Protein AF-0000000077100448 (afdb_homodimer)

pLDDT: mean 96.44, std 3.19, range [81.06, 98.94]

Structure (mmCIF, N/CA/C/O backbone):
data_AF-0000000077100448-model_v1
#
loop_
_entity.id
_entity.type
_entity.pdbx_description
1 polymer 'Tagatose-6-phosphate kinase'
#
loop_
_atom_site.group_PDB
_atom_site.id
_atom_site.type_symbol
_atom_site.label_atom_id
_atom_site.label_alt_id
_atom_site.label_comp_id
_atom_site.label_asym_id
_atom_site.label_entity_id
_atom_site.label_seq_id
_atom_site.pdbx_PDB_ins_code
_atom_site.Cartn_x
_atom_site.Cartn_y
_atom_site.Cartn_z
_atom_site.occupancy
_atom_site.B_iso_or_equiv
_atom_site.auth_seq_id
_atom_site.auth_comp_id
_atom_site.auth_asym_id
_atom_site.auth_atom_id
_atom_site.pdbx_PDB_model_num
ATOM 1 N N . MET A 1 1 ? -4.375 33.625 -1.857 1 96.25 1 MET A N 1
ATOM 2 C CA . MET A 1 1 ? -4.109 32.219 -2.113 1 96.25 1 MET A CA 1
ATOM 3 C C . MET A 1 1 ? -3.383 31.578 -0.936 1 96.25 1 MET A C 1
ATOM 5 O O . MET A 1 1 ? -2.561 32.219 -0.283 1 96.25 1 MET A O 1
ATOM 9 N N . ILE A 1 2 ? -3.742 30.359 -0.562 1 98.81 2 ILE A N 1
ATOM 10 C CA . ILE A 1 2 ? -3.064 29.594 0.48 1 98.81 2 ILE A CA 1
ATOM 11 C C . ILE A 1 2 ? -2.146 28.562 -0.157 1 98.81 2 ILE A C 1
ATOM 13 O O . ILE A 1 2 ? -2.576 27.781 -1.017 1 98.81 2 ILE A O 1
ATOM 17 N N . LEU A 1 3 ? -0.893 28.625 0.196 1 98.94 3 LEU A N 1
ATOM 18 C CA . LEU A 1 3 ? 0.073 27.625 -0.219 1 98.94 3 LEU A CA 1
ATOM 19 C C . LEU A 1 3 ? 0.241 26.547 0.86 1 98.94 3 LEU A C 1
ATOM 21 O O . LEU A 1 3 ? 0.568 26.875 2.006 1 98.94 3 LEU A O 1
ATOM 25 N N . THR A 1 4 ? -0.073 25.328 0.541 1 98.94 4 THR A N 1
ATOM 26 C CA . THR A 1 4 ? 0.126 24.219 1.48 1 98.94 4 THR A CA 1
ATOM 27 C C . THR A 1 4 ? 1.32 23.375 1.069 1 98.94 4 THR A C 1
ATOM 29 O O . THR A 1 4 ? 1.434 22.969 -0.091 1 98.94 4 THR A O 1
ATOM 32 N N . VAL A 1 5 ? 2.207 23.141 1.998 1 98.94 5 VAL A N 1
ATOM 33 C CA . VAL A 1 5 ? 3.432 22.406 1.706 1 98.94 5 VAL A CA 1
ATOM 34 C C . VAL A 1 5 ? 3.4 21.047 2.404 1 98.94 5 VAL A C 1
ATOM 36 O O . VAL A 1 5 ? 3.209 20.969 3.619 1 98.94 5 VAL A O 1
ATOM 39 N N . THR A 1 6 ? 3.545 20.031 1.684 1 98.56 6 THR A N 1
ATOM 40 C CA . THR A 1 6 ? 3.729 18.656 2.145 1 98.56 6 THR A CA 1
ATOM 41 C C . THR A 1 6 ? 5 18.047 1.557 1 98.56 6 THR A C 1
ATOM 43 O O . THR A 1 6 ? 4.996 17.562 0.423 1 98.56 6 THR A O 1
ATOM 46 N N . LEU A 1 7 ? 6.016 17.906 2.355 1 98.56 7 LEU A N 1
ATOM 47 C CA . LEU A 1 7 ? 7.281 17.438 1.809 1 98.56 7 LEU A CA 1
ATOM 48 C C . LEU A 1 7 ? 7.281 15.914 1.674 1 98.56 7 LEU A C 1
ATOM 50 O O . LEU A 1 7 ? 8.031 15.352 0.87 1 98.56 7 LEU A O 1
ATOM 54 N N . ASN A 1 8 ? 6.465 15.258 2.453 1 98 8 ASN A N 1
ATOM 55 C CA . ASN A 1 8 ? 6.414 13.797 2.455 1 98 8 ASN A CA 1
ATOM 56 C C . ASN A 1 8 ? 5.039 13.281 2.037 1 98 8 ASN A C 1
ATOM 58 O O . ASN A 1 8 ? 4.355 12.617 2.818 1 98 8 ASN A O 1
ATOM 62 N N . VAL A 1 9 ? 4.672 13.5 0.772 1 97.94 9 VAL A N 1
ATOM 63 C CA . VAL A 1 9 ? 3.361 13.102 0.262 1 97.94 9 VAL A CA 1
ATOM 64 C C . VAL A 1 9 ? 3.256 11.586 0.224 1 97.94 9 VAL A C 1
ATOM 66 O O . VAL A 1 9 ? 4.273 10.883 0.221 1 97.94 9 VAL A O 1
ATOM 69 N N . SER A 1 10 ? 2.062 11.086 0.254 1 98.06 10 SER A N 1
ATOM 70 C CA . SER A 1 10 ? 1.836 9.648 0.268 1 98.06 10 SER A CA 1
ATOM 71 C C . SER A 1 10 ? 0.577 9.273 -0.51 1 9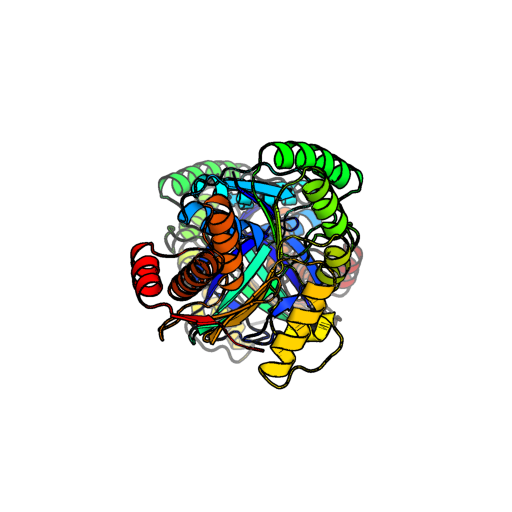8.06 10 SER A C 1
ATOM 73 O O . SER A 1 10 ? -0.308 10.117 -0.703 1 98.06 10 SER A O 1
ATOM 75 N N . VAL A 1 11 ? 0.539 8.094 -1.036 1 98.31 11 VAL A N 1
ATOM 76 C CA . VAL A 1 11 ? -0.742 7.457 -1.331 1 98.31 11 VAL A CA 1
ATOM 77 C C . VAL A 1 11 ? -1.302 6.812 -0.066 1 98.31 11 VAL A C 1
ATOM 79 O O . VAL A 1 11 ? -0.772 5.805 0.412 1 98.31 11 VAL A O 1
ATOM 82 N N . ASP A 1 12 ? -2.334 7.41 0.437 1 96.94 12 ASP A N 1
ATOM 83 C CA . ASP A 1 12 ? -2.98 6.836 1.612 1 96.94 12 ASP A CA 1
ATOM 84 C C . ASP A 1 12 ? -3.982 5.758 1.214 1 96.94 12 ASP A C 1
ATOM 86 O O . ASP A 1 12 ? -4.902 6.012 0.433 1 96.94 12 ASP A O 1
ATOM 90 N N . LYS A 1 13 ? -3.789 4.621 1.775 1 96.81 13 LYS A N 1
ATOM 91 C CA . LYS A 1 13 ? -4.703 3.51 1.517 1 96.81 13 LYS A CA 1
ATOM 92 C C . LYS A 1 13 ? -5.5 3.15 2.768 1 96.81 13 LYS A C 1
ATOM 94 O O . LYS A 1 13 ? -4.926 2.758 3.785 1 96.81 13 LYS A O 1
ATOM 99 N N . ALA A 1 14 ? -6.789 3.295 2.658 1 94.81 14 ALA A N 1
ATOM 100 C CA . ALA A 1 14 ? -7.691 2.895 3.738 1 94.81 14 ALA A CA 1
ATOM 101 C C . ALA A 1 14 ? -8.289 1.519 3.469 1 94.81 14 ALA A C 1
ATOM 103 O O . ALA A 1 14 ? -9.016 1.334 2.49 1 94.81 14 ALA A O 1
ATOM 104 N N . TYR A 1 15 ? -8 0.561 4.34 1 96.12 15 TYR A N 1
ATOM 105 C CA . TYR A 1 15 ? -8.516 -0.8 4.227 1 96.12 15 TYR A CA 1
ATOM 106 C C . TYR A 1 15 ? -9.617 -1.056 5.25 1 96.12 15 TYR A C 1
ATOM 108 O O . TYR A 1 15 ? -9.492 -0.662 6.41 1 96.12 15 TYR A O 1
ATOM 116 N N . LYS A 1 16 ? -10.664 -1.61 4.816 1 95.31 16 LYS A N 1
ATOM 117 C CA . LYS A 1 16 ? -11.648 -2.191 5.727 1 95.31 16 LYS A CA 1
ATOM 118 C C . LYS A 1 16 ? -11.57 -3.717 5.719 1 95.31 16 LYS A C 1
ATOM 120 O O . LYS A 1 16 ? -11.57 -4.336 4.652 1 95.31 16 LYS A O 1
ATOM 125 N N . ILE A 1 17 ? -11.516 -4.301 6.898 1 96.31 17 ILE A N 1
ATOM 126 C CA . ILE A 1 17 ? -11.508 -5.758 6.992 1 96.31 17 ILE A CA 1
ATOM 127 C C . ILE A 1 17 ? -12.625 -6.223 7.918 1 96.31 17 ILE A C 1
ATOM 129 O O . ILE A 1 17 ? -13.102 -5.457 8.758 1 96.31 17 ILE A O 1
ATOM 133 N N . LYS A 1 18 ? -13.266 -7.434 7.809 1 92.38 18 LYS A N 1
ATOM 134 C CA . LYS A 1 18 ? -14.359 -7.961 8.617 1 92.38 18 LYS A CA 1
ATOM 135 C C . LYS A 1 18 ? -13.875 -8.336 10.016 1 92.38 18 LYS A C 1
ATOM 137 O O . LYS A 1 18 ? -14.578 -8.117 11.008 1 92.38 18 LYS A O 1
ATOM 142 N N . GLY A 1 19 ? -12.75 -8.711 10.258 1 92.19 19 GLY A N 1
ATOM 143 C CA . GLY A 1 19 ? -12.195 -9.164 11.523 1 92.19 19 GLY A CA 1
ATOM 144 C C . GLY A 1 19 ? -11.125 -8.234 12.078 1 92.19 19 GLY A C 1
ATOM 145 O O . GLY A 1 19 ? -11.141 -7.039 11.797 1 92.19 19 GLY A O 1
ATOM 146 N N . ALA A 1 20 ? -10.461 -8.773 13.078 1 93.88 20 ALA A N 1
ATOM 147 C CA . ALA A 1 20 ? -9.414 -7.996 13.727 1 93.88 20 ALA A CA 1
ATOM 148 C C . ALA A 1 20 ? -8.07 -8.195 13.031 1 93.88 20 ALA A C 1
ATOM 150 O O . ALA A 1 20 ? -7.895 -9.148 12.266 1 93.88 20 ALA A O 1
ATOM 151 N N . VAL A 1 21 ? -7.301 -7.207 13.219 1 94.88 21 VAL A N 1
ATOM 152 C CA . VAL A 1 21 ? -5.914 -7.418 12.812 1 94.88 21 VAL A CA 1
ATOM 153 C C . VAL A 1 21 ? -5.277 -8.492 13.695 1 94.88 21 VAL A C 1
ATOM 155 O O . VAL A 1 21 ? -5.199 -8.328 14.922 1 94.88 21 VAL A O 1
ATOM 158 N N . CYS A 1 22 ? -4.934 -9.594 13.109 1 94.81 22 CYS A N 1
ATOM 159 C CA . CYS A 1 22 ? -4.336 -10.703 13.844 1 94.81 22 CYS A CA 1
ATOM 160 C C . CYS A 1 22 ? -2.932 -11 13.328 1 94.81 22 CYS A C 1
ATOM 162 O O . CYS A 1 22 ? -2.766 -11.5 12.211 1 94.81 22 CYS A O 1
ATOM 164 N N . PRO A 1 23 ? -1.951 -10.695 14.195 1 93.81 23 PRO A N 1
ATOM 165 C CA . PRO A 1 23 ? -0.581 -10.969 13.75 1 93.81 23 PRO A CA 1
ATOM 166 C C . PRO A 1 23 ? -0.387 -12.406 13.273 1 93.81 23 PRO A C 1
ATOM 168 O O . PRO A 1 23 ? -0.937 -13.336 13.867 1 93.81 23 PRO A O 1
ATOM 171 N N . GLY A 1 24 ? 0.325 -12.609 12.188 1 91.69 24 GLY A N 1
ATOM 172 C CA . GLY A 1 24 ? 0.682 -13.93 11.695 1 91.69 24 GLY A CA 1
ATOM 173 C C . GLY A 1 24 ? -0.355 -14.523 10.766 1 91.69 24 GLY A C 1
ATOM 174 O O . GLY A 1 24 ? -0.264 -15.695 10.391 1 91.69 24 GLY A O 1
ATOM 175 N N . THR A 1 25 ? -1.306 -13.711 10.414 1 93.31 25 THR A N 1
ATOM 176 C CA . THR A 1 25 ? -2.371 -14.234 9.57 1 93.31 25 THR A CA 1
ATOM 177 C C . THR A 1 25 ? -2.445 -13.477 8.25 1 93.31 25 THR A C 1
ATOM 179 O O . THR A 1 25 ? -1.743 -12.484 8.055 1 93.31 25 THR A O 1
ATOM 182 N N . VAL A 1 26 ? -3.229 -14.023 7.328 1 92.56 26 VAL A N 1
ATOM 183 C CA . VAL A 1 26 ? -3.561 -13.375 6.066 1 92.56 26 VAL A CA 1
ATOM 184 C C . VAL A 1 26 ? -4.996 -12.852 6.113 1 92.56 26 VAL A C 1
ATOM 186 O O . VAL A 1 26 ? -5.926 -13.609 6.406 1 92.56 26 VAL A O 1
ATOM 189 N N . SER A 1 27 ? -5.117 -11.562 5.863 1 95.25 27 SER A N 1
ATOM 190 C CA . SER A 1 27 ? -6.445 -10.953 5.836 1 95.25 27 SER A CA 1
ATOM 191 C C . SER A 1 27 ? -6.785 -10.422 4.445 1 95.25 27 SER A C 1
ATOM 193 O O . SER A 1 27 ? -5.949 -9.797 3.795 1 95.25 27 SER A O 1
ATOM 195 N N . ARG A 1 28 ? -7.949 -10.75 4.043 1 95.44 28 ARG A N 1
ATOM 196 C CA . ARG A 1 28 ? -8.453 -10.156 2.812 1 95.44 28 ARG A CA 1
ATOM 197 C C . ARG A 1 28 ? -9.109 -8.805 3.09 1 95.44 28 ARG A C 1
ATOM 199 O O . ARG A 1 28 ? -9.883 -8.672 4.043 1 95.44 28 ARG A O 1
ATOM 206 N N . VAL A 1 29 ? -8.758 -7.844 2.287 1 97.12 29 VAL A N 1
ATOM 207 C CA . VAL A 1 29 ? -9.328 -6.504 2.393 1 97.12 29 VAL A CA 1
ATOM 208 C C . VAL A 1 29 ? -10.695 -6.461 1.709 1 97.12 29 VAL A C 1
ATOM 210 O O . VAL A 1 29 ? -10.82 -6.836 0.541 1 97.12 29 VAL A O 1
ATOM 213 N N . ASP A 1 30 ? -11.672 -6.051 2.418 1 95.62 30 ASP A N 1
ATOM 214 C CA . ASP A 1 30 ? -13.031 -5.984 1.883 1 95.62 30 ASP A CA 1
ATOM 215 C C . ASP A 1 30 ? -13.219 -4.754 1.002 1 95.62 30 ASP A C 1
ATOM 217 O O . ASP A 1 30 ? -13.828 -4.832 -0.067 1 95.62 30 ASP A O 1
ATOM 221 N N . GLU A 1 31 ? -12.734 -3.658 1.547 1 94.31 31 GLU A N 1
ATOM 222 C CA . GLU A 1 31 ? -12.805 -2.385 0.835 1 94.31 31 GLU A CA 1
ATOM 223 C C . GLU A 1 31 ? -11.484 -1.632 0.911 1 94.31 31 GLU A C 1
ATOM 225 O O . GLU A 1 31 ? -10.82 -1.628 1.951 1 94.31 31 GLU A O 1
ATOM 230 N N . CYS A 1 32 ? -11.133 -1.032 -0.216 1 95.12 32 CYS A N 1
ATOM 231 C CA . CYS A 1 32 ? -9.93 -0.215 -0.294 1 95.12 32 CYS A CA 1
ATOM 232 C C . CYS A 1 32 ? -10.234 1.146 -0.906 1 95.12 32 CYS A C 1
ATOM 234 O O . CYS A 1 32 ? -10.852 1.231 -1.967 1 95.12 32 CYS A O 1
ATOM 236 N N . ARG A 1 33 ? -9.797 2.182 -0.218 1 93.94 33 ARG A N 1
ATOM 237 C CA . ARG A 1 33 ? -9.922 3.539 -0.739 1 93.94 33 ARG A CA 1
ATOM 238 C C . ARG A 1 33 ? -8.57 4.246 -0.758 1 93.94 33 ARG A C 1
ATOM 240 O O . ARG A 1 33 ? -7.922 4.379 0.279 1 93.94 33 ARG A O 1
ATOM 247 N N . ASN A 1 34 ? -8.18 4.68 -1.944 1 96.44 34 ASN A N 1
ATOM 248 C CA . ASN A 1 34 ? -6.938 5.434 -2.102 1 96.44 34 ASN A CA 1
ATOM 249 C C . ASN A 1 34 ? -7.195 6.938 -2.145 1 96.44 34 ASN A C 1
ATOM 251 O O . ASN A 1 34 ? -8.148 7.387 -2.785 1 96.44 34 ASN A O 1
ATOM 255 N N . THR A 1 35 ? -6.395 7.695 -1.436 1 96.31 35 THR A N 1
ATOM 256 C CA . THR A 1 35 ? -6.477 9.148 -1.444 1 96.31 35 THR A CA 1
ATOM 257 C C . THR A 1 35 ? -5.082 9.773 -1.494 1 96.31 35 THR A C 1
ATOM 259 O O . THR A 1 35 ? -4.102 9.141 -1.097 1 96.31 35 THR A O 1
ATOM 262 N N . ALA A 1 36 ? -5.047 10.953 -2.197 1 97.69 36 ALA A N 1
ATOM 263 C CA . ALA A 1 36 ? -3.822 11.742 -2.053 1 97.69 36 ALA A CA 1
ATOM 264 C C . ALA A 1 36 ? -3.611 12.172 -0.604 1 97.69 36 ALA A C 1
ATOM 266 O O . ALA A 1 36 ? -4.402 12.945 -0.059 1 97.69 36 ALA A O 1
ATOM 267 N N . GLY A 1 37 ? -2.477 11.648 -0.056 1 96.56 37 GLY A N 1
ATOM 268 C CA . GLY A 1 37 ? -2.314 11.82 1.379 1 96.56 37 GLY A CA 1
ATOM 269 C C . GLY A 1 37 ? -1.099 12.648 1.748 1 96.56 37 GLY A C 1
ATOM 270 O O . GLY A 1 37 ? -0.316 13.031 0.877 1 96.56 37 GLY A O 1
ATOM 271 N N . GLY A 1 38 ? -0.973 12.781 3.092 1 96.38 38 GLY A N 1
ATOM 272 C CA . GLY A 1 38 ? -0.078 13.734 3.725 1 96.38 38 GLY A CA 1
ATOM 273 C C . GLY A 1 38 ? -0.809 14.859 4.434 1 96.38 38 GLY A C 1
ATOM 274 O O . GLY A 1 38 ? -1.801 15.383 3.922 1 96.38 38 GLY A O 1
ATOM 275 N N . LYS A 1 39 ? -0.23 15.18 5.535 1 97.31 39 LYS A N 1
ATOM 276 C CA . LYS A 1 39 ? -0.923 16.156 6.371 1 97.31 39 LYS A CA 1
ATOM 277 C C . LYS A 1 39 ? -1.225 17.422 5.586 1 97.31 39 LYS A C 1
ATOM 279 O O . LYS A 1 39 ? -2.328 17.969 5.676 1 97.31 39 LYS A O 1
ATOM 284 N N . GLY A 1 40 ? -0.325 17.875 4.832 1 98.44 40 GLY A N 1
ATOM 285 C CA . GLY A 1 40 ? -0.512 19.109 4.09 1 98.44 40 GLY A CA 1
ATOM 286 C C . GLY A 1 40 ? -1.58 19.016 3.018 1 98.44 40 GLY A C 1
ATOM 287 O O . GLY A 1 40 ? -2.189 20.016 2.645 1 98.44 40 GLY A O 1
ATOM 288 N N . LEU A 1 41 ? -1.74 17.906 2.473 1 98.44 41 LEU A N 1
ATOM 289 C CA . LEU A 1 41 ? -2.785 17.734 1.469 1 98.44 41 LEU A CA 1
ATOM 290 C C . LEU A 1 41 ? -4.164 17.672 2.121 1 98.44 41 LEU A C 1
ATOM 292 O O . LEU A 1 41 ? -5.148 18.125 1.532 1 98.44 41 LEU A O 1
ATOM 296 N N . ASN A 1 42 ? -4.219 17.094 3.32 1 97.75 42 ASN A N 1
ATOM 297 C CA . ASN A 1 42 ? -5.449 17.234 4.094 1 97.75 42 ASN A CA 1
ATOM 298 C C . ASN A 1 42 ? -5.781 18.688 4.363 1 97.75 42 ASN A C 1
ATOM 300 O O . ASN A 1 42 ? -6.938 19.109 4.234 1 97.75 42 ASN A O 1
ATOM 304 N N . VAL A 1 43 ? -4.754 19.438 4.715 1 98.69 43 VAL A N 1
ATOM 305 C CA . VAL A 1 43 ? -4.91 20.875 4.957 1 98.69 43 VAL A CA 1
ATOM 306 C C . VAL A 1 43 ? -5.422 21.562 3.693 1 98.69 43 VAL A C 1
ATOM 308 O O . VAL A 1 43 ? -6.316 22.406 3.758 1 98.69 43 VAL A O 1
ATOM 311 N N . ALA A 1 44 ? -4.867 21.203 2.568 1 98.75 44 ALA A N 1
ATOM 312 C CA . ALA A 1 44 ? -5.258 21.797 1.292 1 98.75 44 ALA A CA 1
ATOM 313 C C . ALA A 1 44 ? -6.738 21.562 1.013 1 98.75 44 ALA A C 1
ATOM 315 O O . ALA A 1 44 ? -7.461 22.5 0.648 1 98.75 44 ALA A O 1
ATOM 316 N N . ARG A 1 45 ? -7.184 20.391 1.214 1 98.06 45 ARG A N 1
ATOM 317 C CA . ARG A 1 45 ? -8.586 20.062 0.968 1 98.06 45 ARG A CA 1
ATOM 318 C C . ARG A 1 45 ? -9.5 20.859 1.884 1 98.06 45 ARG A C 1
ATOM 320 O O . ARG A 1 45 ? -10.539 21.359 1.446 1 98.06 45 ARG A O 1
ATOM 327 N N . ILE A 1 46 ? -9.125 20.969 3.129 1 98.5 46 ILE A N 1
ATOM 328 C CA . ILE A 1 46 ? -9.93 21.703 4.102 1 98.5 46 ILE A CA 1
ATOM 329 C C . ILE A 1 46 ? -9.969 23.188 3.725 1 98.5 46 ILE A C 1
ATOM 331 O O . ILE A 1 46 ? -11.039 23.797 3.725 1 98.5 46 ILE A O 1
ATOM 335 N N . ALA A 1 47 ? -8.805 23.766 3.42 1 98.62 47 ALA A N 1
ATOM 336 C CA . ALA A 1 47 ? -8.758 25.172 3.031 1 98.62 47 ALA A CA 1
ATOM 337 C C . ALA A 1 47 ? -9.617 25.438 1.803 1 98.62 47 ALA A C 1
ATOM 339 O O . ALA A 1 47 ? -10.305 26.453 1.727 1 98.62 47 ALA A O 1
ATOM 340 N N . ASP A 1 48 ? -9.555 24.5 0.882 1 98.38 48 ASP A N 1
ATOM 341 C CA . ASP A 1 48 ? -10.398 24.594 -0.308 1 98.38 48 ASP A CA 1
ATOM 342 C C . ASP A 1 48 ? -11.875 24.562 0.061 1 98.38 48 ASP A C 1
ATOM 344 O O . ASP A 1 48 ? -12.664 25.375 -0.428 1 98.38 48 ASP A O 1
ATOM 348 N N . LEU A 1 49 ? -12.289 23.672 0.911 1 97.25 49 LEU A N 1
ATOM 349 C CA . LEU A 1 49 ? -13.664 23.547 1.368 1 97.25 49 LEU A CA 1
ATOM 350 C C . LEU A 1 49 ? -14.117 24.812 2.104 1 97.25 49 LEU A C 1
ATOM 352 O O . LEU A 1 49 ? -15.305 25.141 2.09 1 97.25 49 LEU A O 1
ATOM 356 N N . CYS A 1 50 ? -13.164 25.438 2.672 1 98.06 50 CYS A N 1
ATOM 357 C CA . CYS A 1 50 ? -13.445 26.672 3.402 1 98.06 50 CYS A CA 1
ATOM 358 C C . CYS A 1 50 ? -13.578 27.859 2.449 1 98.06 50 CYS A C 1
ATOM 360 O O . CYS A 1 50 ? -13.773 28.984 2.885 1 98.06 50 CYS A O 1
ATOM 362 N N . GLY A 1 51 ? -13.367 27.641 1.179 1 97.25 51 GLY A N 1
ATOM 363 C CA . GLY A 1 51 ? -13.688 28.641 0.173 1 97.25 51 GLY A CA 1
ATOM 364 C C . GLY A 1 51 ? -12.469 29.406 -0.32 1 97.25 51 GLY A C 1
ATOM 365 O O . GLY A 1 51 ? -12.602 30.438 -0.975 1 97.25 51 GLY A O 1
ATOM 366 N N . GLU A 1 52 ? -11.289 28.922 -0.052 1 98.06 52 GLU A N 1
ATOM 367 C CA . GLU A 1 52 ? -10.086 29.656 -0.435 1 98.06 52 GLU A CA 1
ATOM 368 C C . GLU A 1 52 ? -9.445 29.031 -1.678 1 98.06 52 GLU A C 1
ATOM 370 O O . GLU A 1 52 ? -9.625 27.844 -1.955 1 98.06 52 GLU A O 1
ATOM 375 N N . ASP A 1 53 ? -8.742 29.875 -2.408 1 98.12 53 ASP A N 1
ATOM 376 C CA . ASP A 1 53 ? -7.855 29.359 -3.451 1 98.12 53 ASP A CA 1
ATOM 377 C C . ASP A 1 53 ? -6.617 28.703 -2.848 1 98.12 53 ASP A C 1
ATOM 379 O O . ASP A 1 53 ? -5.953 29.297 -1.992 1 98.12 53 ASP A O 1
ATOM 383 N N . VAL A 1 54 ? -6.375 27.484 -3.279 1 98.62 54 VAL A N 1
ATOM 384 C CA . VAL A 1 54 ? -5.309 26.734 -2.637 1 98.62 54 VAL A CA 1
ATOM 385 C C . VAL A 1 54 ? -4.363 26.172 -3.697 1 98.62 54 VAL A C 1
ATOM 387 O O . VAL A 1 54 ? -4.801 25.766 -4.777 1 98.62 54 VAL A O 1
ATOM 390 N N . LEU A 1 55 ? -3.113 26.203 -3.414 1 98.81 55 LEU A N 1
ATOM 391 C CA . LEU A 1 55 ? -2.078 25.531 -4.188 1 98.81 55 LEU A CA 1
ATOM 392 C C . LEU A 1 55 ? -1.266 24.594 -3.301 1 98.81 55 LEU A C 1
ATOM 394 O O . LEU A 1 55 ? -0.698 25.016 -2.293 1 98.81 55 LEU A O 1
ATOM 398 N N . ALA A 1 56 ? -1.28 23.297 -3.672 1 98.81 56 ALA A N 1
ATOM 399 C CA . ALA A 1 56 ? -0.5 22.312 -2.934 1 98.81 56 ALA A CA 1
ATOM 400 C C . ALA A 1 56 ? 0.892 22.141 -3.537 1 98.81 56 ALA A C 1
ATOM 402 O O . ALA A 1 56 ? 1.039 22.062 -4.758 1 98.81 56 ALA A O 1
ATOM 403 N N . ALA A 1 57 ? 1.892 22.172 -2.691 1 98.81 57 ALA A N 1
ATOM 404 C CA . ALA A 1 57 ? 3.273 22.016 -3.137 1 98.81 57 ALA A CA 1
ATOM 405 C C . ALA A 1 57 ? 4.02 21 -2.271 1 98.81 57 ALA A C 1
ATOM 407 O O . ALA A 1 57 ? 3.568 20.672 -1.172 1 98.81 57 ALA A O 1
ATOM 408 N N . GLY A 1 58 ? 5.133 20.531 -2.723 1 98.62 58 GLY A N 1
ATOM 409 C CA . GLY A 1 58 ? 5.965 19.531 -2.082 1 98.62 58 GLY A CA 1
ATOM 410 C C . GLY A 1 58 ? 6.723 18.656 -3.072 1 98.62 58 GLY A C 1
ATOM 411 O O . GLY A 1 58 ? 7.07 19.109 -4.164 1 98.62 58 GLY A O 1
ATOM 412 N N . PHE A 1 59 ? 7.113 17.453 -2.609 1 98.75 59 PHE A N 1
ATOM 413 C CA . PHE A 1 59 ? 7.797 16.5 -3.469 1 98.75 59 PHE A CA 1
ATOM 414 C C . PHE A 1 59 ? 6.84 15.391 -3.916 1 98.75 59 PHE A C 1
ATOM 416 O O . PHE A 1 59 ? 6.008 14.93 -3.135 1 98.75 59 PHE A O 1
ATOM 423 N N . ALA A 1 60 ? 6.914 15.008 -5.129 1 98.38 60 ALA A N 1
ATOM 424 C CA . ALA A 1 60 ? 6.238 13.82 -5.648 1 98.38 60 ALA A CA 1
ATOM 425 C C . ALA A 1 60 ? 7.129 13.07 -6.641 1 98.38 60 ALA A C 1
ATOM 427 O O . ALA A 1 60 ? 7.766 13.688 -7.496 1 98.38 60 ALA A O 1
ATOM 428 N N . GLY A 1 61 ? 7.242 11.773 -6.523 1 98.31 61 GLY A N 1
ATOM 429 C CA . GLY A 1 61 ? 8.102 11.008 -7.414 1 98.31 61 GLY A CA 1
ATOM 430 C C . GLY A 1 61 ? 7.52 9.656 -7.785 1 98.31 61 GLY A C 1
ATOM 431 O O . GLY A 1 61 ? 6.742 9.078 -7.023 1 98.31 61 GLY A O 1
ATOM 432 N N . GLY A 1 62 ? 7.914 9.227 -9.008 1 98.06 62 GLY A N 1
ATOM 433 C CA . GLY A 1 62 ? 7.57 7.891 -9.461 1 98.06 62 GLY A CA 1
ATOM 434 C C . GLY A 1 62 ? 6.102 7.738 -9.812 1 98.06 62 GLY A C 1
ATOM 435 O O . GLY A 1 62 ? 5.434 8.719 -10.148 1 98.06 62 GLY A O 1
ATOM 436 N N . PHE A 1 63 ? 5.656 6.535 -9.82 1 98.56 63 PHE A N 1
ATOM 437 C CA . PHE A 1 63 ? 4.289 6.191 -10.188 1 98.56 63 PHE A CA 1
ATOM 438 C C . PHE A 1 63 ? 3.311 6.641 -9.109 1 98.56 63 PHE A C 1
ATOM 440 O O . PHE A 1 63 ? 2.246 7.184 -9.414 1 98.56 63 PHE A O 1
ATOM 447 N N . ASN A 1 64 ? 3.699 6.48 -7.906 1 98.31 64 ASN A N 1
ATOM 448 C CA . ASN A 1 64 ? 2.867 6.949 -6.801 1 98.31 64 ASN A CA 1
ATOM 449 C C . ASN A 1 64 ? 2.719 8.469 -6.816 1 98.31 64 ASN A C 1
ATOM 451 O O . ASN A 1 64 ? 1.646 8.992 -6.52 1 98.31 64 ASN A O 1
ATOM 455 N N . GLY A 1 65 ? 3.867 9.109 -7.086 1 98.56 65 GLY A N 1
ATOM 456 C CA . GLY A 1 65 ? 3.783 10.555 -7.195 1 98.56 65 GLY A CA 1
ATOM 457 C C . GLY A 1 65 ? 2.789 11.023 -8.242 1 98.56 65 GLY A C 1
ATOM 458 O O . GLY A 1 65 ? 2.004 11.945 -7.992 1 98.56 65 GLY A O 1
ATOM 459 N N . ASP A 1 66 ? 2.803 10.398 -9.367 1 98.56 66 ASP A N 1
ATOM 460 C CA . ASP A 1 66 ? 1.864 10.727 -10.438 1 98.56 66 ASP A CA 1
ATOM 461 C C . ASP A 1 66 ? 0.43 10.398 -10.031 1 98.56 66 ASP A C 1
ATOM 463 O O . ASP A 1 66 ? -0.502 11.125 -10.383 1 98.56 66 ASP A O 1
ATOM 467 N N . TYR A 1 67 ? 0.316 9.32 -9.312 1 98.56 67 TYR A N 1
ATOM 468 C CA . TYR A 1 67 ? -1 8.922 -8.82 1 98.56 67 TYR A CA 1
ATOM 469 C C . TYR A 1 67 ? -1.562 9.969 -7.863 1 98.56 67 TYR A C 1
ATOM 471 O O . TYR A 1 67 ? -2.738 10.328 -7.945 1 98.56 67 TYR A O 1
ATOM 479 N N . VAL A 1 68 ? -0.759 10.492 -6.984 1 98.56 68 VAL A N 1
ATOM 480 C CA . VAL A 1 68 ? -1.15 11.531 -6.039 1 98.56 68 VAL A CA 1
ATOM 481 C C . VAL A 1 68 ? -1.633 12.766 -6.793 1 98.56 68 VAL A C 1
ATOM 483 O O . VAL A 1 68 ? -2.691 13.32 -6.484 1 98.56 68 VAL A O 1
ATOM 486 N N . LYS A 1 69 ? -0.871 13.195 -7.758 1 98.56 69 LYS A N 1
ATOM 487 C CA . LYS A 1 69 ? -1.236 14.375 -8.539 1 98.56 69 LYS A CA 1
ATOM 488 C C . LYS A 1 69 ? -2.582 14.172 -9.234 1 98.56 69 LYS A C 1
ATOM 490 O O . LYS A 1 69 ? -3.408 15.086 -9.266 1 98.56 69 LYS A O 1
ATOM 495 N N . ALA A 1 70 ? -2.732 12.945 -9.734 1 98.31 70 ALA A N 1
ATOM 496 C CA . ALA A 1 70 ? -3.984 12.648 -10.422 1 98.31 70 ALA A CA 1
ATOM 497 C C . ALA A 1 70 ? -5.168 12.703 -9.469 1 98.31 70 ALA A C 1
ATOM 499 O O . ALA A 1 70 ? -6.227 13.242 -9.805 1 98.31 70 ALA A O 1
ATOM 500 N N . MET A 1 71 ? -4.996 12.172 -8.32 1 97.81 71 MET A N 1
ATOM 501 C CA . MET A 1 71 ? -6.07 12.18 -7.328 1 97.81 71 MET A CA 1
ATOM 502 C C . MET A 1 71 ? -6.375 13.602 -6.867 1 97.81 71 MET A C 1
ATOM 504 O O . MET A 1 71 ? -7.539 13.945 -6.652 1 97.81 71 MET A O 1
ATOM 508 N N . LEU A 1 72 ? -5.375 14.422 -6.711 1 97.94 72 LEU A N 1
ATOM 509 C CA . LEU A 1 72 ? -5.594 15.82 -6.34 1 97.94 72 LEU A CA 1
ATOM 510 C C . LEU A 1 72 ? -6.379 16.547 -7.422 1 97.94 72 LEU A C 1
ATOM 512 O O . LEU A 1 72 ? -7.262 17.359 -7.117 1 97.94 72 LEU A O 1
ATOM 516 N N . CYS A 1 73 ? -5.977 16.25 -8.641 1 97.75 73 CYS A N 1
ATOM 517 C CA . CYS A 1 73 ? -6.695 16.844 -9.758 1 97.75 73 CYS A CA 1
ATOM 518 C C . CYS A 1 73 ? -8.172 16.469 -9.719 1 97.75 73 CYS A C 1
ATOM 520 O O . CYS A 1 73 ? -9.039 17.328 -9.938 1 97.75 73 CYS A O 1
ATOM 522 N N . GLU A 1 74 ? -8.453 15.25 -9.398 1 96.62 74 GLU A N 1
ATOM 523 C CA . GLU A 1 74 ? -9.828 14.781 -9.281 1 96.62 74 GLU A CA 1
ATOM 524 C C . GLU A 1 74 ? -10.562 15.5 -8.148 1 96.62 74 GLU A C 1
ATOM 526 O O . GLU A 1 74 ? -11.766 15.742 -8.242 1 96.62 74 GLU A O 1
ATOM 531 N N . ASP A 1 75 ? -9.805 15.859 -7.121 1 95.56 75 ASP A N 1
ATOM 532 C CA . ASP A 1 75 ? -10.367 16.562 -5.98 1 95.56 75 ASP A CA 1
ATOM 533 C C . ASP A 1 75 ? -10.547 18.047 -6.293 1 95.56 75 ASP A C 1
ATOM 535 O O . ASP A 1 75 ? -11.125 18.797 -5.496 1 95.56 75 ASP A O 1
ATOM 539 N N . GLY A 1 76 ? -10.016 18.547 -7.383 1 96.81 76 GLY A N 1
ATOM 540 C CA . GLY A 1 76 ? -10.102 19.953 -7.766 1 96.81 76 GLY A CA 1
ATOM 541 C C . GLY A 1 76 ? -9.062 20.812 -7.082 1 96.81 76 GLY A C 1
ATOM 542 O O . GLY A 1 76 ? -9.242 22.031 -6.957 1 96.81 76 GLY A O 1
ATOM 543 N N . ILE A 1 77 ? -8.016 20.219 -6.574 1 98 77 ILE A N 1
ATOM 544 C CA . ILE A 1 77 ? -6.965 20.953 -5.879 1 98 77 ILE A CA 1
ATOM 545 C C . ILE A 1 77 ? -5.777 21.172 -6.816 1 98 77 ILE A C 1
ATOM 547 O O . ILE A 1 77 ? -5.195 20.203 -7.32 1 98 77 ILE A O 1
ATOM 551 N N . GLN A 1 78 ? -5.414 22.391 -7.066 1 98 78 GLN A N 1
ATOM 552 C CA . GLN A 1 78 ? -4.242 22.719 -7.875 1 98 78 GLN A CA 1
ATOM 553 C C . GLN A 1 78 ? -2.953 22.359 -7.145 1 98 78 GLN A C 1
ATOM 555 O O . GLN A 1 78 ? -2.865 22.5 -5.922 1 98 78 GLN A O 1
ATOM 560 N N . SER A 1 79 ? -1.999 21.828 -7.953 1 98.56 79 SER A N 1
ATOM 561 C CA . SER A 1 79 ? -0.747 21.438 -7.312 1 98.56 79 SER A CA 1
ATOM 562 C C . SER A 1 79 ? 0.451 21.766 -8.195 1 98.56 79 SER A C 1
ATOM 564 O O . SER A 1 79 ? 0.315 21.891 -9.414 1 98.56 79 SER A O 1
ATOM 566 N N . ARG A 1 80 ? 1.501 22 -7.578 1 98.12 80 ARG A N 1
ATOM 567 C CA . ARG A 1 80 ? 2.814 22.172 -8.195 1 98.12 80 ARG A CA 1
ATOM 568 C C . ARG A 1 80 ? 3.889 21.453 -7.387 1 98.12 80 ARG A C 1
ATOM 570 O O . ARG A 1 80 ? 4.543 22.047 -6.531 1 98.12 80 ARG A O 1
ATOM 577 N N . PHE A 1 81 ? 4.16 20.219 -7.785 1 98.69 81 PHE A N 1
ATOM 578 C CA . PHE A 1 81 ? 5.133 19.406 -7.062 1 98.69 81 PHE A CA 1
ATOM 579 C C . PHE A 1 81 ? 6.488 19.438 -7.754 1 98.69 81 PHE A C 1
ATOM 581 O O . PHE A 1 81 ? 6.562 19.516 -8.984 1 98.69 81 PHE A O 1
ATOM 588 N N . THR A 1 82 ? 7.496 19.484 -6.969 1 98.62 82 THR A N 1
ATOM 589 C CA . THR A 1 82 ? 8.836 19.203 -7.48 1 98.62 82 THR A CA 1
ATOM 590 C C . THR A 1 82 ? 9.031 17.703 -7.699 1 98.62 82 THR A C 1
ATOM 592 O O . THR A 1 82 ? 8.859 16.906 -6.777 1 98.62 82 THR A O 1
ATOM 595 N N . LYS A 1 83 ? 9.367 17.375 -8.898 1 98 83 LYS A N 1
ATOM 596 C CA . LYS A 1 83 ? 9.578 15.969 -9.227 1 98 83 LYS A CA 1
ATOM 597 C C . LYS A 1 83 ? 10.859 15.438 -8.586 1 98 83 LYS A C 1
ATOM 599 O O . LYS A 1 83 ? 11.898 16.094 -8.633 1 98 83 LYS A O 1
ATOM 604 N N . VAL A 1 84 ? 10.75 14.336 -7.977 1 98.31 84 VAL A N 1
ATOM 605 C CA . VAL A 1 84 ? 11.914 13.672 -7.398 1 98.31 84 VAL A CA 1
ATOM 606 C C . VAL A 1 84 ? 12.055 12.273 -7.988 1 98.31 84 VAL A C 1
ATOM 608 O O . VAL A 1 84 ? 11.094 11.703 -8.5 1 98.31 84 VAL A O 1
ATOM 611 N N . LYS A 1 85 ? 13.25 11.68 -7.871 1 96.5 85 LYS A N 1
ATOM 612 C CA . LYS A 1 85 ? 13.555 10.375 -8.453 1 96.5 85 LYS A CA 1
ATOM 613 C C . LYS A 1 85 ? 12.891 9.25 -7.66 1 96.5 85 LYS A C 1
ATOM 615 O O . LYS A 1 85 ? 12.422 8.266 -8.242 1 96.5 85 LYS A O 1
ATOM 620 N N . GLY A 1 86 ? 12.852 9.391 -6.398 1 96.38 86 GLY A N 1
ATOM 621 C CA . GLY A 1 86 ? 12.328 8.352 -5.531 1 96.38 86 GLY A CA 1
ATOM 622 C C . GLY A 1 86 ? 10.82 8.195 -5.629 1 96.38 86 GLY A C 1
ATOM 623 O O . GLY A 1 86 ? 10.102 9.18 -5.809 1 96.38 86 GLY A O 1
ATOM 624 N N . GLU A 1 87 ? 10.297 6.93 -5.461 1 97.44 87 GLU A N 1
ATOM 625 C CA . GLU A 1 87 ? 8.867 6.645 -5.441 1 97.44 87 GLU A CA 1
ATOM 626 C C . GLU A 1 87 ? 8.203 7.223 -4.191 1 97.44 87 GLU A C 1
ATOM 628 O O . GLU A 1 87 ? 8.656 6.973 -3.072 1 97.44 87 GLU A O 1
ATOM 633 N N . SER A 1 88 ? 7.137 8.055 -4.359 1 98.19 88 SER A N 1
ATOM 634 C CA . SER A 1 88 ? 6.414 8.547 -3.191 1 98.19 88 SER A CA 1
ATOM 635 C C . SER A 1 88 ? 5.879 7.391 -2.35 1 98.19 88 SER A C 1
ATOM 637 O O . SER A 1 88 ? 5.453 6.367 -2.889 1 98.19 88 SER A O 1
ATOM 639 N N . ARG A 1 89 ? 5.816 7.578 -1.125 1 98.06 89 ARG A N 1
ATOM 640 C CA . ARG A 1 89 ? 5.492 6.523 -0.169 1 98.06 89 ARG A CA 1
ATOM 641 C C . ARG A 1 89 ? 3.998 6.223 -0.17 1 98.06 89 ARG A C 1
ATOM 643 O O . ARG A 1 89 ? 3.213 6.953 -0.778 1 98.06 89 ARG A O 1
ATOM 650 N N . SER A 1 90 ? 3.652 5.133 0.483 1 98.06 90 SER A N 1
ATOM 651 C CA . SER A 1 90 ? 2.281 4.812 0.868 1 98.06 90 SER A CA 1
ATOM 652 C C . SER A 1 90 ? 2.133 4.754 2.385 1 98.06 90 SER A C 1
ATOM 654 O O . SER A 1 90 ? 3.09 4.438 3.096 1 98.06 90 SER A O 1
ATOM 656 N N . CYS A 1 91 ? 1.011 5.09 2.811 1 97.31 91 CYS A N 1
ATOM 657 C CA . CYS A 1 91 ? 0.604 4.887 4.199 1 97.31 91 CYS A CA 1
ATOM 658 C C . CYS A 1 91 ? -0.676 4.062 4.277 1 97.31 91 CYS A C 1
ATOM 660 O O . CYS A 1 91 ? -1.657 4.367 3.594 1 97.31 91 CYS A O 1
ATOM 662 N N . ILE A 1 92 ? -0.629 3.035 5.082 1 97.5 92 ILE A N 1
ATOM 663 C CA . ILE A 1 92 ? -1.726 2.074 5.145 1 97.5 92 ILE A CA 1
ATOM 664 C C . ILE A 1 92 ? -2.496 2.252 6.449 1 97.5 92 ILE A C 1
ATOM 666 O O . ILE A 1 92 ? -1.898 2.287 7.531 1 97.5 92 ILE A O 1
ATOM 670 N N . ASN A 1 93 ? -3.732 2.416 6.352 1 94.94 93 ASN A N 1
ATOM 671 C CA . ASN A 1 93 ? -4.633 2.4 7.496 1 94.94 93 ASN A CA 1
ATOM 672 C C . ASN A 1 93 ? -5.609 1.229 7.43 1 94.94 93 ASN A C 1
ATOM 674 O O . ASN A 1 93 ? -6.395 1.123 6.484 1 94.94 93 ASN A O 1
ATOM 678 N N . ILE A 1 94 ? -5.566 0.344 8.391 1 96 94 ILE A N 1
ATOM 679 C CA . ILE A 1 94 ? -6.453 -0.814 8.453 1 96 94 ILE A CA 1
ATOM 680 C C . ILE A 1 94 ? -7.555 -0.565 9.477 1 96 94 ILE A C 1
ATOM 682 O O . ILE A 1 94 ? -7.285 -0.508 10.68 1 96 94 ILE A O 1
ATOM 686 N N . LEU A 1 95 ? -8.719 -0.463 9.008 1 93.06 95 LEU A N 1
ATOM 687 C CA . LEU A 1 95 ? -9.891 -0.363 9.867 1 93.06 95 LEU A CA 1
ATOM 688 C C . LEU A 1 95 ? -10.516 -1.735 10.102 1 93.06 95 LEU A C 1
ATOM 690 O O . LEU A 1 95 ? -11.047 -2.342 9.172 1 93.06 95 LEU A O 1
ATOM 694 N N . ALA A 1 96 ? -10.508 -2.195 11.328 1 94.12 96 ALA A N 1
ATOM 695 C CA . ALA A 1 96 ? -11.062 -3.494 11.703 1 94.12 96 ALA A CA 1
ATOM 696 C C . ALA A 1 96 ? -12.578 -3.41 11.891 1 94.12 96 ALA A C 1
ATOM 698 O O . ALA A 1 96 ? -13.148 -2.316 11.883 1 94.12 96 ALA A O 1
ATOM 699 N N . GLY A 1 97 ? -13.195 -4.586 12.031 1 90.31 97 GLY A N 1
ATOM 700 C CA . GLY A 1 97 ? -14.641 -4.656 12.188 1 90.31 97 GLY A CA 1
ATOM 701 C C . GLY A 1 97 ? -15.148 -3.955 13.43 1 90.31 97 GLY A C 1
ATOM 702 O O . GLY A 1 97 ? -16.266 -3.436 13.453 1 90.31 97 GLY A O 1
ATOM 703 N N . ASP A 1 98 ? -14.328 -3.824 14.43 1 88.75 98 ASP A N 1
ATOM 704 C CA . ASP A 1 98 ? -14.75 -3.219 15.688 1 88.75 98 ASP A CA 1
ATOM 705 C C . ASP A 1 98 ? -14.438 -1.724 15.711 1 88.75 98 ASP A C 1
ATOM 707 O O . ASP A 1 98 ? -14.609 -1.063 16.734 1 88.75 98 ASP A O 1
ATOM 711 N N . GLY A 1 99 ? -13.883 -1.25 14.625 1 86.44 99 GLY A N 1
ATOM 712 C CA . GLY A 1 99 ? -13.609 0.174 14.523 1 86.44 99 GLY A CA 1
ATOM 713 C C . GLY A 1 99 ? -12.18 0.533 14.883 1 86.44 99 GLY A C 1
ATOM 714 O O . GLY A 1 99 ? -11.766 1.686 14.734 1 86.44 99 GLY A O 1
ATOM 715 N N . THR A 1 100 ? -11.398 -0.438 15.289 1 90.88 100 THR A N 1
ATOM 716 C CA . THR A 1 100 ? -10.008 -0.196 15.633 1 90.88 100 THR A CA 1
ATOM 717 C C . THR A 1 100 ? -9.188 0.131 14.391 1 90.88 100 THR A C 1
ATOM 719 O O . THR A 1 100 ? -9.281 -0.56 13.375 1 90.88 100 THR A O 1
ATOM 722 N N . SER A 1 101 ? -8.406 1.205 14.523 1 91.19 101 SER A N 1
ATOM 723 C CA . SER A 1 101 ? -7.562 1.635 13.414 1 91.19 101 SER A CA 1
ATOM 724 C C . SER A 1 101 ? -6.098 1.298 13.672 1 91.19 101 SER A C 1
ATOM 726 O O . SER A 1 101 ? -5.543 1.66 14.711 1 91.19 101 SER A O 1
ATOM 728 N N . THR A 1 102 ? -5.461 0.561 12.734 1 94.69 102 THR A N 1
ATOM 729 C CA . THR A 1 102 ? -4.043 0.22 12.773 1 94.69 102 THR A CA 1
ATOM 730 C C . THR A 1 102 ? -3.312 0.807 11.57 1 94.69 102 THR A C 1
ATOM 732 O O . THR A 1 102 ? -3.752 0.639 10.43 1 94.69 102 THR A O 1
ATOM 735 N N . GLU A 1 103 ? -2.148 1.481 11.828 1 95.25 103 GLU A N 1
ATOM 736 C CA . GLU A 1 103 ? -1.516 2.197 10.727 1 95.25 103 GLU A CA 1
ATOM 737 C C . GLU A 1 103 ? -0.075 1.738 10.523 1 95.25 103 GLU A C 1
ATOM 739 O O . GLU A 1 103 ? 0.622 1.42 11.492 1 95.25 103 GLU A O 1
ATOM 744 N N . PHE A 1 104 ? 0.291 1.692 9.289 1 97.25 104 PHE A N 1
ATOM 745 C CA . PHE A 1 104 ? 1.674 1.478 8.875 1 97.25 104 PHE A CA 1
ATOM 746 C C . PHE A 1 104 ? 2.15 2.604 7.969 1 97.25 104 PHE A C 1
ATOM 748 O O . PHE A 1 104 ? 1.614 2.797 6.875 1 97.25 104 PHE A O 1
ATOM 755 N N . LEU A 1 105 ? 3.176 3.328 8.391 1 97.06 105 LEU A N 1
ATOM 756 C CA . LEU A 1 105 ? 3.619 4.539 7.711 1 97.06 105 LEU A CA 1
ATOM 757 C C . LEU A 1 105 ? 4.996 4.336 7.09 1 97.06 105 LEU A C 1
ATOM 759 O O . LEU A 1 105 ? 5.988 4.188 7.805 1 97.06 105 LEU A O 1
ATOM 763 N N . GLU A 1 106 ? 5.062 4.387 5.789 1 97.38 106 GLU A N 1
ATOM 764 C CA . GLU A 1 106 ? 6.344 4.328 5.098 1 97.38 106 GLU A CA 1
ATOM 765 C C . GLU A 1 106 ? 7.145 5.609 5.309 1 97.38 106 GLU A C 1
ATOM 767 O O . GLU A 1 106 ? 6.57 6.695 5.422 1 97.38 106 GLU A O 1
ATOM 772 N N . PRO A 1 107 ? 8.438 5.637 5.422 1 93.62 107 PRO A N 1
ATOM 773 C CA . PRO A 1 107 ? 9.258 6.824 5.676 1 93.62 107 PRO A CA 1
ATOM 774 C C . PRO A 1 107 ? 9.336 7.754 4.465 1 93.62 107 PRO A C 1
ATOM 776 O O . PRO A 1 107 ? 9.539 8.961 4.621 1 93.62 107 PRO A O 1
ATOM 779 N N . GLY A 1 108 ? 9.172 7.473 3.344 1 94.44 108 GLY A N 1
ATOM 780 C CA . GLY A 1 108 ? 9.43 8.211 2.117 1 94.44 108 GLY A CA 1
ATOM 781 C C . GLY A 1 108 ? 10.828 7.98 1.568 1 94.44 108 GLY A C 1
ATOM 782 O O . GLY A 1 108 ? 11.773 7.762 2.33 1 94.44 108 GLY A O 1
ATOM 783 N N . ALA A 1 109 ? 11.016 8.086 0.302 1 95.81 109 ALA A N 1
ATOM 784 C CA . ALA A 1 109 ? 12.312 7.93 -0.35 1 95.81 109 ALA A CA 1
ATOM 785 C C . ALA A 1 109 ? 13.195 9.148 -0.122 1 95.81 109 ALA A C 1
ATOM 787 O O . ALA A 1 109 ? 12.695 10.266 0.051 1 95.81 109 ALA A O 1
ATOM 788 N N . PRO A 1 110 ? 14.516 8.945 -0.141 1 96.69 110 PRO A N 1
ATOM 789 C CA . PRO A 1 110 ? 15.422 10.078 0.067 1 96.69 110 PRO A CA 1
ATOM 790 C C . PRO A 1 110 ? 15.328 11.117 -1.051 1 96.69 110 PRO A C 1
ATOM 792 O O . PRO A 1 110 ? 15.172 10.758 -2.221 1 96.69 110 PRO A O 1
ATOM 795 N N . VAL A 1 111 ? 15.406 12.328 -0.656 1 97.88 111 VAL A N 1
ATOM 796 C CA . VAL A 1 111 ? 15.469 13.453 -1.586 1 97.88 111 VAL A CA 1
ATOM 797 C C . VAL A 1 111 ? 16.906 13.93 -1.73 1 97.88 111 VAL A C 1
ATOM 799 O O . VAL A 1 111 ? 17.609 14.102 -0.734 1 97.88 111 VAL A O 1
ATOM 802 N N . GLU A 1 112 ? 17.359 14.164 -2.959 1 97.62 112 GLU A N 1
ATOM 803 C CA . GLU A 1 112 ? 18.719 14.617 -3.221 1 97.62 112 GLU A CA 1
ATOM 804 C C . GLU A 1 112 ? 18.844 16.125 -3.037 1 97.62 112 GLU A C 1
ATOM 806 O O . GLU A 1 112 ? 17.859 16.859 -3.129 1 97.62 112 GLU A O 1
ATOM 811 N N . GLU A 1 113 ? 20.062 16.547 -2.869 1 97.5 113 GLU A N 1
ATOM 812 C CA . GLU A 1 113 ? 20.344 17.953 -2.631 1 97.5 113 GLU A CA 1
ATOM 813 C C . GLU A 1 113 ? 19.875 18.812 -3.799 1 97.5 113 GLU A C 1
ATOM 815 O O . GLU A 1 113 ? 19.328 19.906 -3.596 1 97.5 113 GLU A O 1
ATOM 820 N N . GLU A 1 114 ? 20.125 18.281 -4.949 1 98.06 114 GLU A N 1
ATOM 821 C CA . GLU A 1 114 ? 19.719 19.047 -6.133 1 98.06 114 GLU A CA 1
ATOM 822 C C . GLU A 1 114 ? 18.203 19.188 -6.207 1 98.06 114 GLU A C 1
ATOM 824 O O . GLU A 1 114 ? 17.703 20.234 -6.641 1 98.06 114 GLU A O 1
ATOM 829 N N . GLU A 1 115 ? 17.484 18.203 -5.844 1 98.5 115 GLU A N 1
ATOM 830 C CA . GLU A 1 115 ? 16.016 18.234 -5.809 1 98.5 115 GLU A CA 1
ATOM 831 C C . GLU A 1 115 ? 15.516 19.219 -4.758 1 98.5 115 GLU A C 1
ATOM 833 O O . GLU A 1 115 ? 14.555 19.953 -5 1 98.5 115 GLU A O 1
ATOM 838 N N . TRP A 1 116 ? 16.203 19.266 -3.615 1 98.5 116 TRP A N 1
ATOM 839 C CA . TRP A 1 116 ? 15.867 20.219 -2.559 1 98.5 116 TRP A CA 1
ATOM 840 C C . TRP A 1 116 ? 16.078 21.641 -3.035 1 98.5 116 TRP A C 1
ATOM 842 O O . TRP A 1 116 ? 15.203 22.5 -2.842 1 98.5 116 TRP A O 1
ATOM 852 N N . HIS A 1 117 ? 17.141 21.906 -3.727 1 98.25 117 HIS A N 1
ATOM 853 C CA . HIS A 1 117 ? 17.438 23.25 -4.219 1 98.25 117 HIS A CA 1
ATOM 854 C C . HIS A 1 117 ? 16.406 23.688 -5.266 1 98.25 117 HIS A C 1
ATOM 856 O O . HIS A 1 117 ? 16.016 24.859 -5.309 1 98.25 117 HIS A O 1
ATOM 862 N N . ARG A 1 118 ? 16.031 22.75 -6.102 1 98.5 118 ARG A N 1
ATOM 863 C CA . ARG A 1 118 ? 15 23.062 -7.086 1 98.5 118 ARG A CA 1
ATOM 864 C C . ARG A 1 118 ? 13.68 23.422 -6.402 1 98.5 118 ARG A C 1
ATOM 866 O O . ARG A 1 118 ? 12.992 24.359 -6.816 1 98.5 118 ARG A O 1
ATOM 873 N N . PHE A 1 119 ? 13.391 22.703 -5.426 1 98.75 119 PHE A N 1
ATOM 874 C CA . PHE A 1 119 ? 12.18 22.984 -4.672 1 98.75 119 PHE A CA 1
ATOM 875 C C . PHE A 1 119 ? 12.234 24.375 -4.043 1 98.75 119 PHE A C 1
ATOM 877 O O . PHE A 1 119 ? 11.266 25.141 -4.109 1 98.75 119 PHE A O 1
ATOM 884 N N . LEU A 1 120 ? 13.352 24.656 -3.396 1 98.62 120 LEU A N 1
ATOM 885 C CA . LEU A 1 120 ? 13.492 25.938 -2.715 1 98.62 120 LEU A CA 1
ATOM 886 C C . LEU A 1 120 ? 13.297 27.094 -3.688 1 98.62 120 LEU A C 1
ATOM 888 O O . LEU A 1 120 ? 12.672 28.109 -3.344 1 98.62 120 LEU A O 1
ATOM 892 N N . LYS A 1 121 ? 13.789 26.922 -4.844 1 98.06 121 LYS A N 1
ATOM 893 C CA . LYS A 1 121 ? 13.641 27.969 -5.848 1 98.06 121 LYS A CA 1
ATOM 894 C C . LYS A 1 121 ? 12.172 28.172 -6.219 1 98.06 121 LYS A C 1
ATOM 896 O O . LYS A 1 121 ? 11.68 29.297 -6.23 1 98.06 121 LYS A O 1
ATOM 901 N N . ASP A 1 122 ? 11.508 27.141 -6.504 1 98 122 ASP A N 1
ATOM 902 C CA . ASP A 1 122 ? 10.086 27.203 -6.828 1 98 122 ASP A CA 1
ATOM 903 C C . ASP A 1 122 ? 9.281 27.75 -5.648 1 98 122 ASP A C 1
ATOM 905 O O . ASP A 1 122 ? 8.352 28.531 -5.832 1 98 122 ASP A O 1
ATOM 909 N N . PHE A 1 123 ? 9.695 27.297 -4.523 1 98.69 123 PHE A N 1
ATOM 910 C CA . PHE A 1 123 ? 8.992 27.656 -3.299 1 98.69 123 PHE A CA 1
ATOM 911 C C . PHE A 1 123 ? 9.039 29.172 -3.084 1 98.69 123 PHE A C 1
ATOM 913 O O . PHE A 1 123 ? 8.031 29.781 -2.746 1 98.69 123 PHE A O 1
ATOM 920 N N . GLU A 1 124 ? 10.117 29.719 -3.252 1 98.38 124 GLU A N 1
ATOM 921 C CA . GLU A 1 124 ? 10.266 31.156 -3.096 1 98.38 124 GLU A CA 1
ATOM 922 C C . GLU A 1 124 ? 9.312 31.906 -4.012 1 98.38 124 GLU A C 1
ATOM 924 O O . GLU A 1 124 ? 8.711 32.906 -3.604 1 98.38 124 GLU A O 1
ATOM 929 N N . GLU A 1 125 ? 9.195 31.438 -5.184 1 98.19 125 GLU A N 1
ATOM 930 C CA . GLU A 1 125 ? 8.281 32.062 -6.141 1 98.19 125 GLU A CA 1
ATOM 931 C C . GLU A 1 125 ? 6.828 31.891 -5.711 1 98.19 125 GLU A C 1
ATOM 933 O O . GLU A 1 125 ? 6.023 32.812 -5.82 1 98.19 125 GLU A O 1
ATOM 938 N N . LEU A 1 126 ? 6.523 30.75 -5.238 1 98.5 126 LEU A N 1
ATOM 939 C CA . LEU A 1 126 ? 5.16 30.438 -4.824 1 98.5 126 LEU A CA 1
ATOM 940 C C . LEU A 1 126 ? 4.75 31.266 -3.617 1 98.5 126 LEU A C 1
ATOM 942 O O . LEU A 1 126 ? 3.602 31.703 -3.518 1 98.5 126 LEU A O 1
ATOM 946 N N . VAL A 1 127 ? 5.688 31.438 -2.748 1 98.69 127 VAL A N 1
ATOM 947 C CA . VAL A 1 127 ? 5.414 32.219 -1.553 1 98.69 127 VAL A CA 1
ATOM 948 C C . VAL A 1 127 ? 5.047 33.656 -1.95 1 98.69 127 VAL A C 1
ATOM 950 O O . VAL A 1 127 ? 4.133 34.25 -1.376 1 98.69 127 VAL A O 1
ATOM 953 N N . ARG A 1 128 ? 5.684 34.188 -2.926 1 97.62 128 ARG A N 1
ATOM 954 C CA . ARG A 1 128 ? 5.438 35.562 -3.379 1 97.62 128 ARG A CA 1
ATOM 955 C C . ARG A 1 128 ? 3.979 35.75 -3.781 1 97.62 128 ARG A C 1
ATOM 957 O O . ARG A 1 128 ? 3.4 36.812 -3.57 1 97.62 128 ARG A O 1
ATOM 964 N N . GLU A 1 129 ? 3.402 34.688 -4.266 1 96.62 129 GLU A N 1
ATOM 965 C CA . GLU A 1 129 ? 2.047 34.781 -4.805 1 96.62 129 GLU A CA 1
ATOM 966 C C . GLU A 1 129 ? 1.016 34.344 -3.76 1 96.62 129 GLU A C 1
ATOM 968 O O . GLU A 1 129 ? -0.183 34.312 -4.043 1 96.62 129 GLU A O 1
ATOM 973 N N . SER A 1 130 ? 1.441 34.031 -2.543 1 97.88 130 SER A N 1
ATOM 974 C CA . SER A 1 130 ? 0.543 33.5 -1.522 1 97.88 130 SER A CA 1
ATOM 975 C C . SER A 1 130 ? 0.34 34.531 -0.391 1 97.88 130 SER A C 1
ATOM 977 O O . SER A 1 130 ? 1.116 35.469 -0.246 1 97.88 130 SER A O 1
ATOM 979 N N . HIS A 1 131 ? -0.762 34.344 0.305 1 97.19 131 HIS A N 1
ATOM 980 C CA . HIS A 1 131 ? -1.032 35.156 1.492 1 97.19 131 HIS A CA 1
ATOM 981 C C . HIS A 1 131 ? -0.636 34.406 2.764 1 97.19 131 HIS A C 1
ATOM 983 O O . HIS A 1 131 ? -0.07 35 3.684 1 97.19 131 HIS A O 1
ATOM 989 N N . VAL A 1 132 ? -0.965 33.188 2.789 1 98.69 132 VAL A N 1
ATOM 990 C CA . VAL A 1 132 ? -0.676 32.312 3.922 1 98.69 132 VAL A CA 1
ATOM 991 C C . VAL A 1 132 ? -0.026 31.016 3.424 1 98.69 132 VAL A C 1
ATOM 993 O O . VAL A 1 132 ? -0.408 30.484 2.379 1 98.69 132 VAL A O 1
ATOM 996 N N . VAL A 1 133 ? 1.027 30.547 4.148 1 98.94 133 VAL A N 1
ATOM 997 C CA . VAL A 1 133 ? 1.697 29.297 3.85 1 98.94 133 VAL A CA 1
ATOM 998 C C . VAL A 1 133 ? 1.533 28.328 5.023 1 98.94 133 VAL A C 1
ATOM 1000 O O . VAL A 1 133 ? 1.697 28.719 6.18 1 98.94 133 VAL A O 1
ATOM 1003 N N . THR A 1 134 ? 1.107 27.125 4.711 1 98.94 134 THR A N 1
ATOM 1004 C CA . THR A 1 134 ? 1.116 26.078 5.734 1 98.94 134 THR A CA 1
ATOM 1005 C C . THR A 1 134 ? 2.184 25.031 5.434 1 98.94 134 THR A C 1
ATOM 1007 O O . THR A 1 134 ? 2.406 24.688 4.27 1 98.94 134 THR A O 1
ATOM 1010 N N . ILE A 1 135 ? 2.871 24.641 6.43 1 98.94 135 ILE A N 1
ATOM 1011 C CA . ILE A 1 135 ? 3.865 23.562 6.375 1 98.94 135 ILE A CA 1
ATOM 1012 C C . ILE A 1 135 ? 3.48 22.453 7.348 1 98.94 135 ILE A C 1
ATOM 1014 O O . ILE A 1 135 ? 3.449 22.672 8.562 1 98.94 135 ILE A O 1
ATOM 1018 N N . SER A 1 136 ? 3.148 21.328 6.789 1 98.56 136 SER A N 1
ATOM 1019 C CA . SER A 1 136 ? 2.555 20.297 7.637 1 98.56 136 SER A CA 1
ATOM 1020 C C . SER A 1 136 ? 3.186 18.938 7.371 1 98.56 136 SER A C 1
ATOM 1022 O O . SER A 1 136 ? 3.49 18.594 6.227 1 98.56 136 SER A O 1
ATOM 1024 N N . GLY A 1 137 ? 3.34 18.156 8.469 1 97.44 137 GLY A N 1
ATOM 1025 C CA . GLY A 1 137 ? 3.686 16.75 8.328 1 97.44 137 GLY A CA 1
ATOM 1026 C C . GLY A 1 137 ? 5.172 16.484 8.469 1 97.44 137 GLY A C 1
ATOM 1027 O O . GLY A 1 137 ? 5.918 17.344 8.953 1 97.44 137 GLY A O 1
ATOM 1028 N N . SER A 1 138 ? 5.594 15.273 8.078 1 96.69 138 SER A N 1
ATOM 1029 C CA . SER A 1 138 ? 6.984 14.836 8.172 1 96.69 138 SER A CA 1
ATOM 1030 C C . SER A 1 138 ? 7.766 15.234 6.922 1 96.69 138 SER A C 1
ATOM 1032 O O . SER A 1 138 ? 7.203 15.812 5.984 1 96.69 138 SER A O 1
ATOM 1034 N N . ALA A 1 139 ? 9.016 15.039 7.012 1 97.06 139 ALA A N 1
ATOM 1035 C CA . ALA A 1 139 ? 9.906 15.273 5.883 1 97.06 139 ALA A CA 1
ATOM 1036 C C . ALA A 1 139 ? 10.57 13.977 5.43 1 97.06 139 ALA A C 1
ATOM 1038 O O . ALA A 1 139 ? 10.75 13.055 6.223 1 97.06 139 ALA A O 1
ATOM 1039 N N . PRO A 1 140 ? 10.844 13.875 4.105 1 95.94 140 PRO A N 1
ATOM 1040 C CA . PRO A 1 140 ? 11.508 12.656 3.629 1 95.94 140 PRO A CA 1
ATOM 1041 C C . PRO A 1 140 ? 12.961 12.555 4.098 1 95.94 140 PRO A C 1
ATOM 1043 O O . PRO A 1 140 ? 13.531 13.539 4.57 1 95.94 140 PRO A O 1
ATOM 1046 N N . ARG A 1 141 ? 13.547 11.336 3.912 1 93.31 141 ARG A N 1
ATOM 1047 C CA . ARG A 1 141 ? 14.969 11.109 4.172 1 93.31 141 ARG A CA 1
ATOM 1048 C C . ARG A 1 141 ? 15.836 11.953 3.24 1 93.31 141 ARG A C 1
ATOM 1050 O O . ARG A 1 141 ? 15.398 12.32 2.146 1 93.31 141 ARG A O 1
ATOM 1057 N N . GLY A 1 142 ? 16.891 12.32 3.736 1 96.12 142 GLY A N 1
ATOM 1058 C CA . GLY A 1 142 ? 17.797 13.102 2.92 1 96.12 142 GLY A CA 1
ATOM 1059 C C . GLY A 1 142 ? 17.812 14.578 3.287 1 96.12 142 GLY A C 1
ATOM 1060 O O . GLY A 1 142 ? 18.781 15.281 2.99 1 96.12 142 GLY A O 1
ATOM 1061 N N . LEU A 1 143 ? 16.766 15.031 3.867 1 97.25 143 LEU A N 1
ATOM 1062 C CA . LEU A 1 143 ? 16.688 16.422 4.289 1 97.25 143 LEU A CA 1
ATOM 1063 C C . LEU A 1 143 ? 17.141 16.578 5.738 1 97.25 143 LEU A C 1
ATOM 1065 O O . LEU A 1 143 ? 17 15.656 6.539 1 97.25 143 LEU A O 1
ATOM 1069 N N . GLY A 1 144 ? 17.703 17.703 6.008 1 96.88 144 GLY A N 1
ATOM 1070 C CA . GLY A 1 144 ? 18.062 18.016 7.379 1 96.88 144 GLY A CA 1
ATOM 1071 C C . GLY A 1 144 ? 16.875 18.297 8.266 1 96.88 144 GLY A C 1
ATOM 1072 O O . GLY A 1 144 ? 15.789 18.641 7.773 1 96.88 144 GLY A O 1
ATOM 1073 N N . THR A 1 145 ? 17.047 18.156 9.555 1 97.19 145 THR A N 1
ATOM 1074 C CA . THR A 1 145 ? 15.977 18.422 10.508 1 97.19 145 THR A CA 1
ATOM 1075 C C . THR A 1 145 ? 15.602 19.891 10.508 1 97.19 145 THR A C 1
ATOM 1077 O O . THR A 1 145 ? 14.57 20.281 11.062 1 97.19 145 THR A O 1
ATOM 1080 N N . ASP A 1 146 ? 16.391 20.703 9.875 1 98.19 146 ASP A N 1
ATOM 1081 C CA . ASP A 1 146 ? 16.141 22.141 9.828 1 98.19 146 ASP A CA 1
ATOM 1082 C C . ASP A 1 146 ? 15.453 22.531 8.523 1 98.19 146 ASP A C 1
ATOM 1084 O O . ASP A 1 146 ? 15.336 23.719 8.211 1 98.19 146 ASP A O 1
ATOM 1088 N N . CYS A 1 147 ? 14.977 21.594 7.773 1 98.56 147 CYS A N 1
ATOM 1089 C CA . CYS A 1 147 ? 14.375 21.891 6.477 1 98.56 147 CYS A CA 1
ATOM 1090 C C . CYS A 1 147 ? 13.172 22.812 6.633 1 98.56 147 CYS A C 1
ATOM 1092 O O . CYS A 1 147 ? 13 23.75 5.844 1 98.56 147 CYS A O 1
ATOM 1094 N N . TYR A 1 148 ? 12.383 22.656 7.629 1 98.81 148 TYR A N 1
ATOM 1095 C CA . TYR A 1 148 ? 11.227 23.516 7.82 1 98.81 148 TYR A CA 1
ATOM 1096 C C . TYR A 1 148 ? 11.641 24.891 8.328 1 98.81 148 TYR A C 1
ATOM 1098 O O . TYR A 1 148 ? 11.008 25.891 8.008 1 98.81 148 TYR A O 1
ATOM 1106 N N . GLN A 1 149 ? 12.719 24.922 9.117 1 98.81 149 GLN A N 1
ATOM 1107 C CA . GLN A 1 149 ? 13.273 26.219 9.492 1 98.81 149 GLN A CA 1
ATOM 1108 C C . GLN A 1 149 ? 13.609 27.047 8.258 1 98.81 149 GLN A C 1
ATOM 1110 O O . GLN A 1 149 ? 13.266 28.234 8.195 1 98.81 149 GLN A O 1
ATOM 1115 N N . GLU A 1 150 ? 14.234 26.422 7.316 1 98.75 150 GLU A N 1
ATOM 1116 C CA . GLU A 1 150 ? 14.617 27.094 6.082 1 98.75 150 GLU A CA 1
ATOM 1117 C C . GLU A 1 150 ? 13.391 27.609 5.332 1 98.75 150 GLU A C 1
ATOM 1119 O O . GLU A 1 150 ? 13.398 28.734 4.82 1 98.75 150 GLU A O 1
ATOM 1124 N N . LEU A 1 151 ? 12.367 26.844 5.25 1 98.94 151 LEU A N 1
ATOM 1125 C CA . LEU A 1 151 ? 11.148 27.25 4.555 1 98.94 151 LEU A CA 1
ATOM 1126 C C . LEU A 1 151 ? 10.484 28.422 5.254 1 98.94 151 LEU A C 1
ATOM 1128 O O . LEU A 1 151 ? 10.062 29.375 4.598 1 98.94 151 LEU A O 1
ATOM 1132 N N . ILE A 1 152 ? 10.406 28.344 6.566 1 98.88 152 ILE A N 1
ATOM 1133 C CA . ILE A 1 152 ? 9.758 29.406 7.34 1 98.88 152 ILE A CA 1
ATOM 1134 C C . ILE A 1 152 ? 10.516 30.719 7.152 1 98.88 152 ILE A C 1
ATOM 1136 O O . ILE A 1 152 ? 9.898 31.781 7 1 98.88 152 ILE A O 1
ATOM 1140 N N . GLU A 1 153 ? 11.797 30.641 7.109 1 98.81 153 GLU A N 1
ATOM 1141 C CA . GLU A 1 153 ? 12.609 31.844 6.918 1 98.81 153 GLU A CA 1
ATOM 1142 C C . GLU A 1 153 ? 12.312 32.5 5.57 1 98.81 153 GLU A C 1
ATOM 1144 O O . GLU A 1 153 ? 12.242 33.719 5.473 1 98.81 153 GLU A O 1
ATOM 1149 N N . ILE A 1 154 ? 12.164 31.719 4.555 1 98.81 154 ILE A N 1
ATOM 1150 C CA . ILE A 1 154 ? 11.828 32.219 3.23 1 98.81 154 ILE A CA 1
ATOM 1151 C C . ILE A 1 154 ? 10.484 32.938 3.273 1 98.81 154 ILE A C 1
ATOM 1153 O O . ILE A 1 154 ? 10.328 34.031 2.725 1 98.81 154 ILE A O 1
ATOM 1157 N N . VAL A 1 155 ? 9.5 32.344 3.922 1 98.88 155 VAL A N 1
ATOM 1158 C CA . VAL A 1 155 ? 8.156 32.906 4.016 1 98.88 155 VAL A CA 1
ATOM 1159 C C . VAL A 1 155 ? 8.203 34.219 4.773 1 98.88 155 VAL A C 1
ATOM 1161 O O . VAL A 1 155 ? 7.645 35.25 4.316 1 98.88 155 VAL A O 1
ATOM 1164 N N . LYS A 1 156 ? 8.906 34.25 5.898 1 98.38 156 LYS A N 1
ATOM 1165 C CA . LYS A 1 156 ? 8.977 35.406 6.77 1 98.38 156 LYS A CA 1
ATOM 1166 C C . LYS A 1 156 ? 9.719 36.562 6.094 1 98.38 156 LYS A C 1
ATOM 1168 O O . LYS A 1 156 ? 9.352 37.719 6.254 1 98.38 156 LYS A O 1
ATOM 1173 N N . ARG A 1 157 ? 10.719 36.219 5.363 1 97.94 157 ARG A N 1
ATOM 1174 C CA . ARG A 1 157 ? 11.477 37.219 4.645 1 97.94 157 ARG A CA 1
ATOM 1175 C C . ARG A 1 157 ? 10.586 37.969 3.65 1 97.94 157 ARG A C 1
ATOM 1177 O O . ARG A 1 157 ? 10.828 39.156 3.348 1 97.94 157 ARG A O 1
ATOM 1184 N N . GLN A 1 158 ? 9.609 37.344 3.223 1 98.25 158 GLN A N 1
ATOM 1185 C CA . GLN A 1 158 ? 8.711 37.969 2.24 1 98.25 158 GLN A CA 1
ATOM 1186 C C . GLN A 1 158 ? 7.492 38.562 2.914 1 98.25 158 GLN A C 1
ATOM 1188 O O . GLN A 1 158 ? 6.547 39 2.24 1 98.25 158 GLN A O 1
ATOM 1193 N N . GLY A 1 159 ? 7.453 38.531 4.203 1 97.69 159 GLY A N 1
ATOM 1194 C CA . GLY A 1 159 ? 6.422 39.219 4.98 1 97.69 159 GLY A CA 1
ATOM 1195 C C . GLY A 1 159 ? 5.102 38.469 4.984 1 97.69 159 GLY A C 1
ATOM 1196 O O . GLY A 1 159 ? 4.039 39.062 5.141 1 97.69 159 GLY A O 1
ATOM 1197 N N . LYS A 1 160 ? 5.145 37.125 4.719 1 98.19 160 LYS A N 1
ATOM 1198 C CA . LYS A 1 160 ? 3.922 36.344 4.652 1 98.19 160 LYS A CA 1
ATOM 1199 C C . LYS A 1 160 ? 3.688 35.594 5.957 1 98.19 160 LYS A C 1
ATOM 1201 O O . LYS A 1 160 ? 4.602 35.438 6.77 1 98.19 160 LYS A O 1
ATOM 1206 N N . GLN A 1 161 ? 2.473 35.156 6.191 1 98.5 161 GLN A N 1
ATOM 1207 C CA . GLN A 1 161 ? 2.121 34.375 7.352 1 98.5 161 GLN A CA 1
ATOM 1208 C C . GLN A 1 161 ? 2.402 32.875 7.098 1 98.5 161 GLN A C 1
ATOM 1210 O O . GLN A 1 161 ? 2.207 32.406 5.984 1 98.5 161 GLN A O 1
ATOM 1215 N N . VAL A 1 162 ? 2.912 32.188 8.156 1 98.88 162 VAL A N 1
ATOM 1216 C CA . VAL A 1 162 ? 3.242 30.781 7.988 1 98.88 162 VAL A CA 1
ATOM 1217 C C . VAL A 1 162 ? 2.777 30 9.219 1 98.88 162 VAL A C 1
ATOM 1219 O O . VAL A 1 162 ? 3.051 30.391 10.352 1 98.88 162 VAL A O 1
ATOM 1222 N N . ILE A 1 163 ? 2.016 28.922 8.977 1 98.94 163 ILE A N 1
ATOM 1223 C CA . ILE A 1 163 ? 1.574 27.984 10.008 1 98.94 163 ILE A CA 1
ATOM 1224 C C . ILE A 1 163 ? 2.402 26.703 9.922 1 98.94 163 ILE A C 1
ATOM 1226 O O . ILE A 1 163 ? 2.488 26.078 8.867 1 98.94 163 ILE A O 1
ATOM 1230 N N . LEU A 1 164 ? 3.049 26.328 11.016 1 98.94 164 LEU A N 1
ATOM 1231 C CA . LEU A 1 164 ? 3.814 25.094 11.094 1 98.94 164 LEU A CA 1
ATOM 1232 C C . LEU A 1 164 ? 3.084 24.047 11.938 1 98.94 164 LEU A C 1
ATOM 1234 O O . LEU A 1 164 ? 2.754 24.312 13.102 1 98.94 164 LEU A O 1
ATOM 1238 N N . ASP A 1 165 ? 2.762 22.938 11.359 1 98.75 165 ASP A N 1
ATOM 1239 C CA . ASP A 1 165 ? 2.184 21.797 12.062 1 98.75 165 ASP A CA 1
ATOM 1240 C C . ASP A 1 165 ? 2.984 20.531 11.797 1 98.75 165 ASP A C 1
ATOM 1242 O O . ASP A 1 165 ? 2.703 19.797 10.844 1 98.75 165 ASP A O 1
ATOM 1246 N N . THR A 1 166 ? 3.939 20.25 12.594 1 98.12 166 THR A N 1
ATOM 1247 C CA . THR A 1 166 ? 4.832 19.094 12.555 1 98.12 166 THR A CA 1
ATOM 1248 C C . THR A 1 166 ? 5.191 18.656 13.969 1 98.12 166 THR A C 1
ATOM 1250 O O . THR A 1 166 ? 4.516 19.016 14.93 1 98.12 166 THR A O 1
ATOM 1253 N N . SER A 1 167 ? 6.113 17.719 14.125 1 95.94 167 SER A N 1
ATOM 1254 C CA . SER A 1 167 ? 6.445 17.188 15.445 1 95.94 167 SER A CA 1
ATOM 1255 C C . SER A 1 167 ? 7.941 16.922 15.578 1 95.94 167 SER A C 1
ATOM 1257 O O . SER A 1 167 ? 8.688 17.078 14.609 1 95.94 167 SER A O 1
ATOM 1259 N N . GLY A 1 168 ? 8.328 16.703 16.797 1 95.88 168 GLY A N 1
ATOM 1260 C CA . GLY A 1 168 ? 9.688 16.266 17.078 1 95.88 168 GLY A CA 1
ATOM 1261 C C . GLY A 1 168 ? 10.734 17.297 16.719 1 95.88 168 GLY A C 1
ATOM 1262 O O . GLY A 1 168 ? 10.555 18.484 16.984 1 95.88 168 GLY A O 1
ATOM 1263 N N . GLU A 1 169 ? 11.812 16.781 16.125 1 97.06 169 GLU 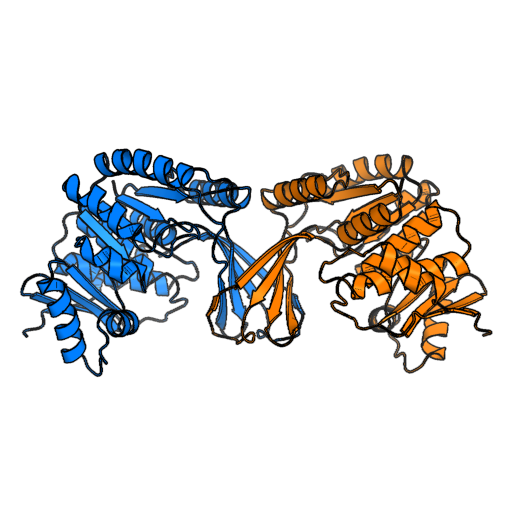A N 1
ATOM 1264 C CA . GLU A 1 169 ? 12.961 17.641 15.836 1 97.06 169 GLU A CA 1
ATOM 1265 C C . GLU A 1 169 ? 12.609 18.688 14.789 1 97.06 169 GLU A C 1
ATOM 1267 O O . GLU A 1 169 ? 13.133 19.797 14.82 1 97.06 169 GLU A O 1
ATOM 1272 N N . TYR A 1 170 ? 11.695 18.328 13.93 1 97.94 170 TYR A N 1
ATOM 1273 C CA . TYR A 1 170 ? 11.273 19.281 12.906 1 97.94 170 TYR A CA 1
ATOM 1274 C C . TYR A 1 170 ? 10.57 20.484 13.539 1 97.94 170 TYR A C 1
ATOM 1276 O O . TYR A 1 170 ? 10.734 21.609 13.086 1 97.94 170 TYR A O 1
ATOM 1284 N N . LEU A 1 171 ? 9.781 20.172 14.547 1 98.31 171 LEU A N 1
ATOM 1285 C CA . LEU A 1 171 ? 9.109 21.25 15.266 1 98.31 171 LEU A CA 1
ATOM 1286 C C . LEU A 1 171 ? 10.117 22.094 16.031 1 98.31 171 LEU A C 1
ATOM 1288 O O . LEU A 1 171 ? 10.078 23.328 15.969 1 98.31 171 LEU A O 1
ATOM 1292 N N . ARG A 1 172 ? 11.008 21.422 16.688 1 97.88 172 ARG A N 1
ATOM 1293 C CA . ARG A 1 172 ? 12.023 22.109 17.5 1 97.88 172 ARG A CA 1
ATOM 1294 C C . ARG A 1 172 ? 12.852 23.062 16.625 1 97.88 172 ARG A C 1
ATOM 1296 O O . ARG A 1 172 ? 13.023 24.234 16.984 1 97.88 172 ARG A O 1
ATOM 1303 N N . GLU A 1 173 ? 13.336 22.594 15.555 1 98.44 173 GLU A N 1
ATOM 1304 C CA . GLU A 1 173 ? 14.148 23.406 14.664 1 98.44 173 GLU A CA 1
ATOM 1305 C C . GLU A 1 173 ? 13.312 24.484 13.984 1 98.44 173 GLU A C 1
ATOM 1307 O O . GLU A 1 173 ? 13.766 25.609 13.797 1 98.44 173 GLU A O 1
ATOM 1312 N N . GLY A 1 174 ? 12.109 24.141 13.578 1 98.62 174 GLY A N 1
ATOM 1313 C CA . GLY A 1 174 ? 11.227 25.078 12.914 1 98.62 174 GLY A CA 1
ATOM 1314 C C . GLY A 1 174 ? 10.891 26.297 13.766 1 98.62 174 GLY A C 1
ATOM 1315 O O . GLY A 1 174 ? 10.703 27.391 13.25 1 98.62 174 GLY A O 1
ATOM 1316 N N . LEU A 1 175 ? 10.852 26.094 15.07 1 98.38 175 LEU A N 1
ATOM 1317 C CA . LEU A 1 175 ? 10.484 27.156 16 1 98.38 175 LEU A CA 1
ATOM 1318 C C . LEU A 1 175 ? 11.531 28.266 16 1 98.38 175 LEU A C 1
ATOM 1320 O O . LEU A 1 175 ? 11.219 29.422 16.281 1 98.38 175 LEU A O 1
ATOM 1324 N N . LYS A 1 176 ? 12.719 27.891 15.672 1 98.31 176 LYS A N 1
ATOM 1325 C CA . LYS A 1 176 ? 13.797 28.859 15.656 1 98.31 176 LYS A CA 1
ATOM 1326 C C . LYS A 1 176 ? 13.531 29.969 14.641 1 98.31 176 LYS A C 1
ATOM 1328 O O . LYS A 1 176 ? 14.039 31.078 14.781 1 98.31 176 LYS A O 1
ATOM 1333 N N . ALA A 1 177 ? 12.703 29.656 13.656 1 98.75 177 ALA A N 1
ATOM 1334 C CA . ALA A 1 177 ? 12.398 30.625 12.609 1 98.75 177 ALA A CA 1
ATOM 1335 C C . ALA A 1 177 ? 11.133 31.406 12.938 1 98.75 177 ALA A C 1
ATOM 1337 O O . ALA A 1 177 ? 10.672 32.219 12.141 1 98.75 177 ALA A O 1
ATOM 1338 N N . LYS A 1 178 ? 10.547 31.141 14.07 1 98.38 178 LYS A N 1
ATOM 1339 C CA . LYS A 1 178 ? 9.438 31.875 14.656 1 98.38 178 LYS A CA 1
ATOM 1340 C C . LYS A 1 178 ? 8.242 31.922 13.711 1 98.38 178 LYS A C 1
ATOM 1342 O O . LYS A 1 178 ? 7.797 33 13.312 1 98.38 178 LYS A O 1
ATOM 1347 N N . PRO A 1 179 ? 7.668 30.766 13.359 1 98.88 179 PRO A N 1
ATOM 1348 C CA . PRO A 1 179 ? 6.465 30.766 12.523 1 98.88 179 PRO A CA 1
ATOM 1349 C C . PRO A 1 179 ? 5.324 31.578 13.125 1 98.88 179 PRO A C 1
ATOM 1351 O O . PRO A 1 179 ? 5.324 31.859 14.328 1 98.88 179 PRO A O 1
ATOM 1354 N N . THR A 1 180 ? 4.395 32 12.258 1 98.69 180 THR A N 1
ATOM 1355 C CA . THR A 1 180 ? 3.248 32.781 12.688 1 98.69 180 THR A CA 1
ATOM 1356 C C . THR A 1 180 ? 2.393 32 13.68 1 98.69 180 THR A C 1
ATOM 1358 O O . THR A 1 180 ? 1.87 32.562 14.641 1 98.69 180 THR A O 1
ATOM 1361 N N . MET A 1 181 ? 2.281 30.734 13.438 1 98.81 181 MET A N 1
ATOM 1362 C CA . MET A 1 181 ? 1.426 29.891 14.266 1 98.81 181 MET A CA 1
ATOM 1363 C C . MET A 1 181 ? 1.948 28.453 14.305 1 98.81 181 MET A C 1
ATOM 1365 O O . MET A 1 181 ? 2.465 27.953 13.305 1 98.81 181 MET A O 1
ATOM 1369 N N . ILE A 1 182 ? 1.845 27.812 15.453 1 98.81 182 ILE A N 1
ATOM 1370 C CA . ILE A 1 182 ? 2.041 26.375 15.578 1 98.81 182 ILE A CA 1
ATOM 1371 C C . ILE A 1 182 ? 0.814 25.75 16.234 1 98.81 182 ILE A C 1
ATOM 1373 O O . ILE A 1 182 ? 0.031 26.438 16.891 1 98.81 182 ILE A O 1
ATOM 1377 N N . LYS A 1 183 ? 0.675 24.453 15.945 1 98.62 183 LYS A N 1
ATOM 1378 C CA . LYS A 1 183 ? -0.493 23.766 16.469 1 98.62 183 LYS A CA 1
ATOM 1379 C C . LYS A 1 183 ? -0.091 22.453 17.156 1 98.62 183 LYS A C 1
ATOM 1381 O O . LYS A 1 183 ? -0.525 21.375 16.734 1 98.62 183 LYS A O 1
ATOM 1386 N N . PRO A 1 184 ? 0.545 22.469 18.297 1 98.19 184 PRO A N 1
ATOM 1387 C CA . PRO A 1 184 ? 0.92 21.25 19 1 98.19 184 PRO A CA 1
ATOM 1388 C C . PRO A 1 184 ? -0.237 20.641 19.797 1 98.19 184 PRO A C 1
ATOM 1390 O O . PRO A 1 184 ? -1.269 21.297 19.984 1 98.19 184 PRO A O 1
ATOM 1393 N N . ASN A 1 185 ? -0.103 19.422 20.109 1 96.62 185 ASN A N 1
ATOM 1394 C CA . ASN A 1 185 ? -0.911 18.812 21.156 1 96.62 185 ASN A CA 1
ATOM 1395 C C . ASN A 1 185 ? -0.133 18.703 22.469 1 96.62 185 ASN A C 1
ATOM 1397 O O . ASN A 1 185 ? 1 19.172 22.562 1 96.62 185 ASN A O 1
ATOM 1401 N N . GLN A 1 186 ? -0.763 18.188 23.469 1 96.62 186 GLN A N 1
ATOM 1402 C CA . GLN A 1 186 ? -0.138 18.125 24.781 1 96.62 186 GLN A CA 1
ATOM 1403 C C . GLN A 1 186 ? 1.161 17.328 24.734 1 96.62 186 GLN A C 1
ATOM 1405 O O . GLN A 1 186 ? 2.182 17.766 25.281 1 96.62 186 GLN A O 1
ATOM 1410 N N . GLU A 1 187 ? 1.163 16.203 24.109 1 95.62 187 GLU A N 1
ATOM 1411 C CA . GLU A 1 187 ? 2.342 15.344 24.031 1 95.62 187 GLU A CA 1
ATOM 1412 C C . GLU A 1 187 ? 3.492 16.047 23.312 1 95.62 187 GLU A C 1
ATOM 1414 O O . GLU A 1 187 ? 4.645 15.953 23.734 1 95.62 187 GLU A O 1
ATOM 1419 N N . GLU A 1 188 ? 3.164 16.688 22.281 1 96.31 188 GLU A N 1
ATOM 1420 C CA . GLU A 1 188 ? 4.164 17.422 21.516 1 96.31 188 GLU A CA 1
ATOM 1421 C C . GLU A 1 188 ? 4.773 18.562 22.328 1 96.31 188 GLU A C 1
ATOM 1423 O O . GLU A 1 188 ? 5.973 18.828 22.234 1 96.31 188 GLU A O 1
ATOM 1428 N N . LEU A 1 189 ? 3.992 19.203 23.125 1 96.94 189 LEU A N 1
ATOM 1429 C CA . LEU A 1 189 ? 4.492 20.281 23.984 1 96.94 189 LEU A CA 1
ATOM 1430 C C . LEU A 1 189 ? 5.422 19.734 25.062 1 96.94 189 LEU A C 1
ATOM 1432 O O . LEU A 1 189 ? 6.461 20.328 25.344 1 96.94 189 LEU A O 1
ATOM 1436 N N . GLU A 1 190 ? 4.945 18.594 25.609 1 97.81 190 GLU A N 1
ATOM 1437 C CA . GLU A 1 190 ? 5.781 17.953 26.625 1 97.81 190 GLU A CA 1
ATOM 1438 C C . GLU A 1 190 ? 7.137 17.562 26.047 1 97.81 190 GLU A C 1
ATOM 1440 O O . GLU A 1 190 ? 8.18 17.797 26.672 1 97.81 190 GLU A O 1
ATOM 1445 N N . ASP A 1 191 ? 7.098 17.062 24.922 1 96.56 191 ASP A N 1
ATOM 1446 C CA . ASP A 1 191 ? 8.328 16.656 24.234 1 96.56 191 ASP A CA 1
ATOM 1447 C C . ASP A 1 191 ? 9.18 17.875 23.891 1 96.56 191 ASP A C 1
ATOM 1449 O O . ASP A 1 191 ? 10.398 17.875 24.094 1 96.56 191 ASP A O 1
ATOM 1453 N N . LEU A 1 192 ? 8.578 18.859 23.406 1 96.25 192 LEU A N 1
ATOM 1454 C CA . LEU A 1 192 ? 9.242 20.062 22.922 1 96.25 192 LEU A CA 1
ATOM 1455 C C . LEU A 1 192 ? 9.914 20.812 24.078 1 96.25 192 LEU A C 1
ATOM 1457 O O . LEU A 1 192 ? 11.039 21.297 23.922 1 96.25 192 LEU A O 1
ATOM 1461 N N . LEU A 1 193 ? 9.266 20.844 25.219 1 96.25 193 LEU A N 1
ATOM 1462 C CA . LEU A 1 193 ? 9.727 21.703 26.312 1 96.25 193 LEU A CA 1
ATOM 1463 C C . LEU A 1 193 ? 10.383 20.875 27.406 1 96.25 193 LEU A C 1
ATOM 1465 O O . LEU A 1 193 ? 11.016 21.422 28.312 1 96.25 193 LEU A O 1
ATOM 1469 N N . GLY A 1 194 ? 10.273 19.578 27.281 1 95.88 194 GLY A N 1
ATOM 1470 C CA . GLY A 1 194 ? 10.859 18.703 28.297 1 95.88 194 GLY A CA 1
ATOM 1471 C C . GLY A 1 194 ? 10.195 18.844 29.641 1 95.88 194 GLY A C 1
ATOM 1472 O O . GLY A 1 194 ? 10.875 18.875 30.672 1 95.88 194 GLY A O 1
ATOM 1473 N N . VAL A 1 195 ? 8.883 19.016 29.641 1 95.31 195 VAL A N 1
ATOM 1474 C CA . VAL A 1 195 ? 8.148 19.188 30.875 1 95.31 195 VAL A CA 1
ATOM 1475 C C . VAL A 1 195 ? 6.938 18.266 30.906 1 95.31 195 VAL A C 1
ATOM 1477 O O . VAL A 1 195 ? 6.527 17.734 29.875 1 95.31 195 VAL A O 1
ATOM 1480 N N . GLU A 1 196 ? 6.398 18.062 32.062 1 96.38 196 GLU A N 1
ATOM 1481 C CA . GLU A 1 196 ? 5.145 17.328 32.219 1 96.38 196 GLU A CA 1
ATOM 1482 C C . GLU A 1 196 ? 3.965 18.281 32.375 1 96.38 196 GLU A C 1
ATOM 1484 O O . GLU A 1 196 ? 4.035 19.266 33.125 1 96.38 196 GLU A O 1
ATOM 1489 N N . ILE A 1 197 ? 3.031 18.062 31.625 1 96.56 197 ILE A N 1
ATOM 1490 C CA . ILE A 1 197 ? 1.812 18.859 31.703 1 96.56 197 ILE A CA 1
ATOM 1491 C C . ILE A 1 197 ? 0.719 18.078 32.406 1 96.56 197 ILE A C 1
ATOM 1493 O O . ILE A 1 197 ? 0.317 17 31.953 1 96.56 197 ILE A O 1
ATOM 1497 N N . LYS A 1 198 ? 0.292 18.547 33.562 1 94.06 198 LYS A N 1
ATOM 1498 C CA . LYS A 1 198 ? -0.621 17.781 34.406 1 94.06 198 LYS A CA 1
ATOM 1499 C C . LYS A 1 198 ? -2.014 18.406 34.438 1 94.06 198 LYS A C 1
ATOM 1501 O O . LYS A 1 198 ? -2.992 17.75 34.781 1 94.06 198 LYS A O 1
ATOM 1506 N N . ASN A 1 199 ? -2.057 19.703 34.062 1 93.88 199 ASN A N 1
ATOM 1507 C CA . ASN A 1 199 ? -3.324 20.422 34.125 1 93.88 199 ASN A CA 1
ATOM 1508 C C . ASN A 1 199 ? -3.354 21.578 33.125 1 93.88 199 ASN A C 1
ATOM 1510 O O . ASN A 1 199 ? -2.389 21.797 32.406 1 93.88 199 ASN A O 1
ATOM 1514 N N . ARG A 1 200 ? -4.492 22.312 33.156 1 93.81 200 ARG A N 1
ATOM 1515 C CA . ARG A 1 200 ? -4.715 23.391 32.219 1 93.81 200 ARG A CA 1
ATOM 1516 C C . ARG A 1 200 ? -3.727 24.531 32.438 1 93.81 200 ARG A C 1
ATOM 1518 O O . ARG A 1 200 ? -3.285 25.172 31.484 1 93.81 200 ARG A O 1
ATOM 1525 N N . GLU A 1 201 ? -3.434 24.812 33.656 1 94.75 201 GLU A N 1
ATOM 1526 C CA . GLU A 1 201 ? -2.488 25.891 33.969 1 94.75 201 GLU A CA 1
ATOM 1527 C C . GLU A 1 201 ? -1.115 25.594 33.344 1 94.75 201 GLU A C 1
ATOM 1529 O O . GLU A 1 201 ? -0.48 26.5 32.812 1 94.75 201 GLU A O 1
ATOM 1534 N N . ASP A 1 202 ? -0.672 24.344 33.531 1 96.5 202 ASP A N 1
ATOM 1535 C CA . ASP A 1 202 ? 0.597 23.938 32.938 1 96.5 202 ASP A CA 1
ATOM 1536 C C . ASP A 1 202 ? 0.575 24.125 31.438 1 96.5 202 ASP A C 1
ATOM 1538 O O . ASP A 1 202 ? 1.573 24.531 30.844 1 96.5 202 ASP A O 1
ATOM 1542 N N . LEU A 1 203 ? -0.54 23.812 30.891 1 96.5 203 LEU A N 1
ATOM 1543 C CA . LEU A 1 203 ? -0.714 23.922 29.453 1 96.5 203 LEU A CA 1
ATOM 1544 C C . LEU A 1 203 ? -0.606 25.375 29 1 96.5 203 LEU A C 1
ATOM 1546 O O . LEU A 1 203 ? 0.052 25.672 28 1 96.5 203 LEU A O 1
ATOM 1550 N N . ILE A 1 204 ? -1.252 26.25 29.703 1 96.44 204 ILE A N 1
ATOM 1551 C CA . ILE A 1 204 ? -1.246 27.672 29.406 1 96.44 204 ILE A CA 1
ATOM 1552 C C . ILE A 1 204 ? 0.172 28.219 29.547 1 96.44 204 ILE A C 1
ATOM 1554 O O . ILE A 1 204 ? 0.638 28.984 28.688 1 96.44 204 ILE A O 1
ATOM 1558 N N . LEU A 1 205 ? 0.854 27.828 30.562 1 95.88 205 LEU A N 1
ATOM 1559 C CA . LEU A 1 205 ? 2.219 28.281 30.797 1 95.88 205 LEU A CA 1
ATOM 1560 C C . LEU A 1 205 ? 3.143 27.828 29.672 1 95.88 205 LEU A C 1
ATOM 1562 O O . LEU A 1 205 ? 4.02 28.578 29.25 1 95.88 205 LEU A O 1
ATOM 1566 N N . ALA A 1 206 ? 2.949 26.609 29.312 1 96.69 206 ALA A N 1
ATOM 1567 C CA . ALA A 1 206 ? 3.738 26.078 28.188 1 96.69 206 ALA A CA 1
ATOM 1568 C C . ALA A 1 206 ? 3.508 26.906 26.922 1 96.69 206 ALA A C 1
ATOM 1570 O O . ALA A 1 206 ? 4.461 27.266 26.234 1 96.69 206 ALA A O 1
ATOM 1571 N N . GLY A 1 207 ? 2.275 27.219 26.625 1 97 207 GLY A N 1
ATOM 1572 C CA . GLY A 1 207 ? 1.944 28.031 25.469 1 97 207 GLY A CA 1
ATOM 1573 C C . GLY A 1 207 ? 2.508 29.438 25.547 1 97 207 GLY A C 1
ATOM 1574 O O . GLY A 1 207 ? 3.043 29.953 24.562 1 97 207 GLY A O 1
ATOM 1575 N N . LYS A 1 208 ? 2.385 30.031 26.719 1 96.56 208 LYS A N 1
ATOM 1576 C CA . LYS A 1 208 ? 2.889 31.391 26.938 1 96.56 208 LYS A CA 1
ATOM 1577 C C . LYS A 1 208 ? 4.402 31.453 26.734 1 96.56 208 LYS A C 1
ATOM 1579 O O . LYS A 1 208 ? 4.926 32.438 26.234 1 96.56 208 LYS A O 1
ATOM 1584 N N . LYS A 1 209 ? 5.039 30.438 27.219 1 96.5 209 LYS A N 1
ATOM 1585 C CA . LYS A 1 209 ? 6.488 30.375 27.031 1 96.5 209 LYS A CA 1
ATOM 1586 C C . LYS A 1 209 ? 6.855 30.453 25.562 1 96.5 209 LYS A C 1
ATOM 1588 O O . LYS A 1 209 ? 7.777 31.188 25.172 1 96.5 209 LYS A O 1
ATOM 1593 N N . LEU A 1 210 ? 6.16 29.75 24.75 1 97.62 210 LEU A N 1
ATOM 1594 C CA . LEU A 1 210 ? 6.434 29.734 23.312 1 97.62 210 LEU A CA 1
ATOM 1595 C C . LEU A 1 210 ? 6.082 31.078 22.672 1 97.62 210 LEU A C 1
ATOM 1597 O O . LEU A 1 210 ? 6.797 31.562 21.797 1 97.62 210 LEU A O 1
ATOM 1601 N N . VAL A 1 211 ? 5.004 31.672 23.141 1 97.69 211 VAL A N 1
ATOM 1602 C CA . VAL A 1 211 ? 4.625 33 22.656 1 97.69 211 VAL A CA 1
ATOM 1603 C C . VAL A 1 211 ? 5.711 34 23.016 1 97.69 211 VAL A C 1
ATOM 1605 O O . VAL A 1 211 ? 6.07 34.844 22.203 1 97.69 211 VAL A O 1
ATOM 1608 N N . SER A 1 212 ? 6.219 33.875 24.203 1 96.12 212 SER A N 1
ATOM 1609 C CA . SER A 1 212 ? 7.254 34.781 24.656 1 96.12 212 SER A CA 1
ATOM 1610 C C . SER A 1 212 ? 8.531 34.625 23.844 1 96.12 212 SER A C 1
ATOM 1612 O O . SER A 1 212 ? 9.367 35.531 23.812 1 96.12 212 SER A O 1
ATOM 1614 N N . GLN A 1 213 ? 8.641 33.531 23.219 1 95.88 213 GLN A N 1
ATOM 1615 C CA . GLN A 1 213 ? 9.82 33.25 22.391 1 95.88 213 GLN A CA 1
ATOM 1616 C C . GLN A 1 213 ? 9.625 33.812 20.984 1 95.88 213 GLN A C 1
ATOM 1618 O O . GLN A 1 213 ? 10.516 33.688 20.141 1 95.88 213 GLN A O 1
ATOM 1623 N N . GLY A 1 214 ? 8.484 34.344 20.703 1 96.62 214 GLY A N 1
ATOM 1624 C CA . GLY A 1 214 ? 8.32 35.062 19.453 1 96.62 214 GLY A CA 1
ATOM 1625 C C . GLY A 1 214 ? 7.309 34.406 18.516 1 96.62 214 GLY A C 1
ATOM 1626 O O . GLY A 1 214 ? 7.176 34.812 17.359 1 96.62 214 GLY A O 1
ATOM 1627 N N . ILE A 1 215 ? 6.578 33.438 18.969 1 97.94 215 ILE A N 1
ATOM 1628 C CA . ILE A 1 215 ? 5.531 32.812 18.156 1 97.94 215 ILE A CA 1
ATOM 1629 C C . ILE A 1 215 ? 4.195 33.5 18.438 1 97.94 215 ILE A C 1
ATOM 1631 O O . ILE A 1 215 ? 3.621 33.344 19.516 1 97.94 215 ILE A O 1
ATOM 1635 N N . PRO A 1 216 ? 3.668 34.188 17.469 1 98.12 216 PRO A N 1
ATOM 1636 C CA . PRO A 1 216 ? 2.479 35.031 17.719 1 98.12 216 PRO A CA 1
ATOM 1637 C C . PRO A 1 216 ? 1.276 34.188 18.172 1 98.12 216 PRO A C 1
ATOM 1639 O O . PRO A 1 216 ? 0.517 34.625 19.047 1 98.12 216 PRO A O 1
ATOM 1642 N N . TYR A 1 217 ? 1.062 33 17.562 1 98.62 217 TYR A N 1
ATOM 1643 C CA . TYR A 1 217 ? -0.099 32.188 17.875 1 98.62 217 TYR A CA 1
ATOM 1644 C C . TYR A 1 217 ? 0.321 30.75 18.219 1 98.62 217 TYR A C 1
ATOM 1646 O O . TYR A 1 217 ? 0.913 30.047 17.391 1 98.62 217 TYR A O 1
ATOM 1654 N N . VAL A 1 218 ? 0.021 30.297 19.406 1 98.69 218 VAL A N 1
ATOM 1655 C CA . VAL A 1 218 ? 0.173 28.906 19.812 1 98.69 218 VAL A CA 1
ATOM 1656 C C . VAL A 1 218 ? -1.2 28.297 20.078 1 98.69 218 VAL A C 1
ATOM 1658 O O . VAL A 1 218 ? -1.891 28.672 21.031 1 98.69 218 VAL A O 1
ATOM 1661 N N . VAL A 1 219 ? -1.592 27.406 19.203 1 98.75 219 VAL A N 1
ATOM 1662 C CA . VAL A 1 219 ? -2.881 26.734 19.328 1 98.75 219 VAL A CA 1
ATOM 1663 C C . VAL A 1 219 ? -2.668 25.297 19.766 1 98.75 219 VAL A C 1
ATOM 1665 O O . VAL A 1 219 ? -2.088 24.484 19.031 1 98.75 219 VAL A O 1
ATOM 1668 N N . ILE A 1 220 ? -3.158 24.938 20.922 1 98.5 220 ILE A N 1
ATOM 1669 C CA . ILE A 1 220 ? -2.992 23.594 21.5 1 98.5 220 ILE A CA 1
ATOM 1670 C C . ILE A 1 220 ? -4.273 22.797 21.297 1 98.5 220 ILE A C 1
ATOM 1672 O O . ILE A 1 220 ? -5.312 23.109 21.875 1 98.5 220 ILE A O 1
ATOM 1676 N N . SER A 1 221 ? -4.195 21.797 20.438 1 97.81 221 SER A N 1
ATOM 1677 C CA . SER A 1 221 ? -5.363 20.953 20.203 1 97.81 221 SER A CA 1
ATOM 1678 C C . SER A 1 221 ? -5.637 20.047 21.391 1 97.81 221 SER A C 1
ATOM 1680 O O . SER A 1 221 ? -4.711 19.5 21.984 1 97.81 221 SER A O 1
ATOM 1682 N N . LEU A 1 222 ? -6.902 19.875 21.781 1 96.06 222 LEU A N 1
ATOM 1683 C CA . LEU A 1 222 ? -7.297 19.109 22.969 1 96.06 222 LEU A CA 1
ATOM 1684 C C . LEU A 1 222 ? -8.312 18.031 22.594 1 96.06 222 LEU A C 1
ATOM 1686 O O . LEU A 1 222 ? -9.195 17.719 23.406 1 96.06 222 LEU A O 1
ATOM 1690 N N . GLY A 1 223 ? -8.328 17.578 21.375 1 92.75 223 GLY A N 1
ATOM 1691 C CA . GLY A 1 223 ? -9.281 16.578 20.953 1 92.75 223 GLY A CA 1
ATOM 1692 C C . GLY A 1 223 ? -10.727 17.031 21.078 1 92.75 223 GLY A C 1
ATOM 1693 O O . GLY A 1 223 ? -11.094 18.094 20.594 1 92.75 223 GLY A O 1
ATOM 1694 N N . ALA A 1 224 ? -11.484 16.203 21.781 1 91.75 224 ALA A N 1
ATOM 1695 C CA . ALA A 1 224 ? -12.906 16.469 21.938 1 91.75 224 ALA A CA 1
ATOM 1696 C C . ALA A 1 224 ? -13.156 17.734 22.766 1 91.75 224 ALA A C 1
ATOM 1698 O O . ALA A 1 224 ? -14.25 18.297 22.734 1 91.75 224 ALA A O 1
ATOM 1699 N N . LYS A 1 225 ? -12.117 18.156 23.422 1 94.25 225 LYS A N 1
ATOM 1700 C CA . LYS A 1 225 ? -12.266 19.344 24.281 1 94.25 225 LYS A CA 1
ATOM 1701 C C . LYS A 1 225 ? -11.953 20.625 23.516 1 94.25 225 LYS A C 1
ATOM 1703 O O . LYS A 1 225 ? -11.914 21.703 24.109 1 94.25 225 LYS A O 1
ATOM 1708 N N . GLY A 1 226 ? -11.633 20.469 22.281 1 96.62 226 GLY A N 1
ATOM 1709 C CA . GLY A 1 226 ? -11.414 21.641 21.438 1 96.62 226 GLY A CA 1
ATOM 1710 C C . GLY A 1 226 ? -9.953 22.031 21.344 1 96.62 226 GLY A C 1
ATOM 1711 O O . GLY A 1 226 ? -9.102 21.219 21 1 96.62 226 GLY A O 1
ATOM 1712 N N . ALA A 1 227 ? -9.727 23.375 21.578 1 98.25 227 ALA A N 1
ATOM 1713 C CA . ALA A 1 227 ? -8.367 23.891 21.453 1 98.25 227 ALA A CA 1
ATOM 1714 C C . ALA A 1 227 ? -8.18 25.141 22.297 1 98.25 227 ALA A C 1
ATOM 1716 O O . ALA A 1 227 ? -9.125 25.906 22.5 1 98.25 227 ALA A O 1
ATOM 1717 N N . LEU A 1 228 ? -6.988 25.297 22.812 1 98.12 228 LEU A N 1
ATOM 1718 C CA . LEU A 1 228 ? -6.543 26.5 23.5 1 98.12 228 LEU A CA 1
ATOM 1719 C C . LEU A 1 228 ? -5.664 27.344 22.578 1 98.12 228 LEU A C 1
ATOM 1721 O O . LEU A 1 228 ? -4.711 26.844 21.984 1 98.12 228 LEU A O 1
ATOM 1725 N N . MET A 1 229 ? -6.051 28.594 22.422 1 98.5 229 MET A N 1
ATOM 1726 C CA . MET A 1 229 ? -5.262 29.531 21.641 1 98.5 229 MET A CA 1
ATOM 1727 C C . MET A 1 229 ? -4.613 30.594 22.516 1 98.5 229 MET A C 1
ATOM 1729 O O . MET A 1 229 ? -5.305 31.297 23.25 1 98.5 229 MET A O 1
ATOM 1733 N N . ILE A 1 230 ? -3.338 30.625 22.531 1 98.06 230 ILE A N 1
ATOM 1734 C CA . ILE A 1 230 ? -2.582 31.641 23.266 1 98.06 230 ILE A CA 1
ATOM 1735 C C . ILE A 1 230 ? -1.942 32.625 22.281 1 98.06 230 ILE A C 1
ATOM 1737 O O . ILE A 1 230 ? -1.192 32.219 21.391 1 98.06 230 ILE A O 1
ATOM 1741 N N . CYS A 1 231 ? -2.307 33.875 22.297 1 95 231 CYS A N 1
ATOM 1742 C CA . CYS A 1 231 ? -1.768 34.938 21.422 1 95 231 CYS A CA 1
ATOM 1743 C C . CYS A 1 231 ? -1.595 36.25 22.188 1 95 231 CYS A C 1
ATOM 1745 O O . CYS A 1 231 ? -2.527 36.719 22.828 1 95 231 CYS A O 1
ATOM 1747 N N . GLU A 1 232 ? -0.37 36.781 22.016 1 85.94 232 GLU A N 1
ATOM 1748 C CA . GLU A 1 232 ? -0.083 38.031 22.719 1 85.94 232 GLU A CA 1
ATOM 1749 C C . GLU A 1 232 ? -0.461 37.906 24.203 1 85.94 232 GLU A C 1
ATOM 1751 O O . GLU A 1 232 ? 0.011 37.031 24.891 1 85.94 232 GLU A O 1
ATOM 1756 N N . ASP A 1 233 ? -1.404 38.688 24.656 1 83.69 233 ASP A N 1
ATOM 1757 C CA . ASP A 1 233 ? -1.758 38.719 26.078 1 83.69 233 ASP A CA 1
ATOM 1758 C C . ASP A 1 233 ? -3.135 38.094 26.312 1 83.69 233 ASP A C 1
ATOM 1760 O O . ASP A 1 233 ? -3.748 38.312 27.359 1 83.69 233 ASP A O 1
ATOM 1764 N N . ARG A 1 234 ? -3.559 37.312 25.344 1 95.69 234 ARG A N 1
ATOM 1765 C CA . ARG A 1 234 ? -4.887 36.719 25.484 1 95.69 234 ARG A CA 1
ATOM 1766 C C . ARG A 1 234 ? -4.836 35.188 25.375 1 95.69 234 ARG A C 1
ATOM 1768 O O . ARG A 1 234 ? -3.943 34.656 24.719 1 95.69 234 ARG A O 1
ATOM 1775 N N . ILE A 1 235 ? -5.754 34.562 26.062 1 97.62 235 ILE A N 1
ATOM 1776 C CA . ILE A 1 235 ? -5.949 33.125 26.031 1 97.62 235 ILE A CA 1
ATOM 1777 C C . ILE A 1 235 ? -7.414 32.812 25.75 1 97.62 235 ILE A C 1
ATOM 1779 O O . ILE A 1 235 ? -8.312 33.312 26.438 1 97.62 235 ILE A O 1
ATOM 1783 N N . TYR A 1 236 ? -7.637 32.062 24.703 1 97.94 236 TYR A N 1
ATOM 1784 C CA . TYR A 1 236 ? -8.992 31.641 24.375 1 97.94 236 TYR A CA 1
ATOM 1785 C C . TYR A 1 236 ? -9.117 30.125 24.406 1 97.94 236 TYR A C 1
ATOM 1787 O O . TYR A 1 236 ? -8.188 29.406 24 1 97.94 236 TYR A O 1
ATOM 1795 N N . HIS A 1 237 ? -10.188 29.625 24.891 1 98.06 237 HIS A N 1
ATOM 1796 C CA . HIS A 1 237 ? -10.562 28.219 24.781 1 98.06 237 HIS A CA 1
ATOM 1797 C C . HIS A 1 237 ? -11.797 28.047 23.906 1 98.06 237 HIS A C 1
ATOM 1799 O O . HIS A 1 237 ? -12.859 28.594 24.188 1 98.06 237 HIS A O 1
ATOM 1805 N N . GLY A 1 238 ? -11.609 27.406 22.781 1 98 238 GLY A N 1
ATOM 1806 C CA . GLY A 1 238 ? -12.719 27.047 21.906 1 98 238 GLY A CA 1
ATOM 1807 C C . GLY A 1 238 ? -13.18 25.609 22.078 1 98 238 GLY A C 1
ATOM 1808 O O . GLY A 1 238 ? -12.359 24.688 22.078 1 98 238 GLY A O 1
ATOM 1809 N N . LYS A 1 239 ? -14.508 25.375 22.188 1 97 239 LYS A N 1
ATOM 1810 C CA . LYS A 1 239 ? -15.07 24.047 22.406 1 97 239 LYS A CA 1
ATOM 1811 C C . LYS A 1 239 ? -1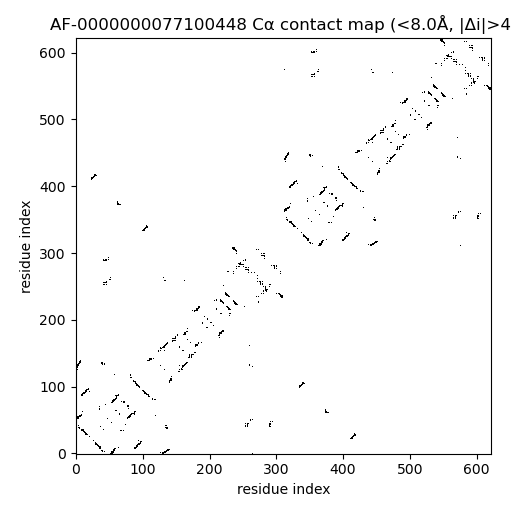6.234 23.781 21.469 1 97 239 LYS A C 1
ATOM 1813 O O . LYS A 1 239 ? -17.125 24.609 21.312 1 97 239 LYS A O 1
ATOM 1818 N N . PRO A 1 240 ? -16.125 22.625 20.797 1 95.31 240 PRO A N 1
ATOM 1819 C CA . PRO A 1 240 ? -17.297 22.219 20.016 1 95.31 240 PRO A CA 1
ATOM 1820 C C . PRO A 1 240 ? -18.391 21.594 20.891 1 95.31 240 PRO A C 1
ATOM 1822 O O . PRO A 1 240 ? -18.125 21.219 22.047 1 95.31 240 PRO A O 1
ATOM 1825 N N . PRO A 1 241 ? -19.609 21.531 20.328 1 94.56 241 PRO A N 1
ATOM 1826 C CA . PRO A 1 241 ? -20.641 20.766 21.047 1 94.56 241 PRO A CA 1
ATOM 1827 C C . PRO A 1 241 ? -20.328 19.266 21.078 1 94.56 241 PRO A C 1
ATOM 1829 O O . PRO A 1 241 ? -19.438 18.797 20.375 1 94.56 241 PRO A O 1
ATOM 1832 N N . GLU A 1 242 ? -20.969 18.578 21.953 1 92.38 242 GLU A N 1
ATOM 1833 C CA . GLU A 1 242 ? -20.828 17.125 21.984 1 92.38 242 GLU A CA 1
ATOM 1834 C C . GLU A 1 242 ? -21.297 16.516 20.672 1 92.38 242 GLU A C 1
ATOM 1836 O O . GLU A 1 242 ? -22.328 16.906 20.125 1 92.38 242 GLU A O 1
ATOM 1841 N N . LEU A 1 243 ? -20.438 15.688 20.094 1 91.19 243 LEU A N 1
ATOM 1842 C CA . LEU A 1 243 ? -20.781 15.078 18.828 1 91.19 243 LEU A CA 1
ATOM 1843 C C . LEU A 1 243 ? -20.406 13.602 18.797 1 91.19 243 LEU A C 1
ATOM 1845 O O . LEU A 1 243 ? -19.594 13.148 19.609 1 91.19 243 LEU A O 1
ATOM 1849 N N . ASP A 1 244 ? -21.062 12.836 17.906 1 88.25 244 ASP A N 1
ATOM 1850 C CA . ASP A 1 244 ? -20.703 11.445 17.656 1 88.25 244 ASP A CA 1
ATOM 1851 C C . ASP A 1 244 ? -19.594 11.336 16.609 1 88.25 244 ASP A C 1
ATOM 1853 O O . ASP A 1 244 ? -19.875 11.227 15.414 1 88.25 244 ASP A O 1
ATOM 1857 N N . ALA A 1 245 ? -18.422 11.305 17.094 1 86.38 245 ALA A N 1
ATOM 1858 C CA . ALA A 1 245 ? -17.266 11.266 16.203 1 86.38 245 ALA A CA 1
ATOM 1859 C C . ALA A 1 245 ? -17.172 9.914 15.492 1 86.38 245 ALA A C 1
ATOM 1861 O O . ALA A 1 245 ? -17.391 8.867 16.109 1 86.38 245 ALA A O 1
ATOM 1862 N N . VAL A 1 246 ? -16.875 9.984 14.227 1 81.06 246 VAL A N 1
ATOM 1863 C CA . VAL A 1 246 ? -16.734 8.789 13.391 1 81.06 246 VAL A CA 1
ATOM 1864 C C . VAL A 1 246 ? -15.25 8.492 13.164 1 81.06 246 VAL A C 1
ATOM 1866 O O . VAL A 1 246 ? -14.828 7.332 13.219 1 81.06 246 VAL A O 1
ATOM 1869 N N . ASN A 1 247 ? -14.484 9.516 12.938 1 81.75 247 ASN A N 1
ATOM 1870 C CA . ASN A 1 247 ? -13.07 9.398 12.586 1 81.75 247 ASN A CA 1
ATOM 1871 C C . ASN A 1 247 ? -12.273 10.617 13.055 1 81.75 247 ASN A C 1
ATOM 1873 O O . ASN A 1 247 ? -12.43 11.711 12.508 1 81.75 247 ASN A O 1
ATOM 1877 N N . PRO A 1 248 ? -11.438 10.398 13.969 1 84.06 248 PRO A N 1
ATOM 1878 C CA . PRO A 1 248 ? -10.672 11.555 14.438 1 84.06 248 PRO A CA 1
ATOM 1879 C C . PRO A 1 248 ? -9.477 11.883 13.539 1 84.06 248 PRO A C 1
ATOM 1881 O O . PRO A 1 248 ? -8.82 12.906 13.727 1 84.06 248 PRO A O 1
ATOM 1884 N N . VAL A 1 249 ? -9.188 11.016 12.57 1 84.88 249 VAL A N 1
ATOM 1885 C CA . VAL A 1 249 ? -8.031 11.219 11.695 1 84.88 249 VAL A CA 1
ATOM 1886 C C . VAL A 1 249 ? -8.242 12.469 10.852 1 84.88 249 VAL A C 1
ATOM 1888 O O . VAL A 1 249 ? -9.336 12.688 10.305 1 84.88 249 VAL A O 1
ATOM 1891 N N . GLY A 1 250 ? -7.227 13.367 10.852 1 91.5 250 GLY A N 1
ATOM 1892 C CA . GLY A 1 250 ? -7.273 14.562 10.023 1 91.5 250 GLY A CA 1
ATOM 1893 C C . GLY A 1 250 ? -7.84 15.766 10.742 1 91.5 250 GLY A C 1
ATOM 1894 O O . GLY A 1 250 ? -7.84 16.875 10.203 1 91.5 250 GLY A O 1
ATOM 1895 N N . CYS A 1 251 ? -8.328 15.555 11.992 1 94.69 251 CYS A N 1
ATOM 1896 C CA . CYS A 1 251 ? -8.914 16.656 12.742 1 94.69 251 CYS A CA 1
ATOM 1897 C C . CYS A 1 251 ? -7.887 17.766 12.977 1 94.69 251 CYS A C 1
ATOM 1899 O O . CYS A 1 251 ? -8.195 18.953 12.852 1 94.69 251 CYS A O 1
ATOM 1901 N N . GLY A 1 252 ? -6.707 17.328 13.344 1 96.62 252 GLY A N 1
ATOM 1902 C CA . GLY A 1 252 ? -5.641 18.297 13.508 1 96.62 252 GLY A CA 1
ATOM 1903 C C . GLY A 1 252 ? -5.324 19.047 12.227 1 96.62 252 GLY A C 1
ATOM 1904 O O . GLY A 1 252 ? -5.168 20.281 12.242 1 96.62 252 GLY A O 1
ATOM 1905 N N . ASP A 1 253 ? -5.25 18.359 11.133 1 98 253 ASP A N 1
ATOM 1906 C CA . ASP A 1 253 ? -5.012 18.969 9.836 1 98 253 ASP A CA 1
ATOM 1907 C C . ASP A 1 253 ? -6.145 19.922 9.461 1 98 253 ASP A C 1
ATOM 1909 O O . ASP A 1 253 ? -5.902 20.969 8.852 1 98 253 ASP A O 1
ATOM 1913 N N . SER A 1 254 ? -7.324 19.5 9.812 1 98.31 254 SER A N 1
ATOM 1914 C CA . SER A 1 254 ? -8.492 20.328 9.516 1 98.31 254 SER A CA 1
ATOM 1915 C C . SER A 1 254 ? -8.438 21.656 10.273 1 98.31 254 SER A C 1
ATOM 1917 O O . SER A 1 254 ? -8.82 22.688 9.734 1 98.31 254 SER A O 1
ATOM 1919 N N . MET A 1 255 ? -7.996 21.578 11.492 1 98.56 255 MET A N 1
ATOM 1920 C CA . MET A 1 255 ? -7.832 22.797 12.273 1 98.56 255 MET A CA 1
ATOM 1921 C C . MET A 1 255 ? -6.828 23.734 11.609 1 98.56 255 MET A C 1
ATOM 1923 O O . MET A 1 255 ? -7.062 24.938 11.523 1 98.56 255 MET A O 1
ATOM 1927 N N . VAL A 1 256 ? -5.742 23.188 11.117 1 98.81 256 VAL A N 1
ATOM 1928 C CA . VAL A 1 256 ? -4.715 23.969 10.438 1 98.81 256 VAL A CA 1
ATOM 1929 C C . VAL A 1 256 ? -5.297 24.609 9.18 1 98.81 256 VAL A C 1
ATOM 1931 O O . VAL A 1 256 ? -5.102 25.812 8.938 1 98.81 256 VAL A O 1
ATOM 1934 N N . GLY A 1 257 ? -6.016 23.844 8.398 1 98.88 257 GLY A N 1
ATOM 1935 C CA . GLY A 1 257 ? -6.648 24.375 7.203 1 98.88 257 GLY A CA 1
ATOM 1936 C C . GLY A 1 257 ? -7.629 25.5 7.492 1 98.88 257 GLY A C 1
ATOM 1937 O O . GLY A 1 257 ? -7.668 26.5 6.77 1 98.88 257 GLY A O 1
ATOM 1938 N N . ALA A 1 258 ? -8.383 25.328 8.531 1 98.81 258 ALA A N 1
ATOM 1939 C CA . ALA A 1 258 ? -9.375 26.328 8.914 1 98.81 258 ALA A CA 1
ATOM 1940 C C . ALA A 1 258 ? -8.711 27.625 9.367 1 98.81 258 ALA A C 1
ATOM 1942 O O . ALA A 1 258 ? -9.164 28.719 9.031 1 98.81 258 ALA A O 1
ATOM 1943 N N . PHE A 1 259 ? -7.676 27.531 10.148 1 98.88 259 PHE A N 1
ATOM 1944 C CA . PHE A 1 259 ? -6.949 28.719 10.57 1 98.88 259 PHE A CA 1
ATOM 1945 C C . PHE A 1 259 ? -6.34 29.438 9.367 1 98.88 259 PHE A C 1
ATOM 1947 O O . PHE A 1 259 ? -6.367 30.656 9.289 1 98.88 259 PHE A O 1
ATOM 1954 N N . ALA A 1 260 ? -5.742 28.641 8.438 1 98.88 260 ALA A N 1
ATOM 1955 C CA . ALA A 1 260 ? -5.195 29.25 7.227 1 98.88 260 ALA A CA 1
ATOM 1956 C C . ALA A 1 260 ? -6.266 30.047 6.484 1 98.88 260 ALA A C 1
ATOM 1958 O O . ALA A 1 260 ? -6.023 31.188 6.066 1 98.88 260 ALA A O 1
ATOM 1959 N N . ALA A 1 261 ? -7.402 29.469 6.355 1 98.75 261 ALA A N 1
ATOM 1960 C CA . ALA A 1 261 ? -8.516 30.156 5.699 1 98.75 261 ALA A CA 1
ATOM 1961 C C . ALA A 1 261 ? -8.938 31.391 6.48 1 98.75 261 ALA A C 1
ATOM 1963 O O . ALA A 1 261 ? -9.18 32.438 5.895 1 98.75 261 ALA A O 1
ATOM 1964 N N . ALA A 1 262 ? -9.062 31.25 7.773 1 98.62 262 ALA A N 1
ATOM 1965 C CA . ALA A 1 262 ? -9.469 32.375 8.625 1 98.62 262 ALA A CA 1
ATOM 1966 C C . ALA A 1 262 ? -8.5 33.531 8.508 1 98.62 262 ALA A C 1
ATOM 1968 O O . ALA A 1 262 ? -8.922 34.688 8.469 1 98.62 262 ALA A O 1
ATOM 1969 N N . PHE A 1 263 ? -7.184 33.188 8.461 1 98.12 263 PHE A N 1
ATOM 1970 C CA . PHE A 1 263 ? -6.172 34.219 8.281 1 98.12 263 PHE A CA 1
ATOM 1971 C C . PHE A 1 263 ? -6.371 34.938 6.957 1 98.12 263 PHE A C 1
ATOM 1973 O O . PHE A 1 263 ? -6.32 36.188 6.91 1 98.12 263 PHE A O 1
ATOM 1980 N N . CYS A 1 264 ? -6.656 34.219 5.922 1 97.38 264 CYS A N 1
ATOM 1981 C CA . CYS A 1 264 ? -6.879 34.781 4.602 1 97.38 264 CYS A CA 1
ATOM 1982 C C . CYS A 1 264 ? -8.125 35.688 4.598 1 97.38 264 CYS A C 1
ATOM 1984 O O . CYS A 1 264 ? -8.172 36.688 3.895 1 97.38 264 CYS A O 1
ATOM 1986 N N . GLN A 1 265 ? -9.078 35.312 5.395 1 97.31 265 GLN A N 1
ATOM 1987 C CA . GLN A 1 265 ? -10.359 36 5.418 1 97.31 265 GLN A CA 1
ATOM 1988 C C . GLN A 1 265 ? -10.352 37.156 6.402 1 97.31 265 GLN A C 1
ATOM 1990 O O . GLN A 1 265 ? -11.312 37.938 6.48 1 97.31 265 GLN A O 1
ATOM 1995 N N . GLY A 1 266 ? -9.359 37.25 7.164 1 97.12 266 GLY A N 1
ATOM 1996 C CA . GLY A 1 266 ? -9.219 38.344 8.102 1 97.12 266 GLY A CA 1
ATOM 1997 C C . GLY A 1 266 ? -10.109 38.219 9.32 1 97.12 266 GLY A C 1
ATOM 1998 O O . GLY A 1 266 ? -10.594 39.219 9.859 1 97.12 266 GLY A O 1
ATOM 1999 N N . LYS A 1 267 ? -10.359 37.062 9.742 1 97.12 267 LYS A N 1
ATOM 2000 C CA . LYS A 1 267 ? -11.164 36.844 10.945 1 97.12 267 LYS A CA 1
ATOM 2001 C C . LYS A 1 267 ? -10.414 37.281 12.203 1 97.12 267 LYS A C 1
ATOM 2003 O O . LYS A 1 267 ? -9.188 37.219 12.242 1 97.12 267 LYS A O 1
ATOM 2008 N N . SER A 1 268 ? -11.234 37.719 13.195 1 97.12 268 SER A N 1
ATOM 2009 C CA . SER A 1 268 ? -10.633 37.969 14.5 1 97.12 268 SER A CA 1
ATOM 2010 C C . SER A 1 268 ? -10.141 36.688 15.148 1 97.12 268 SER A C 1
ATOM 2012 O O . SER A 1 268 ? -10.5 35.594 14.711 1 97.12 268 SER A O 1
ATOM 2014 N N . ASP A 1 269 ? -9.32 36.781 16.172 1 97.25 269 ASP A N 1
ATOM 2015 C CA . ASP A 1 269 ? -8.766 35.625 16.859 1 97.25 269 ASP A CA 1
ATOM 2016 C C . ASP A 1 269 ? -9.875 34.719 17.375 1 97.25 269 ASP A C 1
ATOM 2018 O O . ASP A 1 269 ? -9.836 33.5 17.156 1 97.25 269 ASP A O 1
ATOM 2022 N N . LYS A 1 270 ? -10.867 35.312 17.953 1 96.75 270 LYS A N 1
ATOM 2023 C CA . LYS A 1 270 ? -11.977 34.531 18.5 1 96.75 270 LYS A CA 1
ATOM 2024 C C . LYS A 1 270 ? -12.766 33.844 17.406 1 96.75 270 LYS A C 1
ATOM 2026 O O . LYS A 1 270 ? -13.141 32.688 17.547 1 96.75 270 LYS A O 1
ATOM 2031 N N . GLU A 1 271 ? -13.023 34.594 16.375 1 97.44 271 GLU A N 1
ATOM 2032 C CA . GLU A 1 271 ? -13.766 34.031 15.25 1 97.44 271 GLU A CA 1
ATOM 2033 C C . GLU A 1 271 ? -12.977 32.906 14.578 1 97.44 271 GLU A C 1
ATOM 2035 O O . GLU A 1 271 ? -13.555 31.906 14.164 1 97.44 271 GLU A O 1
ATOM 2040 N N . ALA A 1 272 ? -11.664 33.125 14.438 1 98.25 272 ALA A N 1
ATOM 2041 C CA . ALA A 1 272 ? -10.805 32.125 13.828 1 98.25 272 ALA A CA 1
ATOM 2042 C C . ALA A 1 272 ? -10.812 30.844 14.641 1 98.25 272 ALA A C 1
ATOM 2044 O O . ALA A 1 272 ? -10.922 29.75 14.07 1 98.25 272 ALA A O 1
ATOM 2045 N N . LEU A 1 273 ? -10.75 30.969 15.938 1 98.62 273 LEU A N 1
ATOM 2046 C CA . LEU A 1 273 ? -10.75 29.797 16.812 1 98.62 273 LEU A CA 1
ATOM 2047 C C . LEU A 1 273 ? -12.094 29.078 16.75 1 98.62 273 LEU A C 1
ATOM 2049 O O . LEU A 1 273 ? -12.133 27.844 16.656 1 98.62 273 LEU A O 1
ATOM 2053 N N . ALA A 1 274 ? -13.164 29.828 16.797 1 98.31 274 ALA A N 1
ATOM 2054 C CA . ALA A 1 274 ? -14.492 29.234 16.688 1 98.31 274 ALA A CA 1
ATOM 2055 C C . ALA A 1 274 ? -14.648 28.469 15.383 1 98.31 274 ALA A C 1
ATOM 2057 O O . ALA A 1 274 ? -15.18 27.359 15.367 1 98.31 274 ALA A O 1
ATOM 2058 N N . TYR A 1 275 ? -14.203 29.109 14.367 1 98.25 275 TYR A N 1
ATOM 2059 C CA . TYR A 1 275 ? -14.273 28.516 13.039 1 98.25 275 TYR A CA 1
ATOM 2060 C C . TYR A 1 275 ? -13.453 27.234 12.961 1 98.25 275 TYR A C 1
ATOM 2062 O O . TYR A 1 275 ? -13.93 26.203 12.477 1 98.25 275 TYR A O 1
ATOM 2070 N N . ALA A 1 276 ? -12.219 27.25 13.445 1 98.62 276 ALA A N 1
ATOM 2071 C CA . ALA A 1 276 ? -11.297 26.125 13.383 1 98.62 276 ALA A CA 1
ATOM 2072 C C . ALA A 1 276 ? -11.828 24.938 14.195 1 98.62 276 ALA A C 1
ATOM 2074 O O . ALA A 1 276 ? -11.727 23.781 13.766 1 98.62 276 ALA A O 1
ATOM 2075 N N . VAL A 1 277 ? -12.383 25.234 15.312 1 98.19 277 VAL A N 1
ATOM 2076 C CA . VAL A 1 277 ? -12.945 24.188 16.172 1 98.19 277 VAL A CA 1
ATOM 2077 C C . VAL A 1 277 ? -14.133 23.531 15.469 1 98.19 277 VAL A C 1
ATOM 2079 O O . VAL A 1 277 ? -14.281 22.312 15.484 1 98.19 277 VAL A O 1
ATOM 2082 N N . ALA A 1 278 ? -14.922 24.328 14.836 1 98.06 278 ALA A N 1
ATOM 2083 C CA . ALA A 1 278 ? -16.094 23.828 14.141 1 98.06 278 ALA A CA 1
ATOM 2084 C C . ALA A 1 278 ? -15.695 22.953 12.953 1 98.06 278 ALA A C 1
ATOM 2086 O O . ALA A 1 278 ? -16.25 21.875 12.75 1 98.06 278 ALA A O 1
ATOM 2087 N N . VAL A 1 279 ? -14.75 23.422 12.172 1 98.19 279 VAL A N 1
ATOM 2088 C CA . VAL A 1 279 ? -14.273 22.688 11.008 1 98.19 279 VAL A CA 1
ATOM 2089 C C . VAL A 1 279 ? -13.664 21.359 11.445 1 98.19 279 VAL A C 1
ATOM 2091 O O . VAL A 1 279 ? -13.945 20.312 10.859 1 98.19 279 VAL A O 1
ATOM 2094 N N . SER A 1 280 ? -12.844 21.422 12.461 1 97.69 280 SER A N 1
ATOM 2095 C CA . SER A 1 280 ? -12.203 20.219 12.977 1 97.69 280 SER A CA 1
ATOM 2096 C C . SER A 1 280 ? -13.234 19.219 13.477 1 97.69 280 SER A C 1
ATOM 2098 O O . SER A 1 280 ? -13.141 18.016 13.188 1 97.69 280 SER A O 1
ATOM 2100 N N . ALA A 1 281 ? -14.227 19.688 14.156 1 96.75 281 ALA A N 1
ATOM 2101 C CA . ALA A 1 281 ? -15.297 18.828 14.672 1 96.75 281 ALA A CA 1
ATOM 2102 C C . ALA A 1 281 ? -16.094 18.219 13.523 1 96.75 281 ALA A C 1
ATOM 2104 O O . ALA A 1 281 ? -16.5 17.047 13.594 1 96.75 281 ALA A O 1
ATOM 2105 N N . ALA A 1 282 ? -16.375 19 12.555 1 96.88 282 ALA A N 1
ATOM 2106 C CA . ALA A 1 282 ? -17.109 18.5 11.398 1 96.88 282 ALA A CA 1
ATOM 2107 C C . ALA A 1 282 ? -16.344 17.391 10.688 1 96.88 282 ALA A C 1
ATOM 2109 O O . ALA A 1 282 ? -16.938 16.438 10.188 1 96.88 282 ALA A O 1
ATOM 2110 N N . ASN A 1 283 ? -15.039 17.547 10.562 1 96 283 ASN A N 1
ATOM 2111 C CA . ASN A 1 283 ? -14.203 16.484 10 1 96 283 ASN A CA 1
ATOM 2112 C C . ASN A 1 283 ? -14.367 15.18 10.773 1 96 283 ASN A C 1
ATOM 2114 O O . ASN A 1 283 ? -14.422 14.102 10.18 1 96 283 ASN A O 1
ATOM 2118 N N . ALA A 1 284 ? -14.461 15.25 12.086 1 93.12 284 ALA A N 1
ATOM 2119 C CA . ALA A 1 284 ? -14.57 14.078 12.945 1 93.12 284 ALA A CA 1
ATOM 2120 C C . ALA A 1 284 ? -15.852 13.305 12.664 1 93.12 284 ALA A C 1
ATOM 2122 O O . ALA A 1 284 ? -15.953 12.117 12.984 1 93.12 284 ALA A O 1
ATOM 2123 N N . MET A 1 285 ? -16.781 13.977 12.055 1 92.94 285 MET A N 1
ATOM 2124 C CA . MET A 1 285 ? -18.062 13.359 11.758 1 92.94 285 MET A CA 1
ATOM 2125 C C . MET A 1 285 ? -18.047 12.672 10.398 1 92.94 285 MET A C 1
ATOM 2127 O O . MET A 1 285 ? -18.984 11.961 10.039 1 92.94 285 MET A O 1
ATOM 2131 N N . ASN A 1 286 ? -16.984 12.84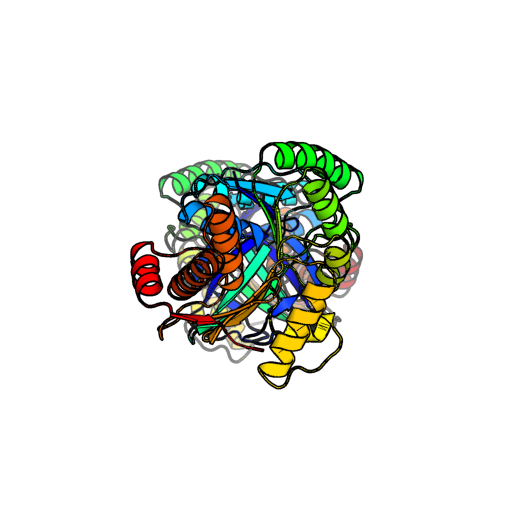4 9.711 1 89.19 286 ASN A N 1
ATOM 2132 C CA . ASN A 1 286 ? -16.844 12.297 8.367 1 89.19 286 ASN A CA 1
ATOM 2133 C C . ASN A 1 286 ? -15.938 11.07 8.352 1 89.19 286 ASN A C 1
ATOM 2135 O O . ASN A 1 286 ? -14.906 11.047 9.023 1 89.19 286 ASN A O 1
ATOM 2139 N N . PRO A 1 287 ? -16.281 10.062 7.543 1 82.44 287 PRO A N 1
ATOM 2140 C CA . PRO A 1 287 ? -15.391 8.898 7.445 1 82.44 287 PRO A CA 1
ATOM 2141 C C . PRO A 1 287 ? -14.086 9.211 6.715 1 82.44 287 PRO A C 1
ATOM 2143 O O . PRO A 1 287 ? -13.062 8.578 6.977 1 82.44 287 PRO A O 1
ATOM 2146 N N . GLY A 1 288 ? -14.109 10.188 5.805 1 84.88 288 GLY A N 1
ATOM 2147 C CA . GLY A 1 288 ? -12.914 10.578 5.066 1 84.88 288 GLY A CA 1
ATOM 2148 C C . GLY A 1 288 ? -12.023 11.531 5.836 1 84.88 288 GLY A C 1
ATOM 2149 O O . GLY A 1 288 ? -12.461 12.156 6.809 1 84.88 288 GLY A O 1
ATOM 2150 N N . THR A 1 289 ? -10.82 11.57 5.402 1 85.88 289 THR A N 1
ATOM 2151 C CA . THR A 1 289 ? -9.844 12.469 6.016 1 85.88 289 THR A CA 1
ATOM 2152 C C . THR A 1 289 ? -9.742 13.773 5.23 1 85.88 289 THR A C 1
ATOM 2154 O O . THR A 1 289 ? -9.695 13.758 3.998 1 85.88 289 THR A O 1
ATOM 2157 N N . GLY A 1 290 ? -9.703 14.867 5.977 1 92.56 290 GLY A N 1
ATOM 2158 C CA . GLY A 1 290 ? -9.617 16.156 5.32 1 92.56 290 GLY A CA 1
ATOM 2159 C C . GLY A 1 290 ? -10.875 16.516 4.555 1 92.56 290 GLY A C 1
ATOM 2160 O O . GLY A 1 290 ? -10.805 17.062 3.445 1 92.56 290 GLY A O 1
ATOM 2161 N N . ARG A 1 291 ? -11.93 16.094 5.133 1 93.06 291 ARG A N 1
ATOM 2162 C CA . ARG A 1 291 ? -13.227 16.344 4.52 1 93.06 291 ARG A CA 1
ATOM 2163 C C . ARG A 1 291 ? -14.281 16.641 5.582 1 93.06 291 ARG A C 1
ATOM 2165 O O . ARG A 1 291 ? -14.18 16.172 6.715 1 93.06 291 ARG A O 1
ATOM 2172 N N . PHE A 1 292 ? -15.258 17.469 5.203 1 95 292 PHE A N 1
ATOM 2173 C CA . PHE A 1 292 ? -16.422 17.703 6.051 1 95 292 PHE A CA 1
ATOM 2174 C C . PHE A 1 292 ? -17.609 18.188 5.223 1 95 292 PHE A C 1
ATOM 2176 O O . PHE A 1 292 ? -17.422 18.672 4.105 1 95 292 PHE A O 1
ATOM 2183 N N . ARG A 1 293 ? -18.828 17.953 5.734 1 94.69 293 ARG A N 1
ATOM 2184 C CA . ARG A 1 293 ? -20.031 18.516 5.133 1 94.69 293 ARG A CA 1
ATOM 2185 C C . ARG A 1 293 ? -20.281 19.938 5.609 1 94.69 293 ARG A C 1
ATOM 2187 O O . ARG A 1 293 ? -20.328 20.203 6.816 1 94.69 293 ARG A O 1
ATOM 2194 N N . VAL A 1 294 ? -20.422 20.812 4.695 1 96.25 294 VAL A N 1
ATOM 2195 C CA . VAL A 1 294 ? -20.578 22.219 5 1 96.25 294 VAL A CA 1
ATOM 2196 C C . VAL A 1 294 ? -21.734 22.422 5.969 1 96.25 294 VAL A C 1
ATOM 2198 O O . VAL A 1 294 ? -21.625 23.188 6.934 1 96.25 294 VAL A O 1
ATOM 2201 N N . LYS A 1 295 ? -22.812 21.703 5.734 1 96.5 295 LYS A N 1
ATOM 2202 C CA . LYS A 1 295 ? -23.984 21.828 6.59 1 96.5 295 LYS A CA 1
ATOM 2203 C C . LYS A 1 295 ? -23.656 21.438 8.031 1 96.5 295 LYS A C 1
ATOM 2205 O O . LYS A 1 295 ? -24.094 22.109 8.969 1 96.5 295 LYS A O 1
ATOM 2210 N N . ASP A 1 296 ? -22.922 20.375 8.141 1 96.06 296 ASP A N 1
ATOM 2211 C CA . ASP A 1 296 ? -22.516 19.953 9.477 1 96.06 296 ASP A CA 1
ATOM 2212 C C . ASP A 1 296 ? -21.625 20.984 10.141 1 96.06 296 ASP A C 1
ATOM 2214 O O . ASP A 1 296 ? -21.812 21.312 11.32 1 96.06 296 ASP A O 1
ATOM 2218 N N . MET A 1 297 ? -20.719 21.516 9.375 1 97.31 297 MET A N 1
ATOM 2219 C CA . MET A 1 297 ? -19.797 22.516 9.891 1 97.31 297 MET A CA 1
ATOM 2220 C C . MET A 1 297 ? -20.547 23.766 10.352 1 97.31 297 MET A C 1
ATOM 2222 O O . MET A 1 297 ? -20.281 24.281 11.438 1 97.31 297 MET A O 1
ATOM 2226 N N . GLU A 1 298 ? -21.484 24.203 9.602 1 97.5 298 GLU A N 1
ATOM 2227 C CA . GLU A 1 298 ? -22.266 25.406 9.938 1 97.5 298 GLU A CA 1
ATOM 2228 C C . GLU A 1 298 ? -23.078 25.188 11.211 1 97.5 298 GLU A C 1
ATOM 2230 O O . GLU A 1 298 ? -23.172 26.094 12.047 1 97.5 298 GLU A O 1
ATOM 2235 N N . GLU A 1 299 ? -23.625 24.047 11.32 1 96.94 299 GLU A N 1
ATOM 2236 C CA . GLU A 1 299 ? -24.375 23.719 12.523 1 96.94 299 GLU A CA 1
ATOM 2237 C C . GLU A 1 299 ? -23.484 23.719 13.758 1 96.94 299 GLU A C 1
ATOM 2239 O O . GLU A 1 299 ? -23.844 24.281 14.797 1 96.94 299 GLU A O 1
ATOM 2244 N N . ILE A 1 300 ? -22.375 23.141 13.648 1 97.31 300 ILE A N 1
ATOM 2245 C CA . ILE A 1 300 ? -21.453 23.078 14.766 1 97.31 300 ILE A CA 1
ATOM 2246 C C . ILE A 1 300 ? -20.938 24.484 15.094 1 97.31 300 ILE A C 1
ATOM 2248 O O . ILE A 1 300 ? -20.812 24.844 16.266 1 97.31 300 ILE A O 1
ATOM 2252 N N . HIS A 1 301 ? -20.625 25.219 14.078 1 97.5 301 HIS A N 1
ATOM 2253 C CA . HIS A 1 301 ? -20.094 26.562 14.242 1 97.5 301 HIS A CA 1
ATOM 2254 C C . HIS A 1 301 ? -21.062 27.438 15.023 1 97.5 301 HIS A C 1
ATOM 2256 O O . HIS A 1 301 ? -20.641 28.266 15.836 1 97.5 301 HIS A O 1
ATOM 2262 N N . SER A 1 302 ? -22.359 27.266 14.781 1 96.88 302 SER A N 1
ATOM 2263 C CA . SER A 1 302 ? -23.375 28.062 15.453 1 96.88 302 SER A CA 1
ATOM 2264 C C . SER A 1 302 ? -23.453 27.734 16.938 1 96.88 302 SER A C 1
ATOM 2266 O O . SER A 1 302 ? -23.953 28.531 17.734 1 96.88 302 SER A O 1
ATOM 2268 N N . LYS A 1 303 ? -22.859 26.594 17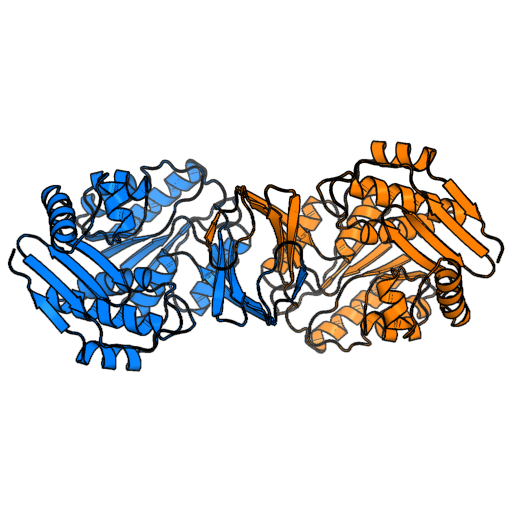.312 1 96.38 303 LYS A N 1
ATOM 2269 C CA . LYS A 1 303 ? -22.969 26.125 18.688 1 96.38 303 LYS A CA 1
ATOM 2270 C C . LYS A 1 303 ? -21.625 26.172 19.406 1 96.38 303 LYS A C 1
ATOM 2272 O O . LYS A 1 303 ? -21.531 25.969 20.609 1 96.38 303 LYS A O 1
ATOM 2277 N N . ALA A 1 304 ? -20.594 26.406 18.609 1 94.75 304 ALA A N 1
ATOM 2278 C CA . ALA A 1 304 ? -19.25 26.438 19.188 1 94.75 304 ALA A CA 1
ATOM 2279 C C . ALA A 1 304 ? -19.094 27.609 20.156 1 94.75 304 ALA A C 1
ATOM 2281 O O . ALA A 1 304 ? -19.578 28.703 19.891 1 94.75 304 ALA A O 1
ATOM 2282 N N . GLU A 1 305 ? -18.422 27.375 21.281 1 94.94 305 GLU A N 1
ATOM 2283 C CA . GLU A 1 305 ? -18.203 28.391 22.312 1 94.94 305 GLU A CA 1
ATOM 2284 C C . GLU A 1 305 ? -16.719 28.781 22.391 1 94.94 305 GLU A C 1
ATOM 2286 O O . GLU A 1 305 ? -15.852 27.922 22.281 1 94.94 305 GLU A O 1
ATOM 2291 N N . VAL A 1 306 ? -16.453 30.047 22.438 1 97.38 306 VAL A N 1
ATOM 2292 C CA . VAL A 1 306 ? -15.102 30.531 22.688 1 97.38 306 VAL A CA 1
ATOM 2293 C C . VAL A 1 306 ? -15.07 31.391 23.953 1 97.38 306 VAL A C 1
ATOM 2295 O O . VAL A 1 306 ? -15.773 32.406 24.047 1 97.38 306 VAL A O 1
ATOM 2298 N N . GLU A 1 307 ? -14.305 30.938 24.875 1 96.31 307 GLU A N 1
ATOM 2299 C CA . GLU A 1 307 ? -14.164 31.641 26.156 1 96.31 307 GLU A CA 1
ATOM 2300 C C . GLU A 1 307 ? -12.789 32.281 26.281 1 96.31 307 GLU A C 1
ATOM 2302 O O . GLU A 1 307 ? -11.781 31.672 25.938 1 96.31 307 GLU A O 1
ATOM 2307 N N . GLU A 1 308 ? -12.766 33.5 26.672 1 96 308 GLU A N 1
ATOM 2308 C CA . GLU A 1 308 ? -11.492 34.125 27.016 1 96 308 GLU A CA 1
ATOM 2309 C C . GLU A 1 308 ? -11.086 33.812 28.453 1 96 308 GLU A C 1
ATOM 2311 O O . GLU A 1 308 ? -11.875 34 29.375 1 96 308 GLU A O 1
ATOM 2316 N N . ILE A 1 309 ? -9.938 33.344 28.609 1 94.44 309 ILE A N 1
ATOM 2317 C CA . ILE A 1 309 ? -9.438 32.906 29.906 1 94.44 309 ILE A CA 1
ATOM 2318 C C . ILE A 1 309 ? -8.516 34 30.484 1 94.44 309 ILE A C 1
ATOM 2320 O O . ILE A 1 309 ? -7.594 34.438 29.797 1 94.44 309 ILE A O 1
ATOM 2324 N N . THR A 1 310 ? -8.82 34.438 31.688 1 87.81 310 THR A N 1
ATOM 2325 C CA . THR A 1 310 ? -7.969 35.406 32.375 1 87.81 310 THR A CA 1
ATOM 2326 C C . THR A 1 310 ? -6.875 34.688 33.156 1 87.81 310 THR A C 1
ATOM 2328 O O . THR A 1 310 ? -7.156 33.75 33.938 1 87.81 310 THR A O 1
ATOM 2331 N N . TYR A 1 311 ? -5.637 35 32.75 1 81.94 311 TYR A N 1
ATOM 2332 C CA . TYR A 1 311 ? -4.512 34.375 33.438 1 81.94 311 TYR A CA 1
ATOM 2333 C C . TYR A 1 311 ? -3.379 35.344 33.625 1 81.94 311 TYR A C 1
ATOM 2335 O O . TYR A 1 311 ? -3.037 36.125 32.719 1 81.94 311 TYR A O 1
ATOM 2343 N N . MET B 1 1 ? 8.867 -21.266 -25.438 1 96.12 1 MET B N 1
ATOM 2344 C CA . MET B 1 1 ? 8.531 -20.125 -24.578 1 96.12 1 MET B CA 1
ATOM 2345 C C . MET B 1 1 ? 7.465 -20.516 -23.562 1 96.12 1 MET B C 1
ATOM 2347 O O . MET B 1 1 ? 6.582 -21.312 -23.844 1 96.12 1 MET B O 1
ATOM 2351 N N . ILE B 1 2 ? 7.578 -20.047 -22.328 1 98.81 2 ILE B N 1
ATOM 2352 C CA . ILE B 1 2 ? 6.582 -20.266 -21.281 1 98.81 2 ILE B CA 1
ATOM 2353 C C . ILE B 1 2 ? 5.738 -19 -21.109 1 98.81 2 ILE B C 1
ATOM 2355 O O . ILE B 1 2 ? 6.277 -17.906 -20.953 1 98.81 2 ILE B O 1
ATOM 2359 N N . LEU B 1 3 ? 4.457 -19.156 -21.25 1 98.94 3 LEU B N 1
ATOM 2360 C CA . LEU B 1 3 ? 3.518 -18.078 -20.984 1 98.94 3 LEU B CA 1
ATOM 2361 C C . LEU B 1 3 ? 2.961 -18.172 -19.578 1 98.94 3 LEU B C 1
ATOM 2363 O O . LEU B 1 3 ? 2.389 -19.203 -19.203 1 98.94 3 LEU B O 1
ATOM 2367 N N . THR B 1 4 ? 3.207 -17.172 -18.766 1 98.94 4 THR B N 1
ATOM 2368 C CA . THR B 1 4 ? 2.652 -17.141 -17.406 1 98.94 4 THR B CA 1
ATOM 2369 C C . THR B 1 4 ? 1.509 -16.141 -17.312 1 98.94 4 THR B C 1
ATOM 2371 O O . THR B 1 4 ? 1.645 -14.992 -17.75 1 98.94 4 THR B O 1
ATOM 2374 N N . VAL B 1 5 ? 0.399 -16.578 -16.797 1 98.94 5 VAL B N 1
ATOM 2375 C CA . VAL B 1 5 ? -0.791 -15.734 -16.719 1 98.94 5 VAL B CA 1
ATOM 2376 C C . VAL B 1 5 ? -1.091 -15.383 -15.266 1 98.94 5 VAL B C 1
ATOM 2378 O O . VAL B 1 5 ? -1.222 -16.266 -14.422 1 98.94 5 VAL B O 1
ATOM 2381 N N . THR B 1 6 ? -1.161 -14.164 -14.984 1 98.56 6 THR B N 1
ATOM 2382 C CA . THR B 1 6 ? -1.61 -13.602 -13.719 1 98.56 6 THR B CA 1
ATOM 2383 C C . THR B 1 6 ? -2.756 -12.617 -13.938 1 98.56 6 THR B C 1
ATOM 2385 O O . THR B 1 6 ? -2.523 -11.453 -14.281 1 98.56 6 THR B O 1
ATOM 2388 N N . LEU B 1 7 ? -3.947 -13 -13.594 1 98.56 7 LEU B N 1
ATOM 2389 C CA . LEU B 1 7 ? -5.082 -12.125 -13.883 1 98.56 7 LEU B CA 1
ATOM 2390 C C . LEU B 1 7 ? -5.219 -11.039 -12.828 1 98.56 7 LEU B C 1
ATOM 2392 O O . LEU B 1 7 ? -5.816 -9.992 -13.086 1 98.56 7 LEU B O 1
ATOM 2396 N N . ASN B 1 8 ? -4.707 -11.289 -11.664 1 98 8 ASN B N 1
ATOM 2397 C CA . ASN B 1 8 ? -4.824 -10.352 -10.555 1 98 8 ASN B CA 1
ATOM 2398 C C . ASN B 1 8 ? -3.453 -9.867 -10.078 1 98 8 ASN B C 1
ATOM 2400 O O . ASN B 1 8 ? -3.068 -10.109 -8.938 1 98 8 ASN B O 1
ATOM 2404 N N . VAL B 1 9 ? -2.752 -9.094 -10.922 1 98 9 VAL B N 1
ATOM 2405 C CA . VAL B 1 9 ? -1.409 -8.617 -10.602 1 98 9 VAL B CA 1
ATOM 2406 C C . VAL B 1 9 ? -1.473 -7.617 -9.453 1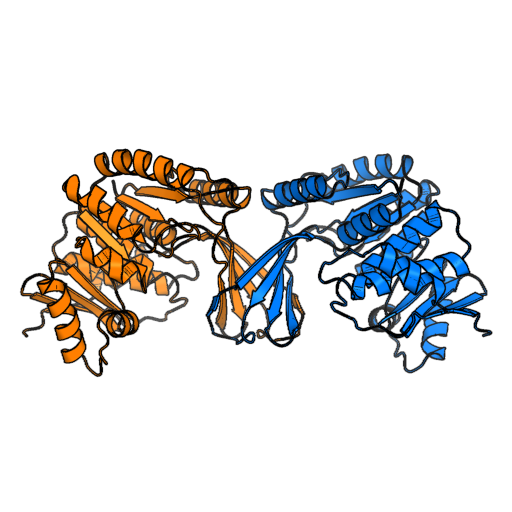 98 9 VAL B C 1
ATOM 2408 O O . VAL B 1 9 ? -2.527 -7.039 -9.188 1 98 9 VAL B O 1
ATOM 2411 N N . SER B 1 10 ? -0.394 -7.457 -8.773 1 98.12 10 SER B N 1
ATOM 2412 C CA . SER B 1 10 ? -0.343 -6.559 -7.621 1 98.12 10 SER B CA 1
ATOM 2413 C C . SER B 1 10 ? 1.02 -5.883 -7.508 1 98.12 10 SER B C 1
ATOM 2415 O O . SER B 1 10 ? 2.014 -6.387 -8.039 1 98.12 10 SER B O 1
ATOM 2417 N N . VAL B 1 11 ? 1.05 -4.723 -6.934 1 98.31 11 VAL B N 1
ATOM 2418 C CA . VAL B 1 11 ? 2.281 -4.238 -6.316 1 98.31 11 VAL B CA 1
ATOM 2419 C C . VAL B 1 11 ? 2.428 -4.836 -4.918 1 98.31 11 VAL B C 1
ATOM 2421 O O . VAL B 1 11 ? 1.68 -4.48 -4.004 1 98.31 11 VAL B O 1
ATOM 2424 N N . ASP B 1 12 ? 3.367 -5.727 -4.801 1 97 12 ASP B N 1
ATOM 2425 C CA . ASP B 1 12 ? 3.627 -6.312 -3.49 1 97 12 ASP B CA 1
ATOM 2426 C C . ASP B 1 12 ? 4.566 -5.434 -2.67 1 97 12 ASP B C 1
ATOM 2428 O O . ASP B 1 12 ? 5.68 -5.125 -3.107 1 97 12 ASP B O 1
ATOM 2432 N N . LYS B 1 13 ? 4.105 -5.086 -1.526 1 96.94 13 LYS B N 1
ATOM 2433 C CA . LYS B 1 13 ? 4.922 -4.281 -0.622 1 96.94 13 LYS B CA 1
ATOM 2434 C C . LYS B 1 13 ? 5.332 -5.082 0.61 1 96.94 13 LYS B C 1
ATOM 2436 O O . LYS B 1 13 ? 4.477 -5.523 1.383 1 96.94 13 LYS B O 1
ATOM 2441 N N . ALA B 1 14 ? 6.617 -5.246 0.757 1 94.94 14 ALA B N 1
ATOM 2442 C CA . ALA B 1 14 ? 7.168 -5.91 1.938 1 94.94 14 ALA B CA 1
ATOM 2443 C C . ALA B 1 14 ? 7.66 -4.891 2.961 1 94.94 14 ALA B C 1
ATOM 2445 O O . ALA B 1 14 ? 8.586 -4.121 2.686 1 94.94 14 ALA B O 1
ATOM 2446 N N . TYR B 1 15 ? 7.051 -4.895 4.141 1 96.25 15 TYR B N 1
ATOM 2447 C CA . TYR B 1 15 ? 7.418 -3.988 5.223 1 96.25 15 TYR B CA 1
ATOM 2448 C C . TYR B 1 15 ? 8.188 -4.723 6.312 1 96.25 15 TYR B C 1
ATOM 2450 O O . TYR B 1 15 ? 7.84 -5.848 6.68 1 96.25 15 TYR B O 1
ATOM 2458 N N . LYS B 1 16 ? 9.242 -4.148 6.734 1 95.38 16 LYS B N 1
ATOM 2459 C CA . LYS B 1 16 ? 9.891 -4.57 7.977 1 95.38 16 LYS B CA 1
ATOM 2460 C C . LYS B 1 16 ? 9.641 -3.559 9.094 1 95.38 16 LYS B C 1
ATOM 2462 O O . LYS B 1 16 ? 9.836 -2.357 8.906 1 95.38 16 LYS B O 1
ATOM 2467 N N . ILE B 1 17 ? 9.219 -4.059 10.242 1 96.31 17 ILE B N 1
ATOM 2468 C CA . ILE B 1 17 ? 9.016 -3.178 11.391 1 96.31 17 ILE B CA 1
ATOM 2469 C C . ILE B 1 17 ? 9.805 -3.703 12.586 1 96.31 17 ILE B C 1
ATOM 2471 O O . ILE B 1 17 ? 10.141 -4.887 12.648 1 96.31 17 ILE B O 1
ATOM 2475 N N . LYS B 1 18 ? 10.305 -2.904 13.594 1 92.44 18 LYS B N 1
ATOM 2476 C CA . LYS B 1 18 ? 11.094 -3.303 14.758 1 92.44 18 LYS B CA 1
ATOM 2477 C C . LYS B 1 18 ? 10.234 -4.039 15.773 1 92.44 18 LYS B C 1
ATOM 2479 O O . LYS B 1 18 ? 10.68 -5.004 16.391 1 92.44 18 LYS B O 1
ATOM 2484 N N . GLY B 1 19 ? 9.031 -3.848 15.914 1 92.06 19 GLY B N 1
ATOM 2485 C CA . GLY B 1 19 ? 8.125 -4.43 16.891 1 92.06 19 GLY B CA 1
ATOM 2486 C C . GLY B 1 19 ? 7.066 -5.32 16.266 1 92.06 19 GLY B C 1
ATOM 2487 O O . GLY B 1 19 ? 7.273 -5.875 15.188 1 92.06 19 GLY B O 1
ATOM 2488 N N . ALA B 1 20 ? 6.129 -5.656 17.109 1 93.88 20 ALA B N 1
ATOM 2489 C CA . ALA B 1 20 ? 5.043 -6.527 16.672 1 93.88 20 ALA B CA 1
ATOM 2490 C C . ALA B 1 20 ? 3.904 -5.715 16.062 1 93.88 20 ALA B C 1
ATOM 2492 O O . ALA B 1 20 ? 3.818 -4.504 16.266 1 93.88 20 ALA B O 1
ATOM 2493 N N . VAL B 1 21 ? 3.236 -6.41 15.234 1 94.88 21 VAL B N 1
ATOM 2494 C CA . VAL B 1 21 ? 1.979 -5.809 14.805 1 94.88 21 VAL B CA 1
ATOM 2495 C C . VAL B 1 21 ? 1.02 -5.703 15.984 1 94.88 21 VAL B C 1
ATOM 2497 O O . VAL B 1 21 ? 0.661 -6.711 16.594 1 94.88 21 VAL B O 1
ATOM 2500 N N . CYS B 1 22 ? 0.705 -4.496 16.359 1 94.81 22 CYS B N 1
ATOM 2501 C CA . CYS B 1 22 ? -0.185 -4.25 17.484 1 94.81 22 CYS B CA 1
ATOM 2502 C C . CYS B 1 22 ? -1.438 -3.504 17.047 1 94.81 22 CYS B C 1
ATOM 2504 O O . CYS B 1 22 ? -1.373 -2.322 16.703 1 94.81 22 CYS B O 1
ATOM 2506 N N . PRO B 1 23 ? -2.566 -4.242 17.094 1 93.81 23 PRO B N 1
ATOM 2507 C CA . PRO B 1 23 ? -3.801 -3.574 16.672 1 93.81 23 PRO B CA 1
ATOM 2508 C C . PRO B 1 23 ? -4.039 -2.262 17.422 1 93.81 23 PRO B C 1
ATOM 2510 O O . PRO B 1 23 ? -3.773 -2.168 18.625 1 93.81 23 PRO B O 1
ATOM 2513 N N . GLY B 1 24 ? -4.477 -1.223 16.734 1 91.69 24 GLY B N 1
ATOM 2514 C CA . GLY B 1 24 ? -4.852 0.043 17.344 1 91.69 24 GLY B CA 1
ATOM 2515 C C . GLY B 1 24 ? -3.691 1.009 17.469 1 91.69 24 GLY B C 1
ATOM 2516 O O . GLY B 1 24 ? -3.822 2.057 18.109 1 91.69 24 GLY B O 1
ATOM 2517 N N . THR B 1 25 ? -2.586 0.629 16.891 1 93.31 25 THR B N 1
ATOM 2518 C CA . THR B 1 25 ? -1.41 1.48 17.031 1 93.31 25 THR B CA 1
ATOM 2519 C C . THR B 1 25 ? -0.918 1.971 15.68 1 93.31 25 THR B C 1
ATOM 2521 O O . THR B 1 25 ? -1.432 1.554 14.641 1 93.31 25 THR B O 1
ATOM 2524 N N . VAL B 1 26 ? -0.005 2.92 15.727 1 92.62 26 VAL B N 1
ATOM 2525 C CA . VAL B 1 26 ? 0.706 3.408 14.547 1 92.62 26 VAL B CA 1
ATOM 2526 C C . VAL B 1 26 ? 2.133 2.869 14.547 1 92.62 26 VAL B C 1
ATOM 2528 O O . VAL B 1 26 ? 2.867 3.029 15.523 1 92.62 26 VAL B O 1
ATOM 2531 N N . SER B 1 27 ? 2.471 2.213 13.453 1 95.31 27 SER B N 1
ATOM 2532 C CA . SER B 1 27 ? 3.822 1.68 13.312 1 95.31 27 SER B CA 1
ATOM 2533 C C . SER B 1 27 ? 4.559 2.336 12.148 1 95.31 27 SER B C 1
ATOM 2535 O O . SER B 1 27 ? 3.992 2.506 11.07 1 95.31 27 SER B O 1
ATOM 2537 N N . ARG B 1 28 ? 5.734 2.725 12.445 1 95.38 28 ARG B N 1
ATOM 2538 C CA . ARG B 1 28 ? 6.598 3.197 11.367 1 95.38 28 ARG B CA 1
ATOM 2539 C C . ARG B 1 28 ? 7.316 2.035 10.695 1 95.38 28 ARG B C 1
ATOM 2541 O O . ARG B 1 28 ? 7.828 1.14 11.367 1 95.38 28 ARG B O 1
ATOM 2548 N N . VAL B 1 29 ? 7.305 2.051 9.391 1 97.12 29 VAL B N 1
ATOM 2549 C CA . VAL B 1 29 ? 7.98 1.031 8.594 1 97.12 29 VAL B CA 1
ATOM 2550 C C . VAL B 1 29 ? 9.469 1.357 8.484 1 97.12 29 VAL B C 1
ATOM 2552 O O . VAL B 1 29 ? 9.844 2.461 8.086 1 97.12 29 VAL B O 1
ATOM 2555 N N . ASP B 1 30 ? 10.281 0.439 8.859 1 95.62 30 ASP B N 1
ATOM 2556 C CA . ASP B 1 30 ? 11.727 0.641 8.82 1 95.62 30 ASP B CA 1
ATOM 2557 C C . ASP B 1 30 ? 12.266 0.474 7.406 1 95.62 30 ASP B C 1
ATOM 2559 O O . ASP B 1 30 ? 13.109 1.258 6.965 1 95.62 30 ASP B O 1
ATOM 2563 N N . GLU B 1 31 ? 11.797 -0.595 6.801 1 94.38 31 GLU B N 1
ATOM 2564 C CA . GLU B 1 31 ? 12.195 -0.901 5.434 1 94.38 31 GLU B CA 1
ATOM 2565 C C . GLU B 1 31 ? 10.992 -1.29 4.578 1 94.38 31 GLU B C 1
ATOM 2567 O O . GLU B 1 31 ? 10.094 -1.996 5.043 1 94.38 31 GLU B O 1
ATOM 2572 N N . CYS B 1 32 ? 11.008 -0.793 3.354 1 95.19 32 CYS B N 1
ATOM 2573 C CA . CYS B 1 32 ? 9.969 -1.124 2.389 1 95.19 32 CYS B CA 1
ATOM 2574 C C . CYS B 1 32 ? 10.57 -1.583 1.067 1 95.19 32 CYS B C 1
ATOM 2576 O O . CYS B 1 32 ? 11.445 -0.914 0.514 1 95.19 32 CYS B O 1
ATOM 2578 N N . ARG B 1 33 ? 10.102 -2.719 0.595 1 94 33 ARG B N 1
ATOM 2579 C CA . ARG B 1 33 ? 10.516 -3.225 -0.711 1 94 33 ARG B CA 1
ATOM 2580 C C . ARG B 1 33 ? 9.305 -3.512 -1.593 1 94 33 ARG B C 1
ATOM 2582 O O . ARG B 1 33 ? 8.43 -4.301 -1.222 1 94 33 ARG B O 1
ATOM 2589 N N . ASN B 1 34 ? 9.273 -2.854 -2.74 1 96.5 34 ASN B N 1
ATOM 2590 C CA . ASN B 1 34 ? 8.203 -3.078 -3.709 1 96.5 34 ASN B CA 1
ATOM 2591 C C . ASN B 1 34 ? 8.633 -4.047 -4.805 1 96.5 34 ASN B C 1
ATOM 2593 O O . ASN B 1 34 ? 9.758 -3.969 -5.301 1 96.5 34 ASN B O 1
ATOM 2597 N N . THR B 1 35 ? 7.77 -4.977 -5.141 1 96.38 35 THR B N 1
ATOM 2598 C CA . THR B 1 35 ? 8.016 -5.922 -6.227 1 96.38 35 THR B CA 1
ATOM 2599 C C . THR B 1 35 ? 6.762 -6.121 -7.066 1 96.38 35 THR B C 1
ATOM 2601 O O . THR B 1 35 ? 5.645 -5.887 -6.594 1 96.38 35 THR B O 1
ATOM 2604 N N . ALA B 1 36 ? 7.039 -6.367 -8.398 1 97.75 36 ALA B N 1
ATOM 2605 C CA . ALA B 1 36 ? 5.918 -6.84 -9.211 1 97.75 36 ALA B CA 1
ATOM 2606 C C . ALA B 1 36 ? 5.402 -8.18 -8.695 1 97.75 36 ALA B C 1
ATOM 2608 O O . ALA B 1 36 ? 6.113 -9.188 -8.742 1 97.75 36 ALA B O 1
ATOM 2609 N N . GLY B 1 37 ? 4.109 -8.125 -8.25 1 96.62 37 GLY B N 1
ATOM 2610 C CA . GLY B 1 37 ? 3.609 -9.289 -7.543 1 96.62 37 GLY B CA 1
ATOM 2611 C C . GLY B 1 37 ? 2.447 -9.961 -8.242 1 96.62 37 GLY B C 1
ATOM 2612 O O . GLY B 1 37 ? 1.952 -9.461 -9.258 1 96.62 37 GLY B O 1
ATOM 2613 N N . GLY B 1 38 ? 2 -11.047 -7.562 1 96.5 38 GLY B N 1
ATOM 2614 C CA . GLY B 1 38 ? 1.092 -12.039 -8.117 1 96.5 38 GLY B CA 1
ATOM 2615 C C . GLY B 1 38 ? 1.747 -13.391 -8.352 1 96.5 38 GLY B C 1
ATOM 2616 O O . GLY B 1 38 ? 2.891 -13.461 -8.805 1 96.5 38 GLY B O 1
ATOM 2617 N N . LYS B 1 39 ? 0.956 -14.352 -8.055 1 97.38 39 LYS B N 1
ATOM 2618 C CA . LYS B 1 39 ? 1.524 -15.695 -8.102 1 97.38 39 LYS B CA 1
ATOM 2619 C C . LYS B 1 39 ? 2.154 -15.977 -9.469 1 97.38 39 LYS B C 1
ATOM 2621 O O . LYS B 1 39 ? 3.254 -16.531 -9.547 1 97.38 39 LYS B O 1
ATOM 2626 N N . GLY B 1 40 ? 1.527 -15.594 -10.484 1 98.44 40 GLY B N 1
ATOM 2627 C CA . GLY B 1 40 ? 2.035 -15.859 -11.82 1 98.44 40 GLY B CA 1
ATOM 2628 C C . GLY B 1 40 ? 3.318 -15.117 -12.133 1 98.44 40 GLY B C 1
ATOM 2629 O O . GLY B 1 40 ? 4.113 -15.562 -12.961 1 98.44 40 GLY B O 1
ATOM 2630 N N . LEU B 1 41 ? 3.479 -14 -11.594 1 98.5 41 LEU B N 1
ATOM 2631 C CA . LEU B 1 41 ? 4.715 -13.258 -11.82 1 98.5 41 LEU B CA 1
ATOM 2632 C C . LEU B 1 41 ? 5.871 -13.883 -11.039 1 98.5 41 LEU B C 1
ATOM 2634 O O . LEU B 1 41 ? 7.016 -13.844 -11.484 1 98.5 41 LEU B O 1
ATOM 2638 N N . ASN B 1 42 ? 5.559 -14.406 -9.859 1 97.81 42 ASN B N 1
ATOM 2639 C CA . ASN B 1 42 ? 6.562 -15.227 -9.18 1 97.81 42 ASN B CA 1
ATOM 2640 C C . ASN B 1 42 ? 6.98 -16.422 -10.039 1 97.81 42 ASN B C 1
ATOM 2642 O O . ASN B 1 42 ? 8.172 -16.719 -10.141 1 97.81 42 ASN B O 1
ATOM 2646 N N . VAL B 1 43 ? 5.984 -17.047 -10.633 1 98.75 43 VAL B N 1
ATOM 2647 C CA . VAL B 1 43 ? 6.238 -18.172 -11.523 1 98.75 43 VAL B CA 1
ATOM 2648 C C . VAL B 1 43 ? 7.125 -17.734 -12.68 1 98.75 43 VAL B C 1
ATOM 2650 O O . VAL B 1 43 ? 8.062 -18.438 -13.055 1 98.75 43 VAL B O 1
ATOM 2653 N N . ALA B 1 44 ? 6.836 -16.594 -13.25 1 98.75 44 ALA B N 1
ATOM 2654 C CA . ALA B 1 44 ? 7.602 -16.062 -14.375 1 98.75 44 ALA B CA 1
ATOM 2655 C C . ALA B 1 44 ? 9.07 -15.891 -14 1 98.75 44 ALA B C 1
ATOM 2657 O O . ALA B 1 44 ? 9.961 -16.312 -14.742 1 98.75 44 ALA B O 1
ATOM 2658 N N . ARG B 1 45 ? 9.312 -15.32 -12.875 1 98.12 45 ARG B N 1
ATOM 2659 C CA . ARG B 1 45 ? 10.688 -15.094 -12.438 1 98.12 45 ARG B CA 1
ATOM 2660 C C . ARG B 1 45 ? 11.43 -16.406 -12.25 1 98.12 45 ARG B C 1
ATOM 2662 O O . ARG B 1 45 ? 12.594 -16.531 -12.641 1 98.12 45 ARG B O 1
ATOM 2669 N N . ILE B 1 46 ? 10.766 -17.375 -11.672 1 98.5 46 ILE B N 1
ATOM 2670 C CA . ILE B 1 46 ? 11.375 -18.672 -11.43 1 98.5 46 ILE B CA 1
ATOM 2671 C C . ILE B 1 46 ? 11.68 -19.359 -12.758 1 98.5 46 ILE B C 1
ATOM 2673 O O . ILE B 1 46 ? 12.781 -19.891 -12.953 1 98.5 46 ILE B O 1
ATOM 2677 N N . ALA B 1 47 ? 10.703 -19.359 -13.672 1 98.62 47 ALA B N 1
ATOM 2678 C CA . ALA B 1 47 ? 10.906 -19.984 -14.977 1 98.62 47 ALA B CA 1
ATOM 2679 C C . ALA B 1 47 ? 12.078 -19.328 -15.711 1 98.62 47 ALA B C 1
ATOM 2681 O O . ALA B 1 47 ? 12.867 -20.031 -16.359 1 98.62 47 ALA B O 1
ATOM 2682 N N . ASP B 1 48 ? 12.133 -18.031 -15.586 1 98.38 48 ASP B N 1
ATOM 2683 C CA . ASP B 1 48 ? 13.258 -17.297 -16.172 1 98.38 48 ASP B CA 1
ATOM 2684 C C . ASP B 1 48 ? 14.578 -17.734 -15.562 1 98.38 48 ASP B C 1
ATOM 2686 O O . ASP B 1 48 ? 15.547 -18 -16.281 1 98.38 48 ASP B O 1
ATOM 2690 N N . LEU B 1 49 ? 14.664 -17.859 -14.273 1 97.31 49 LEU B N 1
ATOM 2691 C CA . LEU B 1 49 ? 15.859 -18.281 -13.555 1 97.31 49 LEU B CA 1
ATOM 2692 C C . LEU B 1 49 ? 16.25 -19.703 -13.945 1 97.31 49 LEU B C 1
ATOM 2694 O O . LEU B 1 49 ? 17.438 -20.062 -13.914 1 97.31 49 LEU B O 1
ATOM 2698 N N . CYS B 1 50 ? 15.258 -20.422 -14.312 1 98.06 50 CYS B N 1
ATOM 2699 C CA . CYS B 1 50 ? 15.492 -21.812 -14.719 1 98.06 50 CYS B CA 1
ATOM 2700 C C . CYS B 1 50 ? 15.992 -21.875 -16.156 1 98.06 50 CYS B C 1
ATOM 2702 O O . CYS B 1 50 ? 16.203 -22.969 -16.688 1 98.06 50 CYS B O 1
ATOM 2704 N N . GLY B 1 51 ? 16.094 -20.766 -16.828 1 97.25 51 GLY B N 1
ATOM 2705 C CA . GLY B 1 51 ? 16.766 -20.688 -18.125 1 97.25 51 GLY B CA 1
ATOM 2706 C C . GLY B 1 51 ? 15.805 -20.672 -19.297 1 97.25 51 GLY B C 1
ATOM 2707 O O . GLY B 1 51 ? 16.203 -20.875 -20.438 1 97.25 51 GLY B O 1
ATOM 2708 N N . GLU B 1 52 ? 14.555 -20.406 -19.062 1 98.06 52 GLU B N 1
ATOM 2709 C CA . GLU B 1 52 ? 13.57 -20.453 -20.141 1 98.06 52 GLU B CA 1
ATOM 2710 C C . GLU B 1 52 ? 13.195 -19.047 -20.594 1 98.06 52 GLU B C 1
ATOM 2712 O O . GLU B 1 52 ? 13.305 -18.094 -19.828 1 98.06 52 GLU B O 1
ATOM 2717 N N . ASP B 1 53 ? 12.797 -18.953 -21.859 1 98.12 53 ASP B N 1
ATOM 2718 C CA . ASP B 1 53 ? 12.148 -17.734 -22.328 1 98.12 53 ASP B CA 1
ATOM 2719 C C . ASP B 1 53 ? 10.727 -17.609 -21.766 1 98.12 53 ASP B C 1
ATOM 2721 O O . ASP B 1 53 ? 9.945 -18.547 -21.844 1 98.12 53 ASP B O 1
ATOM 2725 N N . VAL B 1 54 ? 10.469 -16.469 -21.172 1 98.62 54 VAL B N 1
ATOM 2726 C CA . VAL B 1 54 ? 9.195 -16.328 -20.469 1 98.62 54 VAL B CA 1
ATOM 2727 C C . VAL B 1 54 ? 8.492 -15.055 -20.922 1 98.62 54 VAL B C 1
ATOM 2729 O O . VAL B 1 54 ? 9.141 -14.031 -21.172 1 98.62 54 VAL B O 1
ATOM 2732 N N . LEU B 1 55 ? 7.227 -15.141 -21.094 1 98.81 55 LEU B N 1
ATOM 2733 C CA . LEU B 1 55 ? 6.348 -14 -21.312 1 98.81 55 LEU B CA 1
ATOM 2734 C C . LEU B 1 55 ? 5.238 -13.961 -20.266 1 98.81 55 LEU B C 1
ATOM 2736 O O . LEU B 1 55 ? 4.492 -14.93 -20.125 1 98.81 55 LEU B O 1
ATOM 2740 N N . ALA B 1 56 ? 5.195 -12.844 -19.516 1 98.81 56 ALA B N 1
ATOM 2741 C CA . ALA B 1 56 ? 4.148 -12.664 -18.516 1 98.81 56 ALA B CA 1
ATOM 2742 C C . ALA B 1 56 ? 2.941 -11.945 -19.109 1 98.81 56 ALA B C 1
ATOM 2744 O O . ALA B 1 56 ? 3.096 -10.945 -19.828 1 98.81 56 ALA B O 1
ATOM 2745 N N . ALA B 1 57 ? 1.777 -12.477 -18.859 1 98.81 57 ALA B N 1
ATOM 2746 C CA . ALA B 1 57 ? 0.542 -11.875 -19.359 1 98.81 57 ALA B CA 1
ATOM 2747 C C . ALA B 1 57 ? -0.504 -11.781 -18.25 1 98.81 57 ALA B C 1
ATOM 2749 O O . ALA B 1 57 ? -0.378 -12.43 -17.203 1 98.81 57 ALA B O 1
ATOM 2750 N N . GLY B 1 58 ? -1.521 -11 -18.453 1 98.62 58 GLY B N 1
ATOM 2751 C CA . GLY B 1 58 ? -2.598 -10.727 -17.516 1 98.62 58 GLY B CA 1
ATOM 2752 C C . GLY B 1 58 ? -3.174 -9.328 -17.656 1 98.62 58 GLY B C 1
ATOM 2753 O O . GLY B 1 58 ? -3.172 -8.766 -18.75 1 98.62 58 GLY B O 1
ATOM 2754 N N . PHE B 1 59 ? -3.801 -8.844 -16.562 1 98.75 59 PHE B N 1
ATOM 2755 C CA . PHE B 1 59 ? -4.352 -7.496 -16.547 1 98.75 59 PHE B CA 1
ATOM 2756 C C . PHE B 1 59 ? -3.445 -6.555 -15.758 1 98.75 59 PHE B C 1
ATOM 2758 O O . PHE B 1 59 ? -2.895 -6.938 -14.727 1 98.75 59 PHE B O 1
ATOM 2765 N N . ALA B 1 60 ? -3.254 -5.391 -16.234 1 98.38 60 ALA B N 1
ATOM 2766 C CA . ALA B 1 60 ? -2.613 -4.309 -15.492 1 98.38 60 ALA B CA 1
ATOM 2767 C C . ALA B 1 60 ? -3.307 -2.975 -15.758 1 98.38 60 ALA B C 1
ATOM 2769 O O . ALA B 1 60 ? -3.641 -2.66 -16.906 1 98.38 60 ALA B O 1
ATOM 2770 N N . GLY B 1 61 ? -3.594 -2.197 -14.734 1 98.38 61 GLY B N 1
ATOM 2771 C CA . GLY B 1 61 ? -4.281 -0.929 -14.922 1 98.38 61 GLY B CA 1
ATOM 2772 C C . GLY B 1 61 ? -3.785 0.16 -13.984 1 98.38 61 GLY B C 1
ATOM 2773 O O . GLY B 1 61 ? -3.293 -0.127 -12.891 1 98.38 61 GLY B O 1
ATOM 2774 N N . GLY B 1 62 ? -3.898 1.395 -14.508 1 98.06 62 GLY B N 1
ATOM 2775 C CA . GLY B 1 62 ? -3.609 2.566 -13.695 1 98.06 62 GLY B CA 1
ATOM 2776 C C . GLY B 1 62 ? -2.129 2.758 -13.43 1 98.06 62 GLY B C 1
ATOM 2777 O O . GLY B 1 62 ? -1.288 2.289 -14.203 1 98.06 62 GLY B O 1
ATOM 2778 N N . PHE B 1 63 ? -1.844 3.49 -12.422 1 98.56 63 PHE B N 1
ATOM 2779 C CA . PHE B 1 63 ? -0.476 3.826 -12.039 1 98.56 63 PHE B CA 1
ATOM 2780 C C . PHE B 1 63 ? 0.244 2.607 -11.477 1 98.56 63 PHE B C 1
ATOM 2782 O O . PHE B 1 63 ? 1.406 2.359 -11.805 1 98.56 63 PHE B O 1
ATOM 2789 N N . ASN B 1 64 ? -0.452 1.856 -10.711 1 98.31 64 ASN B N 1
ATOM 2790 C CA . ASN B 1 64 ? 0.126 0.626 -10.18 1 98.31 64 ASN B CA 1
ATOM 2791 C C . ASN B 1 64 ? 0.446 -0.368 -11.289 1 98.31 64 ASN B C 1
ATOM 2793 O O . ASN B 1 64 ? 1.463 -1.062 -11.234 1 98.31 64 ASN B O 1
ATOM 2797 N N . GLY B 1 65 ? -0.513 -0.446 -12.227 1 98.56 65 GLY B N 1
ATOM 2798 C CA . GLY B 1 65 ? -0.238 -1.317 -13.359 1 98.56 65 GLY B CA 1
ATOM 2799 C C . GLY B 1 65 ? 1.035 -0.951 -14.102 1 98.56 65 GLY B C 1
ATOM 2800 O O . GLY B 1 65 ? 1.833 -1.826 -14.438 1 98.56 65 GLY B O 1
ATOM 2801 N N . ASP B 1 66 ? 1.227 0.305 -14.32 1 98.56 66 ASP B N 1
ATOM 2802 C CA . ASP B 1 66 ? 2.436 0.784 -14.984 1 98.56 66 ASP B CA 1
ATOM 2803 C C . ASP B 1 66 ? 3.672 0.52 -14.125 1 98.56 66 ASP B C 1
ATOM 2805 O O . ASP B 1 66 ? 4.742 0.206 -14.656 1 98.56 66 ASP B O 1
ATOM 2809 N N . TYR B 1 67 ? 3.477 0.671 -12.852 1 98.56 67 TYR B N 1
ATOM 2810 C CA . TYR B 1 67 ? 4.57 0.405 -11.93 1 98.56 67 TYR B CA 1
ATOM 2811 C C . TYR B 1 67 ? 4.988 -1.06 -11.984 1 98.56 67 TYR B C 1
ATOM 2813 O O . TYR B 1 67 ? 6.184 -1.37 -12.016 1 98.56 67 TYR B O 1
ATOM 2821 N N . VAL B 1 68 ? 4.055 -1.969 -12.039 1 98.56 68 VAL B N 1
ATOM 2822 C CA . VAL B 1 68 ? 4.312 -3.4 -12.141 1 98.56 68 VAL B CA 1
ATOM 2823 C C . VAL B 1 68 ? 5.109 -3.693 -13.414 1 98.56 68 VAL B C 1
ATOM 2825 O O . VAL B 1 68 ? 6.113 -4.406 -13.375 1 98.56 68 VAL B O 1
ATOM 2828 N N . LYS B 1 69 ? 4.672 -3.16 -14.516 1 98.56 69 LYS B N 1
ATOM 2829 C CA . LYS B 1 69 ? 5.355 -3.379 -15.789 1 98.56 69 LYS B CA 1
ATOM 2830 C C . LYS B 1 69 ? 6.801 -2.891 -15.727 1 98.56 69 LYS B C 1
ATOM 2832 O O . LYS B 1 69 ? 7.707 -3.557 -16.219 1 98.56 69 LYS B O 1
ATOM 2837 N N . ALA B 1 70 ? 6.934 -1.732 -15.078 1 98.31 70 ALA B N 1
ATOM 2838 C CA . ALA B 1 70 ? 8.273 -1.167 -14.961 1 98.31 70 ALA B CA 1
ATOM 2839 C C . ALA B 1 70 ? 9.18 -2.068 -14.125 1 98.31 70 ALA B C 1
ATOM 2841 O O . ALA B 1 70 ? 10.344 -2.287 -14.469 1 98.31 70 ALA B O 1
ATOM 2842 N N . MET B 1 71 ? 8.672 -2.564 -13.062 1 97.81 71 MET B N 1
ATOM 2843 C CA . MET B 1 71 ? 9.453 -3.438 -12.195 1 97.81 71 MET B CA 1
ATOM 2844 C C . MET B 1 71 ? 9.797 -4.742 -12.906 1 97.81 71 MET B C 1
ATOM 2846 O O . MET B 1 71 ? 10.898 -5.273 -12.75 1 97.81 71 MET B O 1
ATOM 2850 N N . LEU B 1 72 ? 8.883 -5.277 -13.672 1 97.94 72 LEU B N 1
ATOM 2851 C CA . LEU B 1 72 ? 9.156 -6.488 -14.445 1 97.94 72 LEU B CA 1
ATOM 2852 C C . LEU B 1 72 ? 10.266 -6.242 -15.461 1 97.94 72 LEU B C 1
ATOM 2854 O O . LEU B 1 72 ? 11.133 -7.102 -15.656 1 97.94 72 LEU B O 1
ATOM 2858 N N . CYS B 1 73 ? 10.156 -5.086 -16.078 1 97.75 73 CYS B N 1
ATOM 2859 C CA . CYS B 1 73 ? 11.195 -4.715 -17.031 1 97.75 73 CYS B CA 1
ATOM 2860 C C . CYS B 1 73 ? 12.562 -4.684 -16.359 1 97.75 73 CYS B C 1
ATOM 2862 O O . CYS B 1 73 ? 13.547 -5.176 -16.922 1 97.75 73 CYS B O 1
ATOM 2864 N N . GLU B 1 74 ? 12.609 -4.16 -15.172 1 96.69 74 GLU B N 1
ATOM 2865 C CA . GLU B 1 74 ? 13.852 -4.109 -14.406 1 96.69 74 GLU B CA 1
ATOM 2866 C C . GLU B 1 74 ? 14.352 -5.516 -14.078 1 96.69 74 GLU B C 1
ATOM 2868 O O . GLU B 1 74 ? 15.562 -5.75 -14.008 1 96.69 74 GLU B O 1
ATOM 2873 N N . ASP B 1 75 ? 13.406 -6.43 -13.906 1 95.56 75 ASP B N 1
ATOM 2874 C CA . ASP B 1 75 ? 13.742 -7.82 -13.602 1 95.56 75 ASP B CA 1
ATOM 2875 C C . ASP B 1 75 ? 14.156 -8.57 -14.867 1 95.56 75 ASP B C 1
ATOM 2877 O O . ASP B 1 75 ? 14.594 -9.719 -14.797 1 95.56 75 ASP B O 1
ATOM 2881 N N . GLY B 1 76 ? 13.984 -8.008 -16.031 1 96.81 76 GLY B N 1
ATOM 2882 C CA . GLY B 1 76 ? 14.32 -8.641 -17.297 1 96.81 76 GLY B CA 1
ATOM 2883 C C . GLY B 1 76 ? 13.25 -9.594 -17.797 1 96.81 76 GLY B C 1
ATOM 2884 O O . GLY B 1 76 ? 13.539 -10.5 -18.578 1 96.81 76 GLY B O 1
ATOM 2885 N N . ILE B 1 77 ? 12.047 -9.469 -17.297 1 98 77 ILE B N 1
ATOM 2886 C CA . ILE B 1 77 ? 10.945 -10.344 -17.688 1 98 77 ILE B CA 1
ATOM 2887 C C . ILE B 1 77 ? 10.062 -9.641 -18.719 1 98 77 ILE B C 1
ATOM 2889 O O . ILE B 1 77 ? 9.516 -8.57 -18.438 1 98 77 ILE B O 1
ATOM 2893 N N . GLN B 1 78 ? 9.922 -10.203 -19.891 1 98 78 GLN B N 1
ATOM 2894 C CA . GLN B 1 78 ? 9.039 -9.664 -20.906 1 98 78 GLN B CA 1
ATOM 2895 C C . GLN B 1 78 ? 7.574 -9.828 -20.516 1 98 78 GLN B C 1
ATOM 2897 O O . GLN B 1 78 ? 7.199 -10.836 -19.891 1 98 78 GLN B O 1
ATOM 2902 N N . SER B 1 79 ? 6.801 -8.773 -20.859 1 98.56 79 SER B N 1
ATOM 2903 C CA . SER B 1 79 ? 5.391 -8.852 -20.484 1 98.56 79 SER B CA 1
ATOM 2904 C C . SER B 1 79 ? 4.5 -8.25 -21.562 1 98.56 79 SER B C 1
ATOM 2906 O O . SER B 1 79 ? 4.953 -7.426 -22.359 1 98.56 79 SER B O 1
ATOM 2908 N N . ARG B 1 80 ? 3.365 -8.742 -21.625 1 98.12 80 ARG B N 1
ATOM 2909 C CA . ARG B 1 80 ? 2.277 -8.227 -22.453 1 98.12 80 ARG B CA 1
ATOM 2910 C C . ARG B 1 80 ? 0.959 -8.234 -21.688 1 98.12 80 ARG B C 1
ATOM 2912 O O . ARG B 1 80 ? 0.185 -9.188 -21.781 1 98.12 80 ARG B O 1
ATOM 2919 N N . PHE B 1 81 ? 0.656 -7.109 -21.078 1 98.69 81 PHE B N 1
ATOM 2920 C CA . PHE B 1 81 ? -0.553 -7.012 -20.266 1 98.69 81 PHE B CA 1
ATOM 2921 C C . PHE B 1 81 ? -1.682 -6.359 -21.047 1 98.69 81 PHE B C 1
ATOM 2923 O O . PHE B 1 81 ? -1.438 -5.477 -21.875 1 98.69 81 PHE B O 1
ATOM 2930 N N . THR B 1 82 ? -2.842 -6.852 -20.844 1 98.62 82 THR B N 1
ATOM 2931 C CA . THR B 1 82 ? -4.031 -6.133 -21.281 1 98.62 82 THR B CA 1
ATOM 2932 C C . THR B 1 82 ? -4.34 -4.969 -20.344 1 98.62 82 THR B C 1
ATOM 2934 O O . THR B 1 82 ? -4.496 -5.164 -19.141 1 98.62 82 THR B O 1
ATOM 2937 N N . LYS B 1 83 ? -4.398 -3.818 -20.922 1 98.06 83 LYS B N 1
ATOM 2938 C CA . LYS B 1 83 ? -4.68 -2.631 -20.125 1 98.06 83 LYS B CA 1
ATOM 2939 C C . LYS B 1 83 ? -6.133 -2.615 -19.656 1 98.06 83 LYS B C 1
ATOM 2941 O O . LYS B 1 83 ? -7.043 -2.885 -20.438 1 98.06 83 LYS B O 1
ATOM 2946 N N . VAL B 1 84 ? -6.312 -2.355 -18.422 1 98.31 84 VAL B N 1
ATOM 2947 C CA . VAL B 1 84 ? -7.652 -2.221 -17.859 1 98.31 84 VAL B CA 1
ATOM 2948 C C . VAL B 1 84 ? -7.805 -0.852 -17.203 1 98.31 84 VAL B C 1
ATOM 2950 O O . VAL B 1 84 ? -6.809 -0.213 -16.859 1 98.31 84 VAL B O 1
ATOM 2953 N N . LYS B 1 85 ? -9.055 -0.41 -16.984 1 96.56 85 LYS B N 1
ATOM 2954 C CA . LYS B 1 85 ? -9.344 0.91 -16.438 1 96.56 85 LYS B CA 1
ATOM 2955 C C . LYS B 1 85 ? -9.031 0.964 -14.945 1 96.56 85 LYS B C 1
ATOM 2957 O O . LYS B 1 85 ? -8.555 1.982 -14.438 1 96.56 85 LYS B O 1
ATOM 2962 N N . GLY B 1 86 ? -9.297 -0.081 -14.266 1 96.38 86 GLY B N 1
ATOM 2963 C CA . GLY B 1 86 ? -9.125 -0.119 -12.82 1 96.38 86 GLY B CA 1
ATOM 2964 C C . GLY B 1 86 ? -7.668 -0.126 -12.398 1 96.38 86 GLY B C 1
ATOM 2965 O O . GLY B 1 86 ? -6.82 -0.717 -13.07 1 96.38 86 GLY B O 1
ATOM 2966 N N . GLU B 1 87 ? -7.352 0.506 -11.211 1 97.44 87 GLU B N 1
ATOM 2967 C CA . GLU B 1 87 ? -6.012 0.504 -10.633 1 97.44 87 GLU B CA 1
ATOM 2968 C C . GLU B 1 87 ? -5.625 -0.888 -10.141 1 97.44 87 GLU B C 1
ATOM 2970 O O . GLU B 1 87 ? -6.375 -1.518 -9.391 1 97.44 87 GLU B O 1
ATOM 2975 N N . SER B 1 88 ? -4.453 -1.431 -10.602 1 98.25 88 SER B N 1
ATOM 2976 C CA . SER B 1 88 ? -3.996 -2.711 -10.07 1 98.25 88 SER B CA 1
ATOM 2977 C C . SER B 1 88 ? -3.824 -2.656 -8.555 1 98.25 88 SER B C 1
ATOM 2979 O O . SER B 1 88 ? -3.4 -1.635 -8.016 1 98.25 88 SER B O 1
ATOM 2981 N N . ARG B 1 89 ? -4.055 -3.697 -7.93 1 98.06 89 ARG B N 1
ATOM 2982 C CA . ARG B 1 89 ? -4.109 -3.762 -6.473 1 98.06 89 ARG B CA 1
ATOM 2983 C C . ARG B 1 89 ? -2.707 -3.742 -5.871 1 98.06 89 ARG B C 1
ATOM 2985 O O . ARG B 1 89 ? -1.715 -3.852 -6.59 1 98.06 89 ARG B O 1
ATOM 2992 N N . SER B 1 90 ? -2.672 -3.561 -4.57 1 98.06 90 SER B N 1
ATOM 2993 C CA . SER B 1 90 ? -1.49 -3.799 -3.748 1 98.06 90 SER B CA 1
ATOM 2994 C C . SER B 1 90 ? -1.736 -4.918 -2.74 1 98.06 90 SER B C 1
ATOM 2996 O O . SER B 1 90 ? -2.871 -5.129 -2.305 1 98.06 90 SER B O 1
ATOM 2998 N N . CYS B 1 91 ? -0.718 -5.586 -2.443 1 97.38 91 CYS B N 1
ATOM 2999 C CA . CYS B 1 91 ? -0.703 -6.543 -1.346 1 97.38 91 CYS B CA 1
ATOM 3000 C C . CYS B 1 91 ? 0.414 -6.227 -0.359 1 97.38 91 CYS B C 1
ATOM 3002 O O . CYS B 1 91 ? 1.562 -6.023 -0.758 1 97.38 91 CYS B O 1
ATOM 3004 N N . ILE B 1 92 ? 0.051 -6.168 0.894 1 97.56 92 ILE B N 1
ATOM 3005 C CA . ILE B 1 92 ? 0.98 -5.723 1.927 1 97.56 92 ILE B CA 1
ATOM 3006 C C . ILE B 1 92 ? 1.412 -6.91 2.781 1 97.56 92 ILE B C 1
ATOM 3008 O O . ILE B 1 92 ? 0.572 -7.68 3.258 1 97.56 92 ILE B O 1
ATOM 3012 N N . ASN B 1 93 ? 2.648 -7.094 2.914 1 95.06 93 ASN B N 1
ATOM 3013 C CA . ASN B 1 93 ? 3.225 -8.055 3.852 1 95.06 93 ASN B CA 1
ATOM 3014 C C . ASN B 1 93 ? 4.047 -7.355 4.934 1 95.06 93 ASN B C 1
ATOM 3016 O O . ASN B 1 93 ? 5.023 -6.668 4.633 1 95.06 93 ASN B O 1
ATOM 3020 N N . ILE B 1 94 ? 3.666 -7.5 6.172 1 96.12 94 ILE B N 1
ATOM 3021 C CA . ILE B 1 94 ? 4.367 -6.898 7.301 1 96.12 94 ILE B CA 1
ATOM 3022 C C . ILE B 1 94 ? 5.191 -7.961 8.023 1 96.12 94 ILE B C 1
ATOM 3024 O O . ILE B 1 94 ? 4.637 -8.867 8.648 1 96.12 94 ILE B O 1
ATOM 3028 N N . LEU B 1 95 ? 6.441 -7.809 7.945 1 93.19 95 LEU B N 1
ATOM 3029 C CA . LEU B 1 95 ? 7.355 -8.656 8.695 1 93.19 95 LEU B CA 1
ATOM 3030 C C . LEU B 1 95 ? 7.734 -8.008 10.023 1 93.19 95 LEU B C 1
ATOM 3032 O O . LEU B 1 95 ? 8.414 -6.977 10.047 1 93.19 95 LEU B O 1
ATOM 3036 N N . ALA B 1 96 ? 7.367 -8.633 11.125 1 94.25 96 ALA B N 1
ATOM 3037 C CA . ALA B 1 96 ? 7.656 -8.125 12.461 1 94.25 96 ALA B CA 1
ATOM 3038 C C . ALA B 1 96 ? 9.07 -8.5 12.898 1 94.25 96 ALA B C 1
ATOM 3040 O O . ALA B 1 96 ? 9.75 -9.281 12.219 1 94.25 96 ALA B O 1
ATOM 3041 N N . GLY B 1 97 ? 9.492 -7.906 14.023 1 90.44 97 GLY B N 1
ATOM 3042 C CA . GLY B 1 97 ? 10.836 -8.141 14.531 1 90.44 97 GLY B CA 1
ATOM 3043 C C . GLY B 1 97 ? 11.086 -9.594 14.891 1 90.44 97 GLY B C 1
ATOM 3044 O O . GLY B 1 97 ? 12.219 -10.07 14.797 1 90.44 97 GLY B O 1
ATOM 3045 N N . ASP B 1 98 ? 10.07 -10.336 15.203 1 88.81 98 ASP B N 1
ATOM 3046 C CA . ASP B 1 98 ? 10.227 -11.727 15.617 1 88.81 98 ASP B CA 1
ATOM 3047 C C . ASP B 1 98 ? 10.109 -12.672 14.43 1 88.81 98 ASP B C 1
ATOM 3049 O O . ASP B 1 98 ? 10.094 -13.891 14.602 1 88.81 98 ASP B O 1
ATOM 3053 N N . GLY B 1 99 ? 9.898 -12.109 13.281 1 86.69 99 GLY B N 1
ATOM 3054 C CA . GLY B 1 99 ? 9.828 -12.922 12.078 1 86.69 99 GLY B CA 1
ATOM 3055 C C . GLY B 1 99 ? 8.406 -13.258 11.664 1 86.69 99 GLY B C 1
ATOM 3056 O O . GLY B 1 99 ? 8.188 -13.844 10.602 1 86.69 99 GLY B O 1
ATOM 3057 N N . THR B 1 100 ? 7.449 -12.836 12.438 1 91 100 THR B N 1
ATOM 3058 C CA . THR B 1 100 ? 6.051 -13.102 12.117 1 91 100 THR B CA 1
ATOM 3059 C C . THR B 1 100 ? 5.609 -12.289 10.906 1 91 100 THR B C 1
ATOM 3061 O O . THR B 1 100 ? 5.879 -11.086 10.828 1 91 100 THR B O 1
ATOM 3064 N N . SER B 1 101 ? 4.953 -13 9.984 1 91.31 101 SER B N 1
ATOM 3065 C CA . SER B 1 101 ? 4.469 -12.352 8.773 1 91.31 101 SER B CA 1
ATOM 3066 C C . SER B 1 101 ? 2.959 -12.148 8.82 1 91.31 101 SER B C 1
ATOM 3068 O O . SER B 1 101 ? 2.207 -13.102 9.047 1 91.31 101 SER B O 1
ATOM 3070 N N . THR B 1 102 ? 2.498 -10.883 8.641 1 94.69 102 THR B N 1
ATOM 3071 C CA . THR B 1 102 ? 1.086 -10.523 8.562 1 94.69 102 THR B CA 1
ATOM 3072 C C . THR B 1 102 ? 0.756 -9.914 7.199 1 94.69 102 THR B C 1
ATOM 3074 O O . THR B 1 102 ? 1.447 -9.008 6.738 1 94.69 102 THR B O 1
ATOM 3077 N N . GLU B 1 103 ? -0.36 -10.414 6.562 1 95.38 103 GLU B N 1
ATOM 3078 C CA . GLU B 1 103 ? -0.609 -9.977 5.191 1 95.38 103 GLU B CA 1
ATOM 3079 C C . GLU B 1 103 ? -1.997 -9.359 5.051 1 95.38 103 GLU B C 1
ATOM 3081 O O . GLU B 1 103 ? -2.945 -9.797 5.707 1 95.38 103 GLU B O 1
ATOM 3086 N N . PHE B 1 104 ? -2.039 -8.352 4.234 1 97.25 104 PHE B N 1
ATOM 3087 C CA . PHE B 1 104 ? -3.291 -7.746 3.799 1 97.25 104 PHE B CA 1
ATOM 3088 C C . PHE B 1 104 ? -3.391 -7.742 2.279 1 97.25 104 PHE B C 1
ATOM 3090 O O . PHE B 1 104 ? -2.578 -7.113 1.6 1 97.25 104 PHE B O 1
ATOM 3097 N N . LEU B 1 105 ? -4.402 -8.414 1.736 1 97.06 105 LEU B N 1
ATOM 3098 C CA . LEU B 1 105 ? -4.52 -8.633 0.3 1 97.06 105 LEU B CA 1
ATOM 3099 C C . LEU B 1 105 ? -5.711 -7.879 -0.272 1 97.06 105 LEU B C 1
ATOM 3101 O O . LEU B 1 105 ? -6.863 -8.203 0.037 1 97.06 105 LEU B O 1
ATOM 3105 N N . GLU B 1 106 ? -5.449 -6.926 -1.119 1 97.38 106 GLU B N 1
ATOM 3106 C CA . GLU B 1 106 ? -6.516 -6.219 -1.819 1 97.38 106 GLU B CA 1
ATOM 3107 C C . GLU B 1 106 ? -7.188 -7.117 -2.857 1 97.38 106 GLU B C 1
ATOM 3109 O O . GLU B 1 106 ? -6.535 -7.969 -3.459 1 97.38 106 GLU B O 1
ATOM 3114 N N . PRO B 1 107 ? -8.445 -7.051 -3.117 1 93.88 107 PRO B N 1
ATOM 3115 C CA . PRO B 1 107 ? -9.148 -7.922 -4.059 1 93.88 107 PRO B CA 1
ATOM 3116 C C . PRO B 1 107 ? -8.82 -7.609 -5.516 1 93.88 107 PRO B C 1
ATOM 3118 O O . PRO B 1 107 ? -8.906 -8.492 -6.375 1 93.88 107 PRO B O 1
ATOM 3121 N N . GLY B 1 108 ? -8.43 -6.582 -5.945 1 94.56 108 GLY B N 1
ATOM 3122 C CA . GLY B 1 108 ? -8.289 -6.109 -7.312 1 94.56 108 GLY B CA 1
ATOM 3123 C C . GLY B 1 108 ? -9.523 -5.391 -7.824 1 94.56 108 GLY B C 1
ATOM 3124 O O . GLY B 1 108 ? -10.648 -5.715 -7.43 1 94.56 108 GLY B O 1
ATOM 3125 N N . ALA B 1 109 ? -9.375 -4.473 -8.711 1 95.88 109 ALA B N 1
ATOM 3126 C CA . ALA B 1 109 ? -10.477 -3.727 -9.312 1 95.88 109 ALA B CA 1
ATOM 3127 C C . ALA B 1 109 ? -11.242 -4.59 -10.312 1 95.88 109 ALA B C 1
ATOM 3129 O O . ALA B 1 109 ? -10.672 -5.496 -10.922 1 95.88 109 ALA B O 1
ATOM 3130 N N . PRO B 1 110 ? -12.531 -4.297 -10.492 1 96.69 110 PRO B N 1
ATOM 3131 C CA . PRO B 1 110 ? -13.32 -5.086 -11.445 1 96.69 110 PRO B CA 1
ATOM 3132 C C . PRO B 1 110 ? -12.836 -4.926 -12.883 1 96.69 110 PRO B C 1
ATOM 3134 O O . PRO B 1 110 ? -12.43 -3.832 -13.289 1 96.69 110 PRO B O 1
ATOM 3137 N N . VAL B 1 111 ? -12.859 -6.004 -13.578 1 97.88 111 VAL B N 1
ATOM 3138 C CA . VAL B 1 111 ? -12.555 -6.023 -15 1 97.88 111 VAL B CA 1
ATOM 3139 C C . VAL B 1 111 ? -13.852 -6.055 -15.805 1 97.88 111 VAL B C 1
ATOM 3141 O O . VAL B 1 111 ? -14.766 -6.824 -15.5 1 97.88 111 VAL B O 1
ATOM 3144 N N . GLU B 1 112 ? -13.938 -5.223 -16.844 1 97.62 112 GLU B N 1
ATOM 3145 C CA . GLU B 1 112 ? -15.133 -5.156 -17.688 1 97.62 112 GLU B CA 1
ATOM 3146 C C . GLU B 1 112 ? -15.133 -6.258 -18.734 1 97.62 112 GLU B C 1
ATOM 3148 O O . GLU B 1 112 ? -14.078 -6.781 -19.094 1 97.62 112 GLU B O 1
ATOM 3153 N N . GLU B 1 113 ? -16.297 -6.512 -19.25 1 97.5 113 GLU B N 1
ATOM 3154 C CA . GLU B 1 113 ? -16.484 -7.574 -20.234 1 97.5 113 GLU B CA 1
ATOM 3155 C C . GLU B 1 113 ? -15.633 -7.316 -21.484 1 97.5 113 GLU B C 1
ATOM 3157 O O . GLU B 1 113 ? -15.031 -8.242 -22.031 1 97.5 113 GLU B O 1
ATOM 3162 N N . GLU B 1 114 ? -15.641 -6.074 -21.844 1 98.06 114 GLU B N 1
ATOM 3163 C CA . GLU B 1 114 ? -14.875 -5.727 -23.047 1 98.06 114 GLU B CA 1
ATOM 3164 C C . GLU B 1 114 ? -13.383 -5.949 -22.828 1 98.06 114 GLU B C 1
ATOM 3166 O O . GLU B 1 114 ? -12.672 -6.363 -23.734 1 98.06 114 GLU B O 1
ATOM 3171 N N . GLU B 1 115 ? -12.883 -5.668 -21.688 1 98.56 115 GLU B N 1
ATOM 3172 C CA . GLU B 1 115 ? -11.484 -5.891 -21.328 1 98.56 115 GLU B CA 1
ATOM 3173 C C . GLU B 1 115 ? -11.148 -7.379 -21.297 1 98.56 115 GLU B C 1
ATOM 3175 O O . GLU B 1 115 ? -10.086 -7.789 -21.766 1 98.56 115 GLU B O 1
ATOM 3180 N N . TRP B 1 116 ? -12.086 -8.188 -20.797 1 98.5 116 TRP B N 1
ATOM 3181 C CA . TRP B 1 116 ? -11.93 -9.641 -20.781 1 98.5 116 TRP B CA 1
ATOM 3182 C C . TRP B 1 116 ? -11.844 -10.195 -22.203 1 98.5 116 TRP B C 1
ATOM 3184 O O . TRP B 1 116 ? -10.961 -10.992 -22.516 1 98.5 116 TRP B O 1
ATOM 3194 N N . HIS B 1 117 ? -12.672 -9.711 -23.094 1 98.25 117 HIS B N 1
ATOM 3195 C CA . HIS B 1 117 ? -12.672 -10.18 -24.469 1 98.25 117 HIS B CA 1
ATOM 3196 C C . HIS B 1 117 ? -11.383 -9.805 -25.172 1 98.25 117 HIS B C 1
ATOM 3198 O O . HIS B 1 117 ? -10.859 -10.578 -25.984 1 98.25 117 HIS B O 1
ATOM 3204 N N . ARG B 1 118 ? -10.914 -8.609 -24.906 1 98.5 118 ARG B N 1
ATOM 3205 C CA . ARG B 1 118 ? -9.641 -8.195 -25.469 1 98.5 118 ARG B CA 1
ATOM 3206 C C . ARG B 1 118 ? -8.508 -9.102 -25 1 98.5 118 ARG B C 1
ATOM 3208 O O . ARG B 1 118 ? -7.637 -9.477 -25.781 1 98.5 118 ARG B O 1
ATOM 3215 N N . PHE B 1 119 ? -8.555 -9.406 -23.797 1 98.75 119 PHE B N 1
ATOM 3216 C CA . PHE B 1 119 ? -7.543 -10.297 -23.25 1 98.75 119 PHE B CA 1
ATOM 3217 C C . PHE B 1 119 ? -7.598 -11.664 -23.922 1 98.75 119 PHE B C 1
ATOM 3219 O O . PHE B 1 119 ? -6.562 -12.227 -24.281 1 98.75 119 PHE B O 1
ATOM 3226 N N . LEU B 1 120 ? -8.797 -12.203 -24 1 98.62 120 LEU B N 1
ATOM 3227 C CA . LEU B 1 120 ? -8.961 -13.523 -24.594 1 98.62 120 LEU B CA 1
ATOM 3228 C C . LEU B 1 120 ? -8.391 -13.57 -26 1 98.62 120 LEU B C 1
ATOM 3230 O O . LEU B 1 120 ? -7.758 -14.555 -26.391 1 98.62 120 LEU B O 1
ATOM 3234 N N . LYS B 1 121 ? -8.602 -12.531 -26.703 1 98.06 121 LYS B N 1
ATOM 3235 C CA . LYS B 1 121 ? -8.086 -12.477 -28.062 1 98.06 121 LYS B CA 1
ATOM 3236 C C . LYS B 1 121 ? -6.559 -12.5 -28.078 1 98.06 121 LYS B C 1
ATOM 3238 O O . LYS B 1 121 ? -5.949 -13.289 -28.812 1 98.06 121 LYS B O 1
ATOM 3243 N N . ASP B 1 122 ? -5.961 -11.688 -27.312 1 98 122 ASP B N 1
ATOM 3244 C CA . ASP B 1 122 ? -4.508 -11.656 -27.203 1 98 122 ASP B CA 1
ATOM 3245 C C . ASP B 1 122 ? -3.967 -12.992 -26.688 1 98 122 ASP B C 1
ATOM 3247 O O . ASP B 1 122 ? -2.938 -13.477 -27.156 1 98 122 ASP B O 1
ATOM 3251 N N . PHE B 1 123 ? -4.684 -13.492 -25.75 1 98.69 123 PHE B N 1
ATOM 3252 C CA . PHE B 1 123 ? -4.277 -14.742 -25.109 1 98.69 123 PHE B CA 1
ATOM 3253 C C . PHE B 1 123 ? -4.207 -15.875 -26.125 1 98.69 123 PHE B C 1
ATOM 3255 O O . PHE B 1 123 ? -3.25 -16.641 -26.141 1 98.69 123 PHE B O 1
ATOM 3262 N N . GLU B 1 124 ? -5.137 -15.969 -26.906 1 98.38 124 GLU B N 1
ATOM 3263 C CA . GLU B 1 124 ? -5.16 -17 -27.938 1 98.38 124 GLU B CA 1
ATOM 3264 C C . GLU B 1 124 ? -3.924 -16.922 -28.828 1 98.38 124 GLU B C 1
ATOM 3266 O O . GLU B 1 124 ? -3.338 -17.953 -29.188 1 98.38 124 GLU B O 1
ATOM 3271 N N . GLU B 1 125 ? -3.582 -15.75 -29.156 1 98.19 125 GLU B N 1
ATOM 3272 C CA . GLU B 1 125 ? -2.396 -15.547 -29.984 1 98.19 125 GLU B CA 1
ATOM 3273 C C . GLU B 1 125 ? -1.126 -15.922 -29.234 1 98.19 125 GLU B C 1
ATOM 3275 O O . GLU B 1 125 ? -0.221 -16.531 -29.797 1 98.19 125 GLU B O 1
ATOM 3280 N N . LEU B 1 126 ? -1.082 -15.57 -28.016 1 98.5 126 LEU B N 1
ATOM 3281 C CA . LEU B 1 126 ? 0.093 -15.844 -27.188 1 98.5 126 LEU B CA 1
ATOM 3282 C C . LEU B 1 126 ? 0.278 -17.344 -26.984 1 98.5 126 LEU B C 1
ATOM 3284 O O . LEU B 1 126 ? 1.408 -17.828 -26.953 1 98.5 126 LEU B O 1
ATOM 3288 N N . VAL B 1 127 ? -0.819 -18 -26.797 1 98.69 127 VAL B N 1
ATOM 3289 C CA . VAL B 1 127 ? -0.765 -19.438 -26.594 1 98.69 127 VAL B CA 1
ATOM 3290 C C . VAL B 1 127 ? -0.151 -20.109 -27.828 1 98.69 127 VAL B C 1
ATOM 3292 O O . VAL B 1 127 ? 0.653 -21.031 -27.703 1 98.69 127 VAL B O 1
ATOM 3295 N N . ARG B 1 128 ? -0.459 -19.656 -28.984 1 97.62 128 ARG B N 1
ATOM 3296 C CA . ARG B 1 128 ? 0.05 -20.219 -30.219 1 97.62 128 ARG B CA 1
ATOM 3297 C C . ARG B 1 128 ? 1.575 -20.219 -30.25 1 97.62 128 ARG B C 1
ATOM 3299 O O . ARG B 1 128 ? 2.199 -21.141 -30.766 1 97.62 128 ARG B O 1
ATOM 3306 N N . GLU B 1 129 ? 2.133 -19.25 -29.609 1 96.56 129 GLU B N 1
ATOM 3307 C CA . GLU B 1 129 ? 3.58 -19.047 -29.656 1 96.56 129 GLU B CA 1
ATOM 3308 C C . GLU B 1 129 ? 4.258 -19.688 -28.453 1 96.56 129 GLU B C 1
ATOM 3310 O O . GLU B 1 129 ? 5.477 -19.578 -28.297 1 96.56 129 GLU B O 1
ATOM 3315 N N . SER B 1 130 ? 3.506 -20.344 -27.594 1 97.81 130 SER B N 1
ATOM 3316 C CA . SER B 1 130 ? 4.051 -20.875 -26.344 1 97.81 130 SER B CA 1
ATOM 3317 C C . SER B 1 130 ? 4.078 -22.406 -26.359 1 97.81 130 SER B C 1
ATOM 3319 O O . SER B 1 130 ? 3.404 -23.031 -27.172 1 97.81 130 SER B O 1
ATOM 3321 N N . HIS B 1 131 ? 4.941 -22.938 -25.531 1 97.12 131 HIS B N 1
ATOM 3322 C CA . HIS B 1 131 ? 4.996 -24.391 -25.328 1 97.12 131 HIS B CA 1
ATOM 3323 C C . HIS B 1 131 ? 4.215 -24.812 -24.094 1 97.12 131 HIS B C 1
ATOM 3325 O O . HIS B 1 131 ? 3.508 -25.828 -24.109 1 97.12 131 HIS B O 1
ATOM 3331 N N . VAL B 1 132 ? 4.387 -24.062 -23.062 1 98.69 132 VAL B N 1
ATOM 3332 C CA . VAL B 1 132 ? 3.729 -24.312 -21.781 1 98.69 132 VAL B CA 1
ATOM 3333 C C . VAL B 1 132 ? 3.082 -23.031 -21.281 1 98.69 132 VAL B C 1
ATOM 3335 O O . VAL B 1 132 ? 3.648 -21.938 -21.422 1 98.69 132 VAL B O 1
ATOM 3338 N N . VAL B 1 133 ? 1.836 -23.156 -20.766 1 98.94 133 VAL B N 1
ATOM 3339 C CA . VAL B 1 133 ? 1.122 -22.031 -20.172 1 98.94 133 VAL B CA 1
ATOM 3340 C C . VAL B 1 133 ? 0.875 -22.297 -18.688 1 98.94 133 VAL B C 1
ATOM 3342 O O . VAL B 1 133 ? 0.472 -23.406 -18.312 1 98.94 133 VAL B O 1
ATOM 3345 N N . THR B 1 134 ? 1.229 -21.344 -17.875 1 98.94 134 THR B N 1
ATOM 3346 C CA . THR B 1 134 ? 0.845 -21.438 -16.469 1 98.94 134 THR B CA 1
ATOM 3347 C C . THR B 1 134 ? -0.224 -20.406 -16.125 1 98.94 134 THR B C 1
ATOM 3349 O O . THR B 1 134 ? -0.187 -19.281 -16.625 1 98.94 134 THR B O 1
ATOM 3352 N N . ILE B 1 135 ? -1.186 -20.797 -15.383 1 98.94 135 ILE B N 1
ATOM 3353 C CA . ILE B 1 135 ? -2.248 -19.953 -14.867 1 98.94 135 ILE B CA 1
ATOM 3354 C C . ILE B 1 135 ? -2.248 -20 -13.336 1 98.94 135 ILE B C 1
ATOM 3356 O O . ILE B 1 135 ? -2.5 -21.047 -12.742 1 98.94 135 ILE B O 1
ATOM 3360 N N . SER B 1 136 ? -1.913 -18.891 -12.75 1 98.56 136 SER B N 1
ATOM 3361 C CA . SER B 1 136 ? -1.675 -18.922 -11.305 1 98.56 136 SER B CA 1
ATOM 3362 C C . SER B 1 136 ? -2.373 -17.766 -10.602 1 98.56 136 SER B C 1
ATOM 3364 O O . SER B 1 136 ? -2.42 -16.641 -11.125 1 98.56 136 SER B O 1
ATOM 3366 N N . GLY B 1 137 ? -2.883 -18.062 -9.383 1 97.44 137 GLY B N 1
ATOM 3367 C CA . GLY B 1 137 ? -3.34 -17 -8.5 1 97.44 137 GLY B CA 1
ATOM 3368 C C . GLY B 1 137 ? -4.836 -16.75 -8.578 1 97.44 137 GLY B C 1
ATOM 3369 O O . GLY B 1 137 ? -5.578 -17.594 -9.109 1 97.44 137 GLY B O 1
ATOM 3370 N N . SER B 1 138 ? -5.273 -15.625 -8.008 1 96.75 138 SER B N 1
ATOM 3371 C CA . SER B 1 138 ? -6.68 -15.242 -7.977 1 96.75 138 SER B CA 1
ATOM 3372 C C . SER B 1 138 ? -7.074 -14.461 -9.227 1 96.75 138 SER B C 1
ATOM 3374 O O . SER B 1 138 ? -6.23 -14.188 -10.086 1 96.75 138 SER B O 1
ATOM 3376 N N . ALA B 1 139 ? -8.32 -14.273 -9.352 1 97.12 139 ALA B N 1
ATOM 3377 C CA . ALA B 1 139 ? -8.867 -13.469 -10.438 1 97.12 139 ALA B CA 1
ATOM 3378 C C . ALA B 1 139 ? -9.539 -12.203 -9.906 1 97.12 139 ALA B C 1
ATO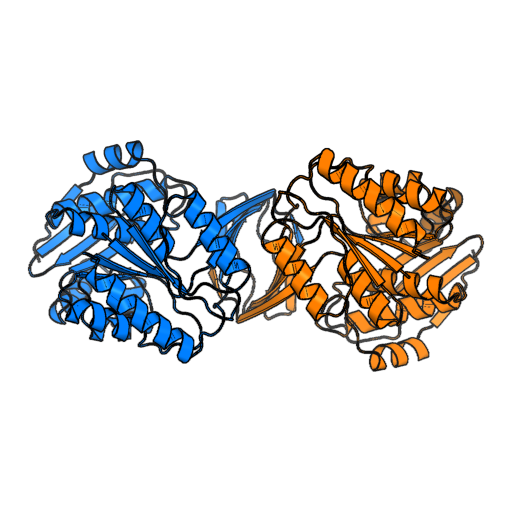M 3380 O O . ALA B 1 139 ? -10.008 -12.18 -8.766 1 97.12 139 ALA B O 1
ATOM 3381 N N . PRO B 1 140 ? -9.469 -11.109 -10.695 1 96.06 140 PRO B N 1
ATOM 3382 C CA . PRO B 1 140 ? -10.125 -9.883 -10.242 1 96.06 140 PRO B CA 1
ATOM 3383 C C . PRO B 1 140 ? -11.648 -10 -10.234 1 96.06 140 PRO B C 1
ATOM 3385 O O . PRO B 1 140 ? -12.203 -10.93 -10.836 1 96.06 140 PRO B O 1
ATOM 3388 N N . ARG B 1 141 ? -12.32 -9 -9.578 1 93.62 141 ARG B N 1
ATOM 3389 C CA . ARG B 1 141 ? -13.773 -8.883 -9.602 1 93.62 141 ARG B CA 1
ATOM 3390 C C . ARG B 1 141 ? -14.273 -8.625 -11.023 1 93.62 141 ARG B C 1
ATOM 3392 O O . ARG B 1 141 ? -13.539 -8.102 -11.859 1 93.62 141 ARG B O 1
ATOM 3399 N N . GLY B 1 142 ? -15.367 -9.102 -11.266 1 96.31 142 GLY B N 1
ATOM 3400 C CA . GLY B 1 142 ? -15.953 -8.883 -12.578 1 96.31 142 GLY B CA 1
ATOM 3401 C C . GLY B 1 142 ? -15.898 -10.117 -13.461 1 96.31 142 GLY B C 1
ATOM 3402 O O . GLY B 1 142 ? -16.672 -10.242 -14.414 1 96.31 142 GLY B O 1
ATOM 3403 N N . LEU B 1 143 ? -14.992 -10.977 -13.18 1 97.31 143 LEU B N 1
ATOM 3404 C CA . LEU B 1 143 ? -14.875 -12.203 -13.953 1 97.31 143 LEU B CA 1
ATOM 3405 C C . LEU B 1 143 ? -15.648 -13.344 -13.289 1 97.31 143 LEU B C 1
ATOM 3407 O O . LEU B 1 143 ? -15.805 -13.359 -12.07 1 97.31 143 LEU B O 1
ATOM 3411 N N . GLY B 1 144 ? -16.125 -14.211 -14.109 1 96.88 144 GLY B N 1
ATOM 3412 C CA . GLY B 1 144 ? -16.781 -15.398 -13.594 1 96.88 144 GLY B CA 1
ATOM 3413 C C . GLY B 1 144 ? -15.812 -16.391 -12.977 1 96.88 144 GLY B C 1
ATOM 3414 O O . GLY B 1 144 ? -14.617 -16.375 -13.273 1 96.88 144 GLY B O 1
ATOM 3415 N N . THR B 1 145 ? -16.328 -17.25 -12.117 1 97.19 145 THR B N 1
ATOM 3416 C CA . THR B 1 145 ? -15.5 -18.25 -11.461 1 97.19 145 THR B CA 1
ATOM 3417 C C . THR B 1 145 ? -14.977 -19.266 -12.484 1 97.19 145 THR B C 1
ATOM 3419 O O . THR B 1 145 ? -14.078 -20.047 -12.18 1 97.19 145 THR B O 1
ATOM 3422 N N . ASP B 1 146 ? -15.484 -19.219 -13.672 1 98.25 146 ASP B N 1
ATOM 3423 C CA . ASP B 1 146 ? -15.07 -20.156 -14.719 1 98.25 146 ASP B CA 1
ATOM 3424 C C . ASP B 1 146 ? -14.039 -19.516 -15.641 1 98.25 146 ASP B C 1
ATOM 3426 O O . ASP B 1 146 ? -13.719 -20.062 -16.703 1 98.25 146 ASP B O 1
ATOM 3430 N N . CYS B 1 147 ? -13.5 -18.391 -15.281 1 98.56 147 CYS B N 1
ATOM 3431 C CA . CYS B 1 147 ? -12.562 -17.688 -16.141 1 98.56 147 CYS B CA 1
ATOM 3432 C C . CYS B 1 147 ? -11.352 -18.547 -16.453 1 98.56 147 CYS B C 1
ATOM 3434 O O . CYS B 1 147 ? -10.875 -18.578 -17.594 1 98.56 147 CYS B O 1
ATOM 3436 N N . TYR B 1 148 ? -10.852 -19.266 -15.523 1 98.81 148 TYR B N 1
ATOM 3437 C CA . TYR B 1 148 ? -9.68 -20.109 -15.766 1 98.81 148 TYR B CA 1
ATOM 3438 C C . TYR B 1 148 ? -10.055 -21.328 -16.594 1 98.81 148 TYR B C 1
ATOM 3440 O O . TYR B 1 148 ? -9.25 -21.828 -17.391 1 98.81 148 TYR B O 1
ATOM 3448 N N . GLN B 1 149 ? -11.289 -21.828 -16.406 1 98.81 149 GLN B N 1
ATOM 3449 C CA . GLN B 1 149 ? -11.766 -22.891 -17.281 1 98.81 149 GLN B CA 1
ATOM 3450 C C . GLN B 1 149 ? -11.688 -22.469 -18.75 1 98.81 149 GLN B C 1
ATOM 3452 O O . GLN B 1 149 ? -11.203 -23.234 -19.594 1 98.81 149 GLN B O 1
ATOM 3457 N N . GLU B 1 150 ? -12.125 -21.281 -19 1 98.75 150 GLU B N 1
ATOM 3458 C CA . GLU B 1 150 ? -12.109 -20.734 -20.359 1 98.75 150 GLU B CA 1
ATOM 3459 C C . GLU B 1 150 ? -10.688 -20.656 -20.891 1 98.75 150 GLU B C 1
ATOM 3461 O O . GLU B 1 150 ? -10.438 -21 -22.047 1 98.75 150 GLU B O 1
ATOM 3466 N N . LEU B 1 151 ? -9.766 -20.219 -20.109 1 98.94 151 LEU B N 1
ATOM 3467 C CA . LEU B 1 151 ? -8.375 -20.094 -20.547 1 98.94 151 LEU B CA 1
ATOM 3468 C C . LEU B 1 151 ? -7.781 -21.469 -20.844 1 98.94 151 LEU B C 1
ATOM 3470 O O . LEU B 1 151 ? -7.105 -21.656 -21.859 1 98.94 151 LEU B O 1
ATOM 3474 N N . ILE B 1 152 ? -8.039 -22.422 -19.953 1 98.88 152 ILE B N 1
ATOM 3475 C CA . ILE B 1 152 ? -7.488 -23.766 -20.109 1 98.88 152 ILE B CA 1
ATOM 3476 C C . ILE B 1 152 ? -8.016 -24.391 -21.406 1 98.88 152 ILE B C 1
ATOM 3478 O O . ILE B 1 152 ? -7.262 -25.031 -22.141 1 98.88 152 ILE B O 1
ATOM 3482 N N . GLU B 1 153 ? -9.25 -24.156 -21.703 1 98.81 153 GLU B N 1
ATOM 3483 C CA . GLU B 1 153 ? -9.836 -24.688 -22.922 1 98.81 153 GLU B CA 1
ATOM 3484 C C . GLU B 1 153 ? -9.141 -24.141 -24.156 1 98.81 153 GLU B C 1
ATOM 3486 O O . GLU B 1 153 ? -8.914 -24.875 -25.125 1 98.81 153 GLU B O 1
ATOM 3491 N N . ILE B 1 154 ? -8.844 -22.891 -24.156 1 98.81 154 ILE B N 1
ATOM 3492 C CA . ILE B 1 154 ? -8.133 -22.266 -25.266 1 98.81 154 ILE B CA 1
ATOM 3493 C C . ILE B 1 154 ? -6.766 -22.922 -25.438 1 98.81 154 ILE B C 1
ATOM 3495 O O . ILE B 1 154 ? -6.355 -23.25 -26.562 1 98.81 154 ILE B O 1
ATOM 3499 N N . VAL B 1 155 ? -6.047 -23.141 -24.359 1 98.88 155 VAL B N 1
ATOM 3500 C CA . VAL B 1 155 ? -4.715 -23.734 -24.391 1 98.88 155 VAL B CA 1
ATOM 3501 C C . VAL B 1 155 ? -4.797 -25.156 -24.938 1 98.88 155 VAL B C 1
ATOM 3503 O O . VAL B 1 155 ? -4.035 -25.531 -25.828 1 98.88 155 VAL B O 1
ATOM 3506 N N . LYS B 1 156 ? -5.754 -25.938 -24.422 1 98.38 156 LYS B N 1
ATOM 3507 C CA . LYS B 1 156 ? -5.906 -27.344 -24.797 1 98.38 156 LYS B CA 1
ATOM 3508 C C . LYS B 1 156 ? -6.324 -27.484 -26.25 1 98.38 156 LYS B C 1
ATOM 3510 O O . LYS B 1 156 ? -5.871 -28.406 -26.938 1 98.38 156 LYS B O 1
ATOM 3515 N N . ARG B 1 157 ? -7.145 -26.594 -26.672 1 97.94 157 ARG B N 1
ATOM 3516 C CA . ARG B 1 157 ? -7.578 -26.625 -28.062 1 97.94 157 ARG B CA 1
ATOM 3517 C C . ARG B 1 157 ? -6.391 -26.469 -29.016 1 97.94 157 ARG B C 1
ATOM 3519 O O . ARG B 1 157 ? -6.414 -26.969 -30.141 1 97.94 157 ARG B O 1
ATOM 3526 N N . GLN B 1 158 ? -5.414 -25.859 -28.578 1 98.25 158 GLN B N 1
ATOM 3527 C CA . GLN B 1 158 ? -4.238 -25.625 -29.406 1 98.25 158 GLN B CA 1
ATOM 3528 C C . GLN B 1 158 ? -3.162 -26.672 -29.156 1 98.25 158 GLN B C 1
ATOM 3530 O O . GLN B 1 158 ? -2.037 -26.547 -29.641 1 98.25 158 GLN B O 1
ATOM 3535 N N . GLY B 1 159 ? -3.445 -27.625 -28.344 1 97.62 159 GLY B N 1
ATOM 3536 C CA . GLY B 1 159 ? -2.572 -28.766 -28.109 1 97.62 159 GLY B CA 1
ATOM 3537 C C . GLY B 1 159 ? -1.388 -28.438 -27.219 1 97.62 159 GLY B C 1
ATOM 3538 O O . GLY B 1 159 ? -0.335 -29.062 -27.328 1 97.62 159 GLY B O 1
ATOM 3539 N N . LYS B 1 160 ? -1.516 -27.375 -26.391 1 98.19 160 LYS B N 1
ATOM 3540 C CA . LYS B 1 160 ? -0.416 -26.938 -25.531 1 98.19 160 LYS B CA 1
ATOM 3541 C C . LYS B 1 160 ? -0.603 -27.453 -24.109 1 98.19 160 LYS B C 1
ATOM 3543 O O . LYS B 1 160 ? -1.704 -27.859 -23.734 1 98.19 160 LYS B O 1
ATOM 3548 N N . GLN B 1 161 ? 0.463 -27.516 -23.344 1 98.44 161 GLN B N 1
ATOM 3549 C CA . GLN B 1 161 ? 0.416 -27.906 -21.938 1 98.44 161 GLN B CA 1
ATOM 3550 C C . GLN B 1 161 ? 0.04 -26.719 -21.062 1 98.44 161 GLN B C 1
ATOM 3552 O O . GLN B 1 161 ? 0.453 -25.578 -21.312 1 98.44 161 GLN B O 1
ATOM 3557 N N . VAL B 1 162 ? -0.793 -27 -20.031 1 98.88 162 VAL B N 1
ATOM 3558 C CA . VAL B 1 162 ? -1.23 -25.922 -19.141 1 98.88 162 VAL B CA 1
ATOM 3559 C C . VAL B 1 162 ? -1.183 -26.391 -17.688 1 98.88 162 VAL B C 1
ATOM 3561 O O . VAL B 1 162 ? -1.688 -27.469 -17.359 1 98.88 162 VAL B O 1
ATOM 3564 N N . ILE B 1 163 ? -0.508 -25.609 -16.844 1 98.94 163 ILE B N 1
ATOM 3565 C CA . ILE B 1 163 ? -0.45 -25.828 -15.398 1 98.94 163 ILE B CA 1
ATOM 3566 C C . ILE B 1 163 ? -1.37 -24.828 -14.695 1 98.94 163 ILE B C 1
ATOM 3568 O O . ILE B 1 163 ? -1.259 -23.609 -14.891 1 98.94 163 ILE B O 1
ATOM 3572 N N . LEU B 1 164 ? -2.307 -25.328 -13.898 1 98.94 164 LEU B N 1
ATOM 3573 C CA . LEU B 1 164 ? -3.203 -24.484 -13.117 1 98.94 164 LEU B CA 1
ATOM 3574 C C . LEU B 1 164 ? -2.83 -24.531 -11.633 1 98.94 164 LEU B C 1
ATOM 3576 O O . LEU B 1 164 ? -2.773 -25.609 -11.039 1 98.94 164 LEU B O 1
ATOM 3580 N N . ASP B 1 165 ? -2.504 -23.406 -11.07 1 98.75 165 ASP B N 1
ATOM 3581 C CA . ASP B 1 165 ? -2.256 -23.266 -9.641 1 98.75 165 ASP B CA 1
ATOM 3582 C C . ASP B 1 165 ? -3.104 -22.141 -9.047 1 98.75 165 ASP B C 1
ATOM 3584 O O . ASP B 1 165 ? -2.682 -20.984 -9.023 1 98.75 165 ASP B O 1
ATOM 3588 N N . THR B 1 166 ? -4.246 -22.453 -8.586 1 98.06 166 THR B N 1
ATOM 3589 C CA . THR B 1 166 ? -5.227 -21.562 -7.973 1 98.06 166 THR B CA 1
ATOM 3590 C C . THR B 1 166 ? -5.977 -22.281 -6.855 1 98.06 166 THR B C 1
ATOM 3592 O O . THR B 1 166 ? -5.523 -23.312 -6.359 1 98.06 166 THR B O 1
ATOM 3595 N N . SER B 1 167 ? -7.008 -21.688 -6.289 1 95.94 167 SER B N 1
ATOM 3596 C CA . SER B 1 167 ? -7.715 -22.281 -5.164 1 95.94 167 SER B CA 1
ATOM 3597 C C . SER B 1 167 ? -9.219 -22.047 -5.258 1 95.94 167 SER B C 1
ATOM 3599 O O . SER B 1 167 ? -9.68 -21.328 -6.145 1 95.94 167 SER B O 1
ATOM 3601 N N . GLY B 1 168 ? -9.914 -22.766 -4.438 1 95.75 168 GLY B N 1
ATOM 3602 C CA . GLY B 1 168 ? -11.344 -22.531 -4.273 1 95.75 168 GLY B CA 1
ATOM 3603 C C . GLY B 1 168 ? -12.141 -22.812 -5.531 1 95.75 168 GLY B C 1
ATOM 3604 O O . GLY B 1 168 ? -11.891 -23.797 -6.223 1 95.75 168 GLY B O 1
ATOM 3605 N N . GLU B 1 169 ? -13.086 -21.906 -5.758 1 97.06 169 GLU B N 1
ATOM 3606 C CA . GLU B 1 169 ? -14.023 -22.109 -6.863 1 97.06 169 GLU B CA 1
ATOM 3607 C C . GLU B 1 169 ? -13.305 -22.047 -8.211 1 97.06 169 GLU B C 1
ATOM 3609 O O . GLU B 1 169 ? -13.68 -22.734 -9.156 1 97.06 169 GLU B O 1
ATOM 3614 N N . TYR B 1 170 ? -12.25 -21.281 -8.242 1 97.94 170 TYR B N 1
ATOM 3615 C CA . TYR B 1 170 ? -11.484 -21.188 -9.484 1 97.94 170 TYR B CA 1
ATOM 3616 C C . TYR B 1 170 ? -10.828 -22.516 -9.82 1 97.94 170 TYR B C 1
ATOM 3618 O O . TYR B 1 170 ? -10.75 -22.906 -10.984 1 97.94 170 TYR B O 1
ATOM 3626 N N . LEU B 1 171 ? -10.359 -23.156 -8.773 1 98.31 171 LEU B N 1
ATOM 3627 C CA . LEU B 1 171 ? -9.773 -24.469 -8.977 1 98.31 171 LEU B CA 1
ATOM 3628 C C . LEU B 1 171 ? -10.836 -25.484 -9.391 1 98.31 171 LEU B C 1
ATOM 3630 O O . LEU B 1 171 ? -10.648 -26.234 -10.352 1 98.31 171 LEU B O 1
ATOM 3634 N N . ARG B 1 172 ? -11.938 -25.438 -8.711 1 97.81 172 ARG B N 1
ATOM 3635 C CA . ARG B 1 172 ? -13.031 -26.375 -8.984 1 97.81 172 ARG B CA 1
ATOM 3636 C C . ARG B 1 172 ? -13.508 -26.25 -10.43 1 97.81 172 ARG B C 1
ATOM 3638 O O . ARG B 1 172 ? -13.625 -27.25 -11.133 1 97.81 172 ARG B O 1
ATOM 3645 N N . GLU B 1 173 ? -13.758 -25.078 -10.852 1 98.38 173 GLU B N 1
ATOM 3646 C CA . GLU B 1 173 ? -14.227 -24.844 -12.211 1 98.38 173 GLU B CA 1
ATOM 3647 C C . GLU B 1 173 ? -13.125 -25.141 -13.234 1 98.38 173 GLU B C 1
ATOM 3649 O O . GLU B 1 173 ? -13.391 -25.688 -14.305 1 98.38 173 GLU B O 1
ATOM 3654 N N . GLY B 1 174 ? -11.914 -24.75 -12.93 1 98.62 174 GLY B N 1
ATOM 3655 C CA . GLY B 1 174 ? -10.789 -24.969 -13.828 1 98.62 174 GLY B CA 1
ATOM 3656 C C . GLY B 1 174 ? -10.539 -26.438 -14.133 1 98.62 174 GLY B C 1
ATOM 3657 O O . GLY B 1 174 ? -10.102 -26.781 -15.227 1 98.62 174 GLY B O 1
ATOM 3658 N N . LEU B 1 175 ? -10.844 -27.297 -13.18 1 98.38 175 LEU B N 1
ATOM 3659 C CA . LEU B 1 175 ? -10.602 -28.719 -13.32 1 98.38 175 LEU B CA 1
ATOM 3660 C C . LEU B 1 175 ? -11.477 -29.312 -14.414 1 98.38 175 LEU B C 1
ATOM 3662 O O . LEU B 1 175 ? -11.117 -30.328 -15.023 1 98.38 175 LEU B O 1
ATOM 3666 N N . LYS B 1 176 ? -12.586 -28.672 -14.609 1 98.31 176 LYS B N 1
ATOM 3667 C CA . LYS B 1 176 ? -13.516 -29.172 -15.625 1 98.31 176 LYS B CA 1
ATOM 3668 C C . LYS B 1 176 ? -12.875 -29.172 -17 1 98.31 176 LYS B C 1
ATOM 3670 O O . LYS B 1 176 ? -13.273 -29.938 -17.891 1 98.31 176 LYS B O 1
ATOM 3675 N N . ALA B 1 177 ? -11.867 -28.312 -17.172 1 98.75 177 ALA B N 1
ATOM 3676 C CA . ALA B 1 177 ? -11.203 -28.203 -18.469 1 98.75 177 ALA B CA 1
ATOM 3677 C C . ALA B 1 177 ? -9.977 -29.109 -18.531 1 98.75 177 ALA B C 1
ATOM 3679 O O . ALA B 1 177 ? -9.25 -29.094 -19.531 1 98.75 177 ALA B O 1
ATOM 3680 N N . LYS B 1 178 ? -9.727 -29.844 -17.5 1 98.38 178 LYS B N 1
ATOM 3681 C CA . LYS B 1 178 ? -8.727 -30.906 -17.422 1 98.38 178 LYS B CA 1
ATOM 3682 C C . LYS B 1 178 ? -7.332 -30.359 -17.75 1 98.38 178 LYS B C 1
ATOM 3684 O O . LYS B 1 178 ? -6.684 -30.828 -18.688 1 98.38 178 LYS B O 1
ATOM 3689 N N . PRO B 1 179 ? -6.824 -29.406 -16.938 1 98.88 179 PRO B N 1
ATOM 3690 C CA . PRO B 1 179 ? -5.461 -28.922 -17.156 1 98.88 179 PRO B CA 1
ATOM 3691 C C . PRO B 1 179 ? -4.426 -30.047 -17.125 1 98.88 179 PRO B C 1
ATOM 3693 O O . PRO B 1 179 ? -4.691 -31.125 -16.594 1 98.88 179 PRO B O 1
ATOM 3696 N N . THR B 1 180 ? -3.27 -29.766 -17.75 1 98.69 180 THR B N 1
ATOM 3697 C CA . THR B 1 180 ? -2.186 -30.75 -17.797 1 98.69 180 THR B CA 1
ATOM 3698 C C . THR B 1 180 ? -1.697 -31.078 -16.391 1 98.69 180 THR B C 1
ATOM 3700 O O . THR B 1 180 ? -1.374 -32.219 -16.094 1 98.69 180 THR B O 1
ATOM 3703 N N . MET B 1 181 ? -1.667 -30.094 -15.547 1 98.81 181 MET B N 1
ATOM 3704 C CA . MET B 1 181 ? -1.146 -30.266 -14.195 1 98.81 181 MET B CA 1
ATOM 3705 C C . MET B 1 181 ? -1.82 -29.297 -13.219 1 98.81 181 MET B C 1
ATOM 3707 O O . MET B 1 181 ? -2.129 -28.156 -13.578 1 98.81 181 MET B O 1
ATOM 3711 N N . ILE B 1 182 ? -2.074 -29.75 -12.008 1 98.81 182 ILE B N 1
ATOM 3712 C CA . ILE B 1 182 ? -2.459 -28.891 -10.898 1 98.81 182 ILE B CA 1
ATOM 3713 C C . ILE B 1 182 ? -1.517 -29.125 -9.719 1 98.81 182 ILE B C 1
ATOM 3715 O O . ILE B 1 182 ? -0.852 -30.156 -9.641 1 98.81 182 ILE B O 1
ATOM 3719 N N . LYS B 1 183 ? -1.454 -28.094 -8.891 1 98.62 183 LYS B N 1
ATOM 3720 C CA . LYS B 1 183 ? -0.547 -28.172 -7.75 1 98.62 183 LYS B CA 1
ATOM 3721 C C . LYS B 1 183 ? -1.257 -27.781 -6.457 1 98.62 183 LYS B C 1
ATOM 3723 O O . LYS B 1 183 ? -0.863 -26.828 -5.789 1 98.62 183 LYS B O 1
ATOM 3728 N N . PRO B 1 184 ? -2.156 -28.578 -5.93 1 98.19 184 PRO B N 1
ATOM 3729 C CA . PRO B 1 184 ? -2.836 -28.281 -4.668 1 98.19 184 PRO B CA 1
ATOM 3730 C C . PRO B 1 184 ? -1.99 -28.625 -3.445 1 98.19 184 PRO B C 1
ATOM 3732 O O . PRO B 1 184 ? -0.974 -29.312 -3.57 1 98.19 184 PRO B O 1
ATOM 3735 N N . ASN B 1 185 ? -2.334 -28.047 -2.369 1 96.56 185 ASN B N 1
ATOM 3736 C CA . ASN B 1 185 ? -1.889 -28.547 -1.07 1 96.56 185 ASN B CA 1
ATOM 3737 C C . ASN B 1 185 ? -2.975 -29.359 -0.38 1 96.56 185 ASN B C 1
ATOM 3739 O O . ASN B 1 185 ? -4.039 -29.594 -0.955 1 96.56 185 ASN B O 1
ATOM 3743 N N . GLN B 1 186 ? -2.668 -29.844 0.773 1 96.5 186 GLN B N 1
ATOM 3744 C CA . GLN B 1 186 ? -3.605 -30.734 1.467 1 96.5 186 GLN B CA 1
ATOM 3745 C C . GLN B 1 186 ? -4.934 -30.031 1.723 1 96.5 186 GLN B C 1
ATOM 3747 O O . GLN B 1 186 ? -6 -30.594 1.474 1 96.5 186 GLN B O 1
ATOM 3752 N N . GLU B 1 187 ? -4.91 -28.828 2.176 1 95.56 187 GLU B N 1
ATOM 3753 C CA . GLU B 1 187 ? -6.121 -28.078 2.484 1 95.56 187 GLU B CA 1
ATOM 3754 C C . GLU B 1 187 ? -6.969 -27.859 1.235 1 95.56 187 GLU B C 1
ATOM 3756 O O . GLU B 1 187 ? -8.195 -27.969 1.283 1 95.56 187 GLU B O 1
ATOM 3761 N N . GLU B 1 188 ? -6.328 -27.531 0.199 1 96.19 188 GLU B N 1
ATOM 3762 C CA . GLU B 1 188 ? -7.02 -27.297 -1.066 1 96.19 188 GLU B CA 1
ATOM 3763 C C . GLU B 1 188 ? -7.672 -28.578 -1.576 1 96.19 188 GLU B C 1
ATOM 3765 O O . GLU B 1 188 ? -8.773 -28.547 -2.127 1 96.19 188 GLU B O 1
ATOM 3770 N N . LEU B 1 189 ? -7.055 -29.703 -1.375 1 96.81 189 LEU B N 1
ATOM 3771 C CA . LEU B 1 189 ? -7.625 -30.969 -1.784 1 96.81 189 LEU B CA 1
ATOM 3772 C C . LEU B 1 189 ? -8.852 -31.312 -0.943 1 96.81 189 LEU B C 1
ATOM 3774 O O . LEU B 1 189 ? -9.859 -31.797 -1.471 1 96.81 189 LEU B O 1
ATOM 3778 N N . GLU B 1 190 ? -8.656 -31.062 0.366 1 97.75 190 GLU B N 1
ATOM 3779 C CA . GLU B 1 190 ? -9.781 -31.297 1.26 1 97.75 190 GLU B CA 1
ATOM 3780 C C . GLU B 1 190 ? -10.984 -30.453 0.867 1 97.75 190 GLU B C 1
ATOM 3782 O O . GLU B 1 190 ? -12.109 -30.953 0.811 1 97.75 190 GLU B O 1
ATOM 3787 N N . ASP B 1 191 ? -10.727 -29.281 0.562 1 96.38 191 ASP B N 1
ATOM 3788 C CA . ASP B 1 191 ? -11.781 -28.375 0.14 1 96.38 191 ASP B CA 1
ATOM 3789 C C . ASP B 1 191 ? -12.375 -28.797 -1.199 1 96.38 191 ASP B C 1
ATOM 3791 O O . ASP B 1 191 ? -13.602 -28.812 -1.37 1 96.38 191 ASP B O 1
ATOM 3795 N N . LEU B 1 192 ? -11.57 -29.141 -2.092 1 96.12 192 LEU B N 1
ATOM 3796 C CA . LEU B 1 192 ? -11.953 -29.484 -3.455 1 96.12 192 LEU B CA 1
ATOM 3797 C C . LEU B 1 192 ? -12.805 -30.75 -3.479 1 96.12 192 LEU B C 1
ATOM 3799 O O . LEU B 1 192 ? -13.797 -30.828 -4.207 1 96.12 192 LEU B O 1
ATOM 3803 N N . LEU B 1 193 ? -12.461 -31.719 -2.637 1 96.12 193 LEU B N 1
ATOM 3804 C CA . LEU B 1 193 ? -13.078 -33.031 -2.73 1 96.12 193 LEU B CA 1
ATOM 3805 C C . LEU B 1 193 ? -14.078 -33.25 -1.598 1 96.12 193 LEU B C 1
ATOM 3807 O O . LEU B 1 193 ? -14.844 -34.219 -1.611 1 96.12 193 LEU B O 1
ATOM 3811 N N . GLY B 1 194 ? -14.086 -32.312 -0.678 1 95.75 194 GLY B N 1
ATOM 3812 C CA . GLY B 1 194 ? -14.992 -32.438 0.451 1 95.75 194 GLY B CA 1
ATOM 3813 C C . GLY B 1 194 ? -14.688 -33.625 1.337 1 95.75 194 GLY B C 1
ATOM 3814 O O . GLY B 1 194 ? -15.594 -34.344 1.772 1 95.75 194 GLY B O 1
ATOM 3815 N N . VAL B 1 195 ? -13.398 -33.875 1.533 1 95.19 195 VAL B N 1
ATOM 3816 C CA . VAL B 1 195 ? -12.984 -35.031 2.34 1 95.19 195 VAL B CA 1
ATOM 3817 C C . VAL B 1 195 ? -11.93 -34.594 3.355 1 95.19 195 VAL B C 1
ATOM 3819 O O . VAL B 1 195 ? -11.336 -33.531 3.219 1 95.19 195 VAL B O 1
ATOM 3822 N N . GLU B 1 196 ? -11.734 -35.375 4.34 1 96.31 196 GLU B N 1
ATOM 3823 C CA . GLU B 1 196 ? -10.656 -35.188 5.301 1 96.31 196 GLU B CA 1
ATOM 3824 C C . GLU B 1 196 ? -9.445 -36.062 4.965 1 96.31 196 GLU B C 1
ATOM 3826 O O . GLU B 1 196 ? -9.594 -37.25 4.676 1 96.31 196 GLU B O 1
ATOM 3831 N N . ILE B 1 197 ? -8.375 -35.469 4.91 1 96.56 197 ILE B N 1
ATOM 3832 C CA . ILE B 1 197 ? -7.133 -36.188 4.656 1 96.56 197 ILE B CA 1
ATOM 3833 C C . ILE B 1 197 ? -6.348 -36.312 5.957 1 96.56 197 ILE B C 1
ATOM 3835 O O . ILE B 1 197 ? -5.957 -35.344 6.57 1 96.56 197 ILE B O 1
ATOM 3839 N N . LYS B 1 198 ? -6.168 -37.531 6.406 1 94.06 198 LYS B N 1
ATOM 3840 C CA . LYS B 1 198 ? -5.582 -37.781 7.723 1 94.06 198 LYS B CA 1
ATOM 3841 C C . LYS B 1 198 ? -4.176 -38.375 7.602 1 94.06 198 LYS B C 1
ATOM 3843 O O . LYS B 1 198 ? -3.395 -38.312 8.555 1 94.06 198 LYS B O 1
ATOM 3848 N N . ASN B 1 199 ? -3.914 -38.969 6.441 1 93.94 199 ASN B N 1
ATOM 3849 C CA . ASN B 1 199 ? -2.627 -39.625 6.242 1 93.94 199 ASN B CA 1
ATOM 3850 C C . ASN B 1 199 ? -2.221 -39.625 4.773 1 93.94 199 ASN B C 1
ATOM 3852 O O . ASN B 1 199 ? -2.943 -39.125 3.922 1 93.94 199 ASN B O 1
ATOM 3856 N N . ARG B 1 200 ? -1.051 -40.25 4.52 1 94 200 ARG B N 1
ATOM 3857 C CA . ARG B 1 200 ? -0.48 -40.281 3.178 1 94 200 ARG B CA 1
ATOM 3858 C C . ARG B 1 200 ? -1.359 -41.062 2.219 1 94 200 ARG B C 1
ATOM 3860 O O . ARG B 1 200 ? -1.475 -40.719 1.041 1 94 200 ARG B O 1
ATOM 3867 N N . GLU B 1 201 ? -1.901 -42.125 2.668 1 94.81 201 GLU B N 1
ATOM 3868 C CA . GLU B 1 201 ? -2.77 -42.938 1.827 1 94.81 201 GLU B CA 1
ATOM 3869 C C . GLU B 1 201 ? -3.971 -42.125 1.333 1 94.81 201 GLU B C 1
ATOM 3871 O O . GLU B 1 201 ? -4.344 -42.219 0.16 1 94.81 201 GLU B O 1
ATOM 3876 N N . ASP B 1 202 ? -4.578 -41.406 2.285 1 96.5 202 ASP B N 1
ATOM 3877 C CA . ASP B 1 202 ? -5.695 -40.531 1.913 1 96.5 202 ASP B CA 1
ATOM 3878 C C . ASP B 1 202 ? -5.277 -39.531 0.852 1 96.5 202 ASP B C 1
ATOM 3880 O O . ASP B 1 202 ? -6.043 -39.219 -0.067 1 96.5 202 ASP B O 1
ATOM 3884 N N . LEU B 1 203 ? -4.109 -39.062 1.02 1 96.56 203 LEU B N 1
ATOM 3885 C CA . LEU B 1 203 ? -3.57 -38.062 0.098 1 96.56 203 LEU B CA 1
ATOM 3886 C C . LEU B 1 203 ? -3.398 -38.656 -1.298 1 96.56 203 LEU B C 1
ATOM 3888 O O . LEU B 1 203 ? -3.752 -38.031 -2.293 1 96.56 203 LEU B O 1
ATOM 3892 N N . ILE B 1 204 ? -2.861 -39.844 -1.365 1 96.5 204 ILE B N 1
ATOM 3893 C CA . ILE B 1 204 ? -2.633 -40.531 -2.623 1 96.5 204 ILE B CA 1
ATOM 3894 C C . ILE B 1 204 ? -3.971 -40.812 -3.301 1 96.5 204 ILE B C 1
ATOM 3896 O O . ILE B 1 204 ? -4.121 -40.594 -4.504 1 96.5 204 ILE B O 1
ATOM 3900 N N . LEU B 1 205 ? -4.918 -41.25 -2.533 1 95.88 205 LEU B N 1
ATOM 3901 C CA . LEU B 1 205 ? -6.238 -41.562 -3.076 1 95.88 205 LEU B CA 1
ATOM 3902 C C . LEU B 1 205 ? -6.895 -40.312 -3.652 1 95.88 205 LEU B C 1
ATOM 3904 O O . LEU B 1 205 ? -7.547 -40.375 -4.699 1 95.88 205 LEU B O 1
ATOM 3908 N N . ALA B 1 206 ? -6.75 -39.281 -2.906 1 96.62 206 ALA B N 1
ATOM 3909 C CA . ALA B 1 206 ? -7.289 -38 -3.393 1 96.62 206 ALA B CA 1
ATOM 3910 C C . ALA B 1 206 ? -6.66 -37.625 -4.727 1 96.62 206 ALA B C 1
ATOM 3912 O O . ALA B 1 206 ? -7.359 -37.219 -5.656 1 96.62 206 ALA B O 1
ATOM 3913 N N . GLY B 1 207 ? -5.359 -37.719 -4.84 1 97 207 GLY B N 1
ATOM 3914 C CA . GLY B 1 207 ? -4.66 -37.406 -6.082 1 97 207 GLY B CA 1
ATOM 3915 C C . GLY B 1 207 ? -5.062 -38.344 -7.227 1 97 207 GLY B C 1
ATOM 3916 O O . GLY B 1 207 ? -5.277 -37.875 -8.352 1 97 207 GLY B O 1
ATOM 3917 N N . LYS B 1 208 ? -5.18 -39.625 -6.926 1 96.56 208 LYS B N 1
ATOM 3918 C CA . LYS B 1 208 ? -5.566 -40.594 -7.938 1 96.56 208 LYS B CA 1
ATOM 3919 C C . LYS B 1 208 ? -6.965 -40.312 -8.477 1 96.56 208 LYS B C 1
ATOM 3921 O O . LYS B 1 208 ? -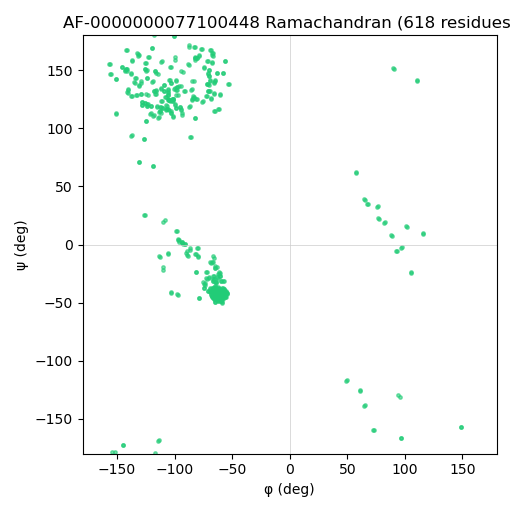7.23 -40.5 -9.664 1 96.56 208 LYS B O 1
ATOM 3926 N N . LYS B 1 209 ? -7.809 -39.938 -7.578 1 96.5 209 LYS B N 1
ATOM 3927 C CA . LYS B 1 209 ? -9.156 -39.594 -8.008 1 96.5 209 LYS B CA 1
ATOM 3928 C C . LYS B 1 209 ? -9.133 -38.469 -9.055 1 96.5 209 LYS B C 1
ATOM 3930 O O . LYS B 1 209 ? -9.844 -38.562 -10.062 1 96.5 209 LYS B O 1
ATOM 3935 N N . LEU B 1 210 ? -8.344 -37.5 -8.852 1 97.56 210 LEU B N 1
ATOM 3936 C CA . LEU B 1 210 ? -8.25 -36.375 -9.781 1 97.56 210 LEU B CA 1
ATOM 3937 C C . LEU B 1 210 ? -7.598 -36.812 -11.094 1 97.56 210 LEU B C 1
ATOM 3939 O O . LEU B 1 210 ? -8.016 -36.375 -12.172 1 97.56 210 LEU B O 1
ATOM 3943 N N . VAL B 1 211 ? -6.621 -37.656 -10.984 1 97.69 211 VAL B N 1
ATOM 3944 C CA . VAL B 1 211 ? -5.984 -38.219 -12.18 1 97.69 211 VAL B CA 1
ATOM 3945 C C . VAL B 1 211 ? -7.004 -39 -12.992 1 97.69 211 VAL B C 1
ATOM 3947 O O . VAL B 1 211 ? -7.055 -38.906 -14.219 1 97.69 211 VAL B O 1
ATOM 3950 N N . SER B 1 212 ? -7.801 -39.75 -12.289 1 96.12 212 SER B N 1
ATOM 3951 C CA . SER B 1 212 ? -8.812 -40.562 -12.961 1 96.12 212 SER B CA 1
ATOM 3952 C C . SER B 1 212 ? -9.852 -39.688 -13.656 1 96.12 212 SER B C 1
ATOM 3954 O O . SER B 1 212 ? -10.547 -40.156 -14.57 1 96.12 212 SER B O 1
ATOM 3956 N N . GLN B 1 213 ? -9.922 -38.5 -13.227 1 95.81 213 GLN B N 1
ATOM 3957 C CA . GLN B 1 213 ? -10.875 -37.562 -13.82 1 95.81 213 GLN B CA 1
ATOM 3958 C C . GLN B 1 213 ? -10.273 -36.875 -15.047 1 95.81 213 GLN B C 1
ATOM 3960 O O . GLN B 1 213 ? -10.93 -36.031 -15.68 1 95.81 213 GLN B O 1
ATOM 3965 N N . GLY B 1 214 ? -9.047 -37.156 -15.336 1 96.56 214 GLY B N 1
ATOM 3966 C CA . GLY B 1 214 ? -8.5 -36.688 -16.609 1 96.56 214 GLY B CA 1
ATOM 3967 C C . GLY B 1 214 ? -7.367 -35.688 -16.438 1 96.56 214 GLY B C 1
ATOM 3968 O O . GLY B 1 214 ? -6.91 -35.094 -17.422 1 96.56 214 GLY B O 1
ATOM 3969 N N . ILE B 1 215 ? -6.887 -35.5 -15.258 1 97.88 215 ILE B N 1
ATOM 3970 C CA . ILE B 1 215 ? -5.75 -34.594 -15.023 1 97.88 215 ILE B CA 1
ATOM 3971 C C . ILE B 1 215 ? -4.457 -35.406 -15.047 1 97.88 215 ILE B C 1
ATOM 3973 O O . ILE B 1 215 ? -4.191 -36.188 -14.133 1 97.88 215 ILE B O 1
ATOM 3977 N N . PRO B 1 216 ? -3.635 -35.219 -16.031 1 98.12 216 PRO B N 1
ATOM 3978 C CA . PRO B 1 216 ? -2.461 -36.062 -16.203 1 98.12 216 PRO B CA 1
ATOM 3979 C C . PRO B 1 216 ? -1.509 -36 -15.008 1 98.12 216 PRO B C 1
ATOM 3981 O O . PRO B 1 216 ? -0.95 -37.031 -14.609 1 98.12 216 PRO B O 1
ATOM 3984 N N . TYR B 1 217 ? -1.28 -34.812 -14.43 1 98.62 217 TYR B N 1
ATOM 3985 C CA . TYR B 1 217 ? -0.337 -34.656 -13.328 1 98.62 217 TYR B CA 1
ATOM 3986 C C . TYR B 1 217 ? -0.989 -33.938 -12.156 1 98.62 217 TYR B C 1
ATOM 3988 O O . TYR B 1 217 ? -1.439 -32.781 -12.281 1 98.62 217 TYR B O 1
ATOM 3996 N N . VAL B 1 218 ? -1.042 -34.562 -11.016 1 98.69 218 VAL B N 1
ATOM 3997 C CA . VAL B 1 218 ? -1.451 -33.938 -9.75 1 98.69 218 VAL B CA 1
ATOM 3998 C C . VAL B 1 218 ? -0.267 -33.906 -8.789 1 98.69 218 VAL B C 1
ATOM 4000 O O . VAL B 1 218 ? 0.205 -34.969 -8.328 1 98.69 218 VAL B O 1
ATOM 4003 N N . VAL B 1 219 ? 0.238 -32.719 -8.57 1 98.75 219 VAL B N 1
ATOM 4004 C CA . VAL B 1 219 ? 1.368 -32.531 -7.668 1 98.75 219 VAL B CA 1
ATOM 4005 C C . VAL B 1 219 ? 0.888 -31.906 -6.363 1 98.75 219 VAL B C 1
ATOM 4007 O O . VAL B 1 219 ? 0.424 -30.766 -6.352 1 98.75 219 VAL B O 1
ATOM 4010 N N . ILE B 1 220 ? 1.022 -32.594 -5.27 1 98.5 220 ILE B N 1
ATOM 4011 C CA . ILE B 1 220 ? 0.568 -32.156 -3.959 1 98.5 220 ILE B CA 1
ATOM 4012 C C . ILE B 1 220 ? 1.756 -31.625 -3.156 1 98.5 220 ILE B C 1
ATOM 4014 O O . ILE B 1 220 ? 2.648 -32.375 -2.785 1 98.5 220 ILE B O 1
ATOM 4018 N N . SER B 1 221 ? 1.782 -30.328 -2.943 1 97.81 221 SER B N 1
ATOM 4019 C CA . SER B 1 221 ? 2.871 -29.734 -2.166 1 97.81 221 SER B CA 1
ATOM 4020 C C . SER B 1 221 ? 2.736 -30.078 -0.686 1 97.81 221 SER B C 1
ATOM 4022 O O . SER B 1 221 ? 1.632 -30.062 -0.137 1 97.81 221 SER B O 1
ATOM 4024 N N . LEU B 1 222 ? 3.83 -30.406 -0.002 1 96.06 222 LEU B N 1
ATOM 4025 C CA . LEU B 1 222 ? 3.828 -30.844 1.389 1 96.06 222 LEU B CA 1
ATOM 4026 C C . LEU B 1 222 ? 4.777 -30 2.23 1 96.06 222 LEU B C 1
ATOM 4028 O O . LEU B 1 222 ? 5.387 -30.5 3.178 1 96.06 222 LEU B O 1
ATOM 4032 N N . GLY B 1 223 ? 5.039 -28.781 1.826 1 92.75 223 GLY B N 1
ATOM 4033 C CA . GLY B 1 223 ? 5.949 -27.922 2.559 1 92.75 223 GLY B CA 1
ATOM 4034 C C . GLY B 1 223 ? 7.355 -28.484 2.652 1 92.75 223 GLY B C 1
ATOM 4035 O O . GLY B 1 223 ? 7.953 -28.844 1.639 1 92.75 223 GLY B O 1
ATOM 4036 N N . ALA B 1 224 ? 7.816 -28.578 3.895 1 91.81 224 ALA B N 1
ATOM 4037 C CA . ALA B 1 224 ? 9.18 -29.031 4.141 1 91.81 224 ALA B CA 1
ATOM 4038 C C . ALA B 1 224 ? 9.352 -30.5 3.758 1 91.81 224 ALA B C 1
ATOM 4040 O O . ALA B 1 224 ? 10.469 -30.969 3.582 1 91.81 224 ALA B O 1
ATOM 4041 N N . LYS B 1 225 ? 8.242 -31.156 3.582 1 94.31 225 LYS B N 1
ATOM 4042 C CA . LYS B 1 225 ? 8.297 -32.594 3.254 1 94.31 225 LYS B CA 1
ATOM 4043 C C . LYS B 1 225 ? 8.328 -32.812 1.745 1 94.31 225 LYS B C 1
ATOM 4045 O O . LYS B 1 225 ? 8.273 -33.938 1.274 1 94.31 225 LYS B O 1
ATOM 4050 N N . GLY B 1 226 ? 8.32 -31.734 1.014 1 96.62 226 GLY B N 1
ATOM 4051 C CA . GLY B 1 226 ? 8.453 -31.812 -0.432 1 96.62 226 GLY B CA 1
ATOM 4052 C C . GLY B 1 226 ? 7.117 -31.844 -1.151 1 96.62 226 GLY B C 1
ATOM 4053 O O . GLY B 1 226 ? 6.285 -30.953 -0.957 1 96.62 226 GLY B O 1
ATOM 4054 N N . ALA B 1 227 ? 6.996 -32.875 -2.068 1 98.25 227 ALA B N 1
ATOM 4055 C CA . ALA B 1 227 ? 5.777 -32.938 -2.865 1 98.25 227 ALA B CA 1
ATOM 4056 C C . ALA B 1 227 ? 5.527 -34.375 -3.348 1 98.25 227 ALA B C 1
ATOM 4058 O O . ALA B 1 227 ? 6.469 -35.125 -3.557 1 98.25 227 ALA B O 1
ATOM 4059 N N . LEU B 1 228 ? 4.277 -34.688 -3.43 1 98.19 228 LEU B N 1
ATOM 4060 C CA . LEU B 1 228 ? 3.812 -35.938 -4.023 1 98.19 228 LEU B CA 1
ATOM 4061 C C . LEU B 1 228 ? 3.289 -35.719 -5.438 1 98.19 228 LEU B C 1
ATOM 4063 O O . LEU B 1 228 ? 2.455 -34.844 -5.656 1 98.19 228 LEU B O 1
ATOM 4067 N N . MET B 1 229 ? 3.838 -36.469 -6.387 1 98.5 229 MET B N 1
ATOM 4068 C CA . MET B 1 229 ? 3.383 -36.375 -7.773 1 98.5 229 MET B CA 1
ATOM 4069 C C . MET B 1 229 ? 2.66 -37.656 -8.188 1 98.5 229 MET B C 1
ATOM 4071 O O . MET B 1 229 ? 3.225 -38.75 -8.102 1 98.5 229 MET B O 1
ATOM 4075 N N . ILE B 1 230 ? 1.431 -37.531 -8.508 1 98.06 230 ILE B N 1
ATOM 4076 C CA . ILE B 1 230 ? 0.638 -38.656 -9.016 1 98.06 230 ILE B CA 1
ATOM 4077 C C . ILE B 1 230 ? 0.385 -38.469 -10.508 1 98.06 230 ILE B C 1
ATOM 4079 O O . ILE B 1 230 ? -0.163 -37.438 -10.938 1 98.06 230 ILE B O 1
ATOM 4083 N N . CYS B 1 231 ? 0.878 -39.344 -11.375 1 95.06 231 CYS B N 1
ATOM 4084 C CA . CYS B 1 231 ? 0.699 -39.281 -12.82 1 95.06 231 CYS B CA 1
ATOM 4085 C C . CYS B 1 231 ? 0.502 -40.688 -13.391 1 95.06 231 CYS B C 1
ATOM 4087 O O . CYS B 1 231 ? 1.273 -41.594 -13.086 1 95.06 231 CYS B O 1
ATOM 4089 N N . GLU B 1 232 ? -0.554 -40.781 -14.227 1 85.75 232 GLU B N 1
ATOM 4090 C CA . GLU B 1 232 ? -0.859 -42.062 -14.797 1 85.75 232 GLU B CA 1
ATOM 4091 C C . GLU B 1 232 ? -0.888 -43.156 -13.719 1 85.75 232 GLU B C 1
ATOM 4093 O O . GLU B 1 232 ? -1.637 -43.062 -12.75 1 85.75 232 GLU B O 1
ATOM 4098 N N . ASP B 1 233 ? -0.036 -44.156 -13.773 1 83.25 233 ASP B N 1
ATOM 4099 C CA . ASP B 1 233 ? -0.055 -45.25 -12.836 1 83.25 233 ASP B CA 1
ATOM 4100 C C . ASP B 1 233 ? 1.139 -45.188 -11.883 1 83.25 233 ASP B C 1
ATOM 4102 O O . ASP B 1 233 ? 1.488 -46.188 -11.25 1 83.25 233 ASP B O 1
ATOM 4106 N N . ARG B 1 234 ? 1.699 -44 -11.766 1 95.69 234 ARG B N 1
ATOM 4107 C CA . ARG B 1 234 ? 2.875 -43.875 -10.906 1 95.69 234 ARG B CA 1
ATOM 4108 C C . ARG B 1 234 ? 2.684 -42.812 -9.844 1 95.69 234 ARG B C 1
ATOM 4110 O O . ARG B 1 234 ? 1.933 -41.844 -10.055 1 95.69 234 ARG B O 1
ATOM 4117 N N . ILE B 1 235 ? 3.318 -43.031 -8.734 1 97.62 235 ILE B N 1
ATOM 4118 C CA . ILE B 1 235 ? 3.346 -42.094 -7.609 1 97.62 235 ILE B CA 1
ATOM 4119 C C . ILE B 1 235 ? 4.789 -41.844 -7.18 1 97.62 235 ILE B C 1
ATOM 4121 O O . ILE B 1 235 ? 5.539 -42.812 -6.918 1 97.62 235 ILE B O 1
ATOM 4125 N N . TYR B 1 236 ? 5.188 -40.594 -7.203 1 98 236 TYR B N 1
ATOM 4126 C CA . TYR B 1 236 ? 6.527 -40.25 -6.762 1 98 236 TYR B CA 1
ATOM 4127 C C . TYR B 1 236 ? 6.465 -39.281 -5.57 1 98 236 TYR B C 1
ATOM 4129 O O . TYR B 1 236 ? 5.602 -38.406 -5.512 1 98 236 TYR B O 1
ATOM 4137 N N . HIS B 1 237 ? 7.312 -39.469 -4.633 1 98.12 237 HIS B N 1
ATOM 4138 C CA . HIS B 1 237 ? 7.539 -38.531 -3.549 1 98.12 237 HIS B CA 1
ATOM 4139 C C . HIS B 1 237 ? 8.922 -37.875 -3.646 1 98.12 237 HIS B C 1
ATOM 4141 O O . HIS B 1 237 ? 9.938 -38.594 -3.625 1 98.12 237 HIS B O 1
ATOM 4147 N N . GLY B 1 238 ? 8.961 -36.594 -3.902 1 98 238 GLY B N 1
ATOM 4148 C CA . GLY B 1 238 ? 10.203 -35.844 -3.891 1 98 238 GLY B CA 1
ATOM 4149 C C . GLY B 1 238 ? 10.438 -35.094 -2.596 1 98 238 GLY B C 1
ATOM 4150 O O . GLY B 1 238 ? 9.539 -34.406 -2.109 1 98 238 GLY B O 1
ATOM 4151 N N . LYS B 1 239 ? 11.656 -35.188 -2.02 1 97 239 LYS B N 1
ATOM 4152 C CA . LYS B 1 239 ? 11.984 -34.562 -0.745 1 97 239 LYS B CA 1
ATOM 4153 C C . LYS B 1 239 ? 13.312 -33.812 -0.831 1 97 239 LYS B C 1
ATOM 4155 O O . LYS B 1 239 ? 14.305 -34.344 -1.321 1 97 239 LYS B O 1
ATOM 4160 N N . PRO B 1 240 ? 13.258 -32.562 -0.405 1 95.38 240 PRO B N 1
ATOM 4161 C CA . PRO B 1 240 ? 14.531 -31.844 -0.272 1 95.38 240 PRO B CA 1
ATOM 4162 C C . PRO B 1 240 ? 15.289 -32.219 1.001 1 95.38 240 PRO B C 1
ATOM 4164 O O . PRO B 1 240 ? 14.711 -32.812 1.915 1 95.38 240 PRO B O 1
ATOM 4167 N N . PRO B 1 241 ? 16.594 -31.906 1.011 1 94.62 241 PRO B N 1
ATOM 4168 C CA . PRO B 1 241 ? 17.312 -32.062 2.277 1 94.62 241 PRO B CA 1
ATOM 4169 C C . PRO B 1 241 ? 16.844 -31.078 3.35 1 94.62 241 PRO B C 1
ATOM 4171 O O . PRO B 1 241 ? 16.125 -30.125 3.049 1 94.62 241 PRO B O 1
ATOM 4174 N N . GLU B 1 242 ? 17.156 -31.375 4.555 1 92.5 242 GLU B N 1
ATOM 4175 C CA . GLU B 1 242 ? 16.844 -30.422 5.621 1 92.5 242 GLU B CA 1
ATOM 4176 C C . GLU B 1 242 ? 17.562 -29.094 5.398 1 92.5 242 GLU B C 1
ATOM 4178 O O . GLU B 1 242 ? 18.734 -29.078 5.023 1 92.5 242 GLU B O 1
ATOM 4183 N N . LEU B 1 243 ? 16.781 -28.031 5.465 1 91.31 243 LEU B N 1
ATOM 4184 C CA . LEU B 1 243 ? 17.375 -26.719 5.234 1 91.31 243 LEU B CA 1
ATOM 4185 C C . LEU B 1 243 ? 16.859 -25.703 6.238 1 91.31 243 LEU B C 1
ATOM 4187 O O . LEU B 1 243 ? 15.812 -25.906 6.859 1 91.31 243 LEU B O 1
ATOM 4191 N N . ASP B 1 244 ? 17.609 -24.609 6.426 1 88.38 244 ASP B N 1
ATOM 4192 C CA . ASP B 1 244 ? 17.188 -23.469 7.23 1 88.38 244 ASP B CA 1
ATOM 4193 C C . ASP B 1 244 ? 16.375 -22.484 6.398 1 88.38 244 ASP B C 1
ATOM 4195 O O . ASP B 1 244 ? 16.922 -21.547 5.812 1 88.38 244 ASP B O 1
ATOM 4199 N N . ALA B 1 245 ? 15.109 -22.688 6.445 1 86.69 245 ALA B N 1
ATOM 4200 C CA . ALA B 1 245 ? 14.227 -21.844 5.641 1 86.69 245 ALA B CA 1
ATOM 4201 C C . ALA B 1 245 ? 14.164 -20.438 6.191 1 86.69 245 ALA B C 1
ATOM 4203 O O . ALA B 1 245 ? 14.117 -20.234 7.41 1 86.69 245 ALA B O 1
ATOM 4204 N N . VAL B 1 246 ? 14.195 -19.484 5.285 1 81.44 246 VAL B N 1
ATOM 4205 C CA . VAL B 1 246 ? 14.148 -18.062 5.629 1 81.44 246 VAL B CA 1
ATOM 4206 C C . VAL B 1 246 ? 12.75 -17.516 5.352 1 81.44 246 VAL B C 1
ATOM 4208 O O . VAL B 1 246 ? 12.203 -16.766 6.152 1 81.44 246 VAL B O 1
ATOM 4211 N N . ASN B 1 247 ? 12.18 -17.922 4.254 1 81.94 247 ASN B N 1
ATOM 4212 C CA . ASN B 1 247 ? 10.898 -17.422 3.775 1 81.94 247 ASN B CA 1
ATOM 4213 C C . ASN B 1 247 ? 10.148 -18.469 2.957 1 81.94 247 ASN B C 1
ATOM 4215 O O . ASN B 1 247 ? 10.555 -18.781 1.84 1 81.94 247 ASN B O 1
ATOM 4219 N N . PRO B 1 248 ? 9.086 -18.906 3.479 1 84 248 PRO B N 1
ATOM 4220 C CA . PRO B 1 248 ? 8.359 -19.922 2.717 1 84 248 PRO B CA 1
ATOM 4221 C C . PRO B 1 248 ? 7.473 -19.312 1.631 1 84 248 PRO B C 1
ATOM 4223 O O . PRO B 1 248 ? 6.906 -20.047 0.816 1 84 248 PRO B O 1
ATOM 4226 N N . VAL B 1 249 ? 7.336 -18 1.606 1 84.88 249 VAL B N 1
ATOM 4227 C CA . VAL B 1 249 ? 6.465 -17.344 0.637 1 84.88 249 VAL B CA 1
ATOM 4228 C C . VAL B 1 249 ? 7.016 -17.547 -0.773 1 84.88 249 VAL B C 1
ATOM 4230 O O . VAL B 1 249 ? 8.219 -17.406 -1.001 1 84.88 249 VAL B O 1
ATOM 4233 N N . GLY B 1 250 ? 6.129 -18 -1.701 1 91.5 250 GLY B N 1
ATOM 4234 C CA . GLY B 1 250 ? 6.508 -18.156 -3.096 1 91.5 250 GLY B CA 1
ATOM 4235 C C . GLY B 1 250 ? 7.016 -19.547 -3.42 1 91.5 250 GLY B C 1
ATOM 4236 O O . GLY B 1 250 ? 7.277 -19.859 -4.582 1 91.5 250 GLY B O 1
ATOM 4237 N N . CYS B 1 251 ? 7.152 -20.406 -2.373 1 94.69 251 CYS B N 1
ATOM 4238 C CA . CYS B 1 251 ? 7.66 -21.75 -2.607 1 94.69 251 CYS B CA 1
ATOM 4239 C C . CYS B 1 251 ? 6.738 -22.531 -3.541 1 94.69 251 CYS B C 1
ATOM 4241 O O . CYS B 1 251 ? 7.203 -23.25 -4.43 1 94.69 251 CYS B O 1
ATOM 4243 N N . GLY B 1 252 ? 5.461 -22.391 -3.287 1 96.69 252 GLY B N 1
ATOM 4244 C CA . GLY B 1 252 ? 4.508 -23.016 -4.188 1 96.69 252 GLY B CA 1
ATOM 4245 C C . GLY B 1 252 ? 4.609 -22.516 -5.613 1 96.69 252 GLY B C 1
ATOM 4246 O O . GLY B 1 252 ? 4.605 -23.297 -6.562 1 96.69 252 GLY B O 1
ATOM 4247 N N . ASP B 1 253 ? 4.727 -21.234 -5.777 1 98.06 253 ASP B N 1
ATOM 4248 C CA . ASP B 1 253 ? 4.895 -20.625 -7.094 1 98.06 253 ASP B CA 1
ATOM 4249 C C . ASP B 1 253 ? 6.184 -21.094 -7.758 1 98.06 253 ASP B C 1
ATOM 4251 O O . ASP B 1 253 ? 6.227 -21.297 -8.977 1 98.06 253 ASP B O 1
ATOM 4255 N N . SER B 1 254 ? 7.188 -21.219 -6.926 1 98.31 254 SER B N 1
ATOM 4256 C CA . SER B 1 254 ? 8.477 -21.672 -7.438 1 98.31 254 SER B CA 1
ATOM 4257 C C . SER B 1 254 ? 8.391 -23.094 -7.984 1 98.31 254 SER B C 1
ATOM 4259 O O . SER B 1 254 ? 9.008 -23.406 -9.008 1 98.31 254 SER B O 1
ATOM 4261 N N . MET B 1 255 ? 7.648 -23.906 -7.285 1 98.56 255 MET B N 1
ATOM 4262 C CA . MET B 1 255 ? 7.434 -25.281 -7.766 1 98.56 255 MET B CA 1
ATOM 4263 C C . MET B 1 255 ? 6.738 -25.266 -9.125 1 98.56 255 MET B C 1
ATOM 4265 O O . MET B 1 255 ? 7.125 -26.016 -10.023 1 98.56 255 MET B O 1
ATOM 4269 N N . VAL B 1 256 ? 5.766 -24.422 -9.289 1 98.81 256 VAL B N 1
ATOM 4270 C CA . VAL B 1 256 ? 5.031 -24.297 -10.547 1 98.81 256 VAL B CA 1
ATOM 4271 C C . VAL B 1 256 ? 5.98 -23.828 -11.656 1 98.81 256 VAL B C 1
ATOM 4273 O O . VAL B 1 256 ? 5.992 -24.406 -12.75 1 98.81 256 VAL B O 1
ATOM 4276 N N . GLY B 1 257 ? 6.777 -22.828 -11.367 1 98.88 257 GLY B N 1
ATOM 4277 C CA . GLY B 1 257 ? 7.742 -22.344 -12.344 1 98.88 257 GLY B CA 1
ATOM 4278 C C . GLY B 1 257 ? 8.742 -23.406 -12.773 1 98.88 257 GLY B C 1
ATOM 4279 O O . GLY B 1 257 ? 9.07 -23.516 -13.953 1 98.88 257 GLY B O 1
ATOM 4280 N N . ALA B 1 258 ? 9.195 -24.172 -11.828 1 98.81 258 ALA B N 1
ATOM 4281 C CA . ALA B 1 258 ? 10.164 -25.219 -12.094 1 98.81 258 ALA B CA 1
ATOM 4282 C C . ALA B 1 258 ? 9.555 -26.328 -12.961 1 98.81 258 ALA B C 1
ATOM 4284 O O . ALA B 1 258 ? 10.203 -26.828 -13.883 1 98.81 258 ALA B O 1
ATOM 4285 N N . PHE B 1 259 ? 8.352 -26.719 -12.664 1 98.88 259 PHE B N 1
ATOM 4286 C CA . PHE B 1 259 ? 7.688 -27.719 -13.484 1 98.88 259 PHE B CA 1
ATOM 4287 C C . PHE B 1 259 ? 7.477 -27.219 -14.906 1 98.88 259 PHE B C 1
ATOM 4289 O O . PHE B 1 259 ? 7.668 -27.953 -15.867 1 98.88 259 PHE B O 1
ATOM 4296 N N . ALA B 1 260 ? 7.055 -25.938 -15.031 1 98.88 260 ALA B N 1
ATOM 4297 C CA . ALA B 1 260 ? 6.898 -25.359 -16.359 1 98.88 260 ALA B CA 1
ATOM 4298 C C . ALA B 1 260 ? 8.203 -25.438 -17.156 1 98.88 260 ALA B C 1
ATOM 4300 O O . ALA B 1 260 ? 8.203 -25.844 -18.312 1 98.88 260 ALA B O 1
ATOM 4301 N N . ALA B 1 261 ? 9.266 -25.109 -16.516 1 98.75 261 ALA B N 1
ATOM 4302 C CA . ALA B 1 261 ? 10.578 -25.188 -17.156 1 98.75 261 ALA B CA 1
ATOM 4303 C C . ALA B 1 261 ? 10.93 -26.625 -17.5 1 98.75 261 ALA B C 1
ATOM 4305 O O . ALA B 1 261 ? 11.422 -26.906 -18.594 1 98.75 261 ALA B O 1
ATOM 4306 N N . ALA B 1 262 ? 10.703 -27.531 -16.578 1 98.62 262 ALA B N 1
ATOM 4307 C CA . ALA B 1 262 ? 11.008 -28.938 -16.781 1 98.62 262 ALA B CA 1
ATOM 4308 C C . ALA B 1 262 ? 10.242 -29.484 -17.984 1 98.62 262 ALA B C 1
ATOM 4310 O O . ALA B 1 262 ? 10.781 -30.266 -18.781 1 98.62 262 ALA B O 1
ATOM 4311 N N . PHE B 1 263 ? 8.945 -29.078 -18.062 1 98.12 263 PHE B N 1
ATOM 4312 C CA . PHE B 1 263 ? 8.133 -29.484 -19.203 1 98.12 263 PHE B CA 1
ATOM 4313 C C . PHE B 1 263 ? 8.734 -28.984 -20.516 1 98.12 263 PHE B C 1
ATOM 4315 O O . PHE B 1 263 ? 8.836 -29.75 -21.484 1 98.12 263 PHE B O 1
ATOM 4322 N N . CYS B 1 264 ? 9.18 -27.766 -20.531 1 97.38 264 CYS B N 1
ATOM 4323 C CA . CYS B 1 264 ? 9.789 -27.172 -21.719 1 97.38 264 CYS B CA 1
ATOM 4324 C C . CYS B 1 264 ? 11.094 -27.891 -22.078 1 97.38 264 CYS B C 1
ATOM 4326 O O . CYS B 1 264 ? 11.422 -28.031 -23.25 1 97.38 264 CYS B O 1
ATOM 4328 N N . GLN B 1 265 ? 11.773 -28.359 -21.078 1 97.31 265 GLN B N 1
ATOM 4329 C CA . GLN B 1 265 ? 13.086 -28.984 -21.266 1 97.31 265 GLN B CA 1
ATOM 4330 C C . GLN B 1 265 ? 12.953 -30.469 -21.547 1 97.31 265 GLN B C 1
ATOM 4332 O O . GLN B 1 265 ? 13.945 -31.141 -21.844 1 97.31 265 GLN B O 1
ATOM 4337 N N . GLY B 1 266 ? 11.82 -30.984 -21.391 1 97.12 266 GLY B N 1
ATOM 4338 C CA . GLY B 1 266 ? 11.578 -32.375 -21.688 1 97.12 266 GLY B CA 1
ATOM 4339 C C . GLY B 1 266 ? 12.117 -33.312 -20.625 1 97.12 266 GLY B C 1
ATOM 4340 O O . GLY B 1 266 ? 12.562 -34.438 -20.922 1 97.12 266 GLY B O 1
ATOM 4341 N N . LYS B 1 267 ? 12.125 -32.938 -19.422 1 97.19 267 LYS B N 1
ATOM 4342 C CA . LYS B 1 267 ? 12.57 -33.781 -18.328 1 97.19 267 LYS B CA 1
ATOM 4343 C C . LYS B 1 267 ? 11.586 -34.906 -18.078 1 97.19 267 LYS B C 1
ATOM 4345 O O . LYS B 1 267 ? 10.383 -34.781 -18.297 1 97.19 267 LYS B O 1
ATOM 4350 N N . SER B 1 268 ? 12.172 -36.031 -17.594 1 97.12 268 SER B N 1
ATOM 4351 C CA . SER B 1 268 ? 11.297 -37.125 -17.141 1 97.12 268 SER B CA 1
ATOM 4352 C C . SER B 1 268 ? 10.516 -36.719 -15.898 1 97.12 268 SER B C 1
ATOM 4354 O O . SER B 1 268 ? 10.852 -35.719 -15.242 1 97.12 268 SER B O 1
ATOM 4356 N N . ASP B 1 269 ? 9.484 -37.469 -15.562 1 97.25 269 ASP B N 1
ATOM 4357 C CA . ASP B 1 269 ? 8.648 -37.156 -14.406 1 97.25 269 ASP B CA 1
ATOM 4358 C C . ASP B 1 269 ? 9.477 -37.094 -13.133 1 97.25 269 ASP B C 1
ATOM 4360 O O . ASP B 1 269 ? 9.359 -36.125 -12.359 1 97.25 269 ASP B O 1
ATOM 4364 N N . LYS B 1 270 ? 10.352 -38.031 -12.984 1 96.75 270 LYS B N 1
ATOM 4365 C CA . LYS B 1 270 ? 11.195 -38.062 -11.789 1 96.75 270 LYS B CA 1
ATOM 4366 C C . LYS B 1 270 ? 12.148 -36.875 -11.742 1 96.75 270 LYS B C 1
ATOM 4368 O O . LYS B 1 270 ? 12.336 -36.281 -10.68 1 96.75 270 LYS B O 1
ATOM 4373 N N . GLU B 1 271 ? 12.742 -36.625 -12.875 1 97.44 271 GLU B N 1
ATOM 4374 C CA . GLU B 1 271 ? 13.672 -35.5 -12.945 1 97.44 271 GLU B CA 1
ATOM 4375 C C . GLU B 1 271 ? 12.953 -34.188 -12.703 1 97.44 271 GLU B C 1
ATOM 4377 O O . GLU B 1 271 ? 13.5 -33.281 -12.062 1 97.44 271 GLU B O 1
ATOM 4382 N N . ALA B 1 272 ? 11.75 -34.094 -13.297 1 98.31 272 ALA B N 1
ATOM 4383 C CA . ALA B 1 272 ? 10.961 -32.875 -13.125 1 98.31 272 ALA B CA 1
ATOM 4384 C C . ALA B 1 272 ? 10.617 -32.625 -11.648 1 98.31 272 ALA B C 1
ATOM 4386 O O . ALA B 1 272 ? 10.742 -31.516 -11.148 1 98.31 272 ALA B O 1
ATOM 4387 N N . LEU B 1 273 ? 10.25 -33.688 -10.969 1 98.62 273 LEU B N 1
ATOM 4388 C CA . LEU B 1 273 ? 9.898 -33.594 -9.562 1 98.62 273 LEU B CA 1
ATOM 4389 C C . LEU B 1 273 ? 11.117 -33.219 -8.719 1 98.62 273 LEU B C 1
ATOM 4391 O O . LEU B 1 273 ? 11.039 -32.375 -7.844 1 98.62 273 LEU B O 1
ATOM 4395 N N . ALA B 1 274 ? 12.227 -33.875 -8.992 1 98.31 274 ALA B N 1
ATOM 4396 C CA . ALA B 1 274 ? 13.461 -33.562 -8.273 1 98.31 274 ALA B CA 1
ATOM 4397 C C . ALA B 1 274 ? 13.844 -32.094 -8.461 1 98.31 274 ALA B C 1
ATOM 4399 O O . ALA B 1 274 ? 14.227 -31.438 -7.5 1 98.31 274 ALA B O 1
ATOM 4400 N N . TYR B 1 275 ? 13.75 -31.703 -9.672 1 98.25 275 TYR B N 1
ATOM 4401 C CA . TYR B 1 275 ? 14.086 -30.328 -10.023 1 98.25 275 TYR B CA 1
ATOM 4402 C C . TYR B 1 275 ? 13.164 -29.344 -9.305 1 98.25 275 TYR B C 1
ATOM 4404 O O . TYR B 1 275 ? 13.633 -28.375 -8.711 1 98.25 275 TYR B O 1
ATOM 4412 N N . ALA B 1 276 ? 11.859 -29.594 -9.328 1 98.62 276 ALA B N 1
ATOM 4413 C CA . ALA B 1 276 ? 10.859 -28.703 -8.75 1 98.62 276 ALA B CA 1
ATOM 4414 C C . ALA B 1 276 ? 11.031 -28.594 -7.234 1 98.62 276 ALA B C 1
ATOM 4416 O O . ALA B 1 276 ? 10.906 -27.516 -6.656 1 98.62 276 ALA B O 1
ATOM 4417 N N . VAL B 1 277 ? 11.32 -29.688 -6.633 1 98.25 277 VAL B N 1
ATOM 4418 C CA . VAL B 1 277 ? 11.531 -29.719 -5.188 1 98.25 277 VAL B CA 1
ATOM 4419 C C . VAL B 1 277 ? 12.773 -28.906 -4.828 1 98.25 277 VAL B C 1
ATOM 4421 O O . VAL B 1 277 ? 12.766 -28.141 -3.859 1 98.25 277 VAL B O 1
ATOM 4424 N N . ALA B 1 278 ? 13.773 -29.047 -5.609 1 98.06 278 ALA B N 1
ATOM 4425 C CA . ALA B 1 278 ? 15.023 -28.328 -5.367 1 98.06 278 ALA B CA 1
ATOM 4426 C C . ALA B 1 278 ? 14.836 -26.828 -5.535 1 98.06 278 ALA B C 1
ATOM 4428 O O . ALA B 1 278 ? 15.297 -26.031 -4.711 1 98.06 278 ALA B O 1
ATOM 4429 N N . VAL B 1 279 ? 14.172 -26.438 -6.598 1 98.19 279 VAL B N 1
ATOM 4430 C CA . VAL B 1 279 ? 13.922 -25.016 -6.875 1 98.19 279 VAL B CA 1
ATOM 4431 C C . VAL B 1 279 ? 13.078 -24.422 -5.762 1 98.19 279 VAL B C 1
ATOM 4433 O O . VAL B 1 279 ? 13.375 -23.328 -5.258 1 98.19 279 VAL B O 1
ATOM 4436 N N . SER B 1 280 ? 12.039 -25.125 -5.387 1 97.69 280 SER B N 1
ATOM 4437 C CA . SER B 1 280 ? 11.164 -24.656 -4.32 1 97.69 280 SER B CA 1
ATOM 4438 C C . SER B 1 280 ? 11.914 -24.5 -3.008 1 97.69 280 SER B C 1
ATOM 4440 O O . SER B 1 280 ? 11.766 -23.484 -2.312 1 97.69 280 SER B O 1
ATOM 4442 N N . ALA B 1 281 ? 12.758 -25.422 -2.701 1 96.81 281 ALA B N 1
ATOM 4443 C CA . ALA B 1 281 ? 13.562 -25.391 -1.483 1 96.81 281 ALA B CA 1
ATOM 4444 C C . ALA B 1 281 ? 14.547 -24.219 -1.52 1 96.81 281 ALA B C 1
ATOM 4446 O O . ALA B 1 281 ? 14.773 -23.562 -0.504 1 96.81 281 ALA B O 1
ATOM 4447 N N . ALA B 1 282 ? 15.141 -24.031 -2.631 1 97 282 ALA B N 1
ATOM 4448 C CA . ALA B 1 282 ? 16.094 -22.938 -2.777 1 97 282 ALA B CA 1
ATOM 4449 C C . ALA B 1 282 ? 15.398 -21.578 -2.572 1 97 282 ALA B C 1
ATOM 4451 O O . ALA B 1 282 ? 15.992 -20.656 -2.016 1 97 282 ALA B O 1
ATOM 4452 N N . ASN B 1 283 ? 14.188 -21.453 -3.096 1 96.12 283 ASN B N 1
ATOM 4453 C CA . ASN B 1 283 ? 13.414 -20.234 -2.85 1 96.12 283 ASN B CA 1
ATOM 4454 C C . ASN B 1 283 ? 13.219 -19.984 -1.356 1 96.12 283 ASN B C 1
ATOM 4456 O O . ASN B 1 283 ? 13.297 -18.844 -0.898 1 96.12 283 ASN B O 1
ATOM 4460 N N . ALA B 1 284 ? 13.008 -21.016 -0.577 1 93.19 284 ALA B N 1
ATOM 4461 C CA . ALA B 1 284 ? 12.758 -20.906 0.859 1 93.19 284 ALA B CA 1
ATOM 4462 C C . ALA B 1 284 ? 13.984 -20.359 1.584 1 93.19 284 ALA B C 1
ATOM 4464 O O . ALA B 1 284 ? 13.867 -19.828 2.695 1 93.19 284 ALA B O 1
ATOM 4465 N N . MET B 1 285 ? 15.094 -20.438 0.937 1 93.06 285 MET B N 1
ATOM 4466 C CA . MET B 1 285 ? 16.344 -19.969 1.532 1 93.06 285 MET B CA 1
ATOM 4467 C C . MET B 1 285 ? 16.578 -18.5 1.211 1 93.06 285 MET B C 1
ATOM 4469 O O . MET B 1 285 ? 17.484 -17.875 1.756 1 93.06 285 MET B O 1
ATOM 4473 N N . ASN B 1 286 ? 15.75 -17.984 0.388 1 89.5 286 ASN B N 1
ATOM 4474 C CA . ASN B 1 286 ? 15.891 -16.594 -0.06 1 89.5 286 ASN B CA 1
ATOM 4475 C C . ASN B 1 286 ? 14.883 -15.68 0.627 1 89.5 286 ASN B C 1
ATOM 4477 O O . ASN B 1 286 ? 13.719 -16.047 0.805 1 89.5 286 ASN B O 1
ATOM 4481 N N . PRO B 1 287 ? 15.297 -14.453 0.978 1 82.81 287 PRO B N 1
ATOM 4482 C CA . PRO B 1 287 ? 14.344 -13.523 1.574 1 82.81 287 PRO B CA 1
ATOM 4483 C C . PRO B 1 287 ? 13.297 -13.023 0.573 1 82.81 287 PRO B C 1
ATOM 4485 O O . PRO B 1 287 ? 12.18 -12.688 0.958 1 82.81 287 PRO B O 1
ATOM 4488 N N . GLY B 1 288 ? 13.656 -12.969 -0.709 1 85.25 288 GLY B N 1
ATOM 4489 C CA . GLY B 1 288 ? 12.742 -12.531 -1.749 1 85.25 288 GLY B CA 1
ATOM 4490 C C . GLY B 1 288 ? 11.805 -13.625 -2.223 1 85.25 288 GLY B C 1
ATOM 4491 O O . GLY B 1 288 ? 12.062 -14.812 -2.01 1 85.25 288 GLY B O 1
ATOM 4492 N N . THR B 1 289 ? 10.75 -13.18 -2.801 1 86.19 289 THR B N 1
ATOM 4493 C CA . THR B 1 289 ? 9.758 -14.102 -3.34 1 86.19 289 THR B CA 1
ATOM 4494 C C . THR B 1 289 ? 10.008 -14.352 -4.824 1 86.19 289 THR B C 1
ATOM 4496 O O . THR B 1 289 ? 10.281 -13.414 -5.578 1 86.19 289 THR B O 1
ATOM 4499 N N . GLY B 1 290 ? 9.898 -15.617 -5.207 1 92.81 290 GLY B N 1
ATOM 4500 C CA . GLY B 1 290 ? 10.133 -15.961 -6.598 1 92.81 290 GLY B CA 1
ATOM 4501 C C . GLY B 1 290 ? 11.578 -15.766 -7.023 1 92.81 290 GLY B C 1
ATOM 4502 O O . GLY B 1 290 ? 11.844 -15.273 -8.125 1 92.81 290 GLY B O 1
ATOM 4503 N N . ARG B 1 291 ? 12.398 -16.031 -6.09 1 93.25 291 ARG B N 1
ATOM 4504 C CA . ARG B 1 291 ? 13.828 -15.898 -6.328 1 93.25 291 ARG B CA 1
ATOM 4505 C C . ARG B 1 291 ? 14.609 -17.016 -5.641 1 93.25 291 ARG B C 1
ATOM 4507 O O . ARG B 1 291 ? 14.172 -17.547 -4.621 1 93.25 291 ARG B O 1
ATOM 4514 N N . PHE B 1 292 ? 15.742 -17.391 -6.254 1 95.12 292 PHE B N 1
ATOM 4515 C CA . PHE B 1 292 ? 16.672 -18.312 -5.629 1 95.12 292 PHE B CA 1
ATOM 4516 C C . PHE B 1 292 ? 18.078 -18.141 -6.199 1 95.12 292 PHE B C 1
ATOM 4518 O O . PHE B 1 292 ? 18.25 -17.594 -7.293 1 95.12 292 PHE B O 1
ATOM 4525 N N . ARG B 1 293 ? 19.094 -18.531 -5.41 1 94.81 293 ARG B N 1
ATOM 4526 C CA . ARG B 1 293 ? 20.469 -18.594 -5.895 1 94.81 293 ARG B CA 1
ATOM 4527 C C . ARG B 1 293 ? 20.75 -19.906 -6.617 1 94.81 293 ARG B C 1
ATOM 4529 O O . ARG B 1 293 ? 20.516 -20.984 -6.066 1 94.81 293 ARG B O 1
ATOM 4536 N N . VAL B 1 294 ? 21.219 -19.797 -7.789 1 96.31 294 VAL B N 1
ATOM 4537 C CA . VAL B 1 294 ? 21.453 -20.969 -8.633 1 96.31 294 VAL B CA 1
ATOM 4538 C C . VAL B 1 294 ? 22.344 -21.953 -7.906 1 96.31 294 VAL B C 1
ATOM 4540 O O . VAL B 1 294 ? 22.078 -23.156 -7.918 1 96.31 294 VAL B O 1
ATOM 4543 N N . LYS B 1 295 ? 23.344 -21.438 -7.234 1 96.56 295 LYS B N 1
ATOM 4544 C CA . LYS B 1 295 ? 24.281 -22.297 -6.516 1 96.56 295 LYS B CA 1
ATOM 4545 C C . LYS B 1 295 ? 23.562 -23.094 -5.43 1 96.56 295 LYS B C 1
ATOM 4547 O O . LYS B 1 295 ? 23.812 -24.281 -5.25 1 96.56 295 LYS B O 1
ATOM 4552 N N . ASP B 1 296 ? 22.703 -22.406 -4.734 1 96.19 296 ASP B N 1
ATOM 4553 C CA . ASP B 1 296 ? 21.938 -23.078 -3.697 1 96.19 296 ASP B CA 1
ATOM 4554 C C . ASP B 1 296 ? 21.016 -24.141 -4.297 1 96.19 296 ASP B C 1
ATOM 4556 O O . ASP B 1 296 ? 20.938 -25.266 -3.779 1 96.19 296 ASP B O 1
ATOM 4560 N N . MET B 1 297 ? 20.406 -23.797 -5.391 1 97.38 297 MET B N 1
ATOM 4561 C CA . MET B 1 297 ? 19.5 -24.734 -6.066 1 97.38 297 MET B CA 1
ATOM 4562 C C . MET B 1 297 ? 20.25 -25.969 -6.535 1 97.38 297 MET B C 1
ATOM 4564 O O . MET B 1 297 ? 19.781 -27.094 -6.328 1 97.38 297 MET B O 1
ATOM 4568 N N . GLU B 1 298 ? 21.391 -25.812 -7.094 1 97.5 298 GLU B N 1
ATOM 4569 C CA . GLU B 1 298 ? 22.188 -26.922 -7.594 1 97.5 298 GLU B CA 1
ATOM 4570 C C . GLU B 1 298 ? 22.625 -27.844 -6.461 1 97.5 298 GLU B C 1
ATOM 4572 O O . GLU B 1 298 ? 22.609 -29.062 -6.605 1 97.5 298 GLU B O 1
ATOM 4577 N N . GLU B 1 299 ? 22.984 -27.25 -5.387 1 97 299 GLU B N 1
ATOM 4578 C CA . GLU B 1 299 ? 23.391 -28.031 -4.219 1 97 299 GLU B CA 1
ATOM 4579 C C . GLU B 1 299 ? 22.219 -28.859 -3.686 1 97 299 GLU B C 1
ATOM 4581 O O . GLU B 1 299 ? 22.375 -30.031 -3.377 1 97 299 GLU B O 1
ATOM 4586 N N . ILE B 1 300 ? 21.125 -28.266 -3.594 1 97.38 300 ILE B N 1
ATOM 4587 C CA . ILE B 1 300 ? 19.938 -28.953 -3.09 1 97.38 300 ILE B CA 1
ATOM 4588 C C . ILE B 1 300 ? 19.516 -30.047 -4.07 1 97.38 300 ILE B C 1
ATOM 4590 O O . ILE B 1 300 ? 19.156 -31.156 -3.662 1 97.38 300 ILE B O 1
ATOM 4594 N N . HIS B 1 301 ? 19.547 -29.734 -5.324 1 97.56 301 HIS B N 1
ATOM 4595 C CA . HIS B 1 301 ? 19.141 -30.672 -6.371 1 97.56 301 HIS B CA 1
ATOM 4596 C C . HIS B 1 301 ? 19.984 -31.938 -6.316 1 97.56 301 HIS B C 1
ATOM 4598 O O . HIS B 1 301 ? 19.469 -33.031 -6.543 1 97.56 301 HIS B O 1
ATOM 4604 N N . SER B 1 302 ? 21.266 -31.781 -6.004 1 96.88 302 SER B N 1
ATOM 4605 C CA . SER B 1 302 ? 22.172 -32.938 -5.945 1 96.88 302 SER B CA 1
ATOM 4606 C C . SER B 1 302 ? 21.844 -33.844 -4.762 1 96.88 302 SER B C 1
ATOM 4608 O O . SER B 1 302 ? 22.219 -35 -4.75 1 96.88 302 SER B O 1
ATOM 4610 N N . LYS B 1 303 ? 21.047 -33.312 -3.82 1 96.44 303 LYS B N 1
ATOM 4611 C CA . LYS B 1 303 ? 20.766 -34.062 -2.6 1 96.44 303 LYS B CA 1
ATOM 4612 C C . LYS B 1 303 ? 19.281 -34.469 -2.533 1 96.44 303 LYS B C 1
ATOM 4614 O O . LYS B 1 303 ? 18.875 -35.219 -1.653 1 96.44 303 LYS B O 1
ATOM 4619 N N . ALA B 1 304 ? 18.531 -33.906 -3.457 1 94.81 304 ALA B N 1
ATOM 4620 C CA . ALA B 1 304 ? 17.094 -34.188 -3.455 1 94.81 304 ALA B CA 1
ATOM 4621 C C . ALA B 1 304 ? 16.844 -35.656 -3.779 1 94.81 304 ALA B C 1
ATOM 4623 O O . ALA B 1 304 ? 17.5 -36.25 -4.648 1 94.81 304 ALA B O 1
ATOM 4624 N N . GLU B 1 305 ? 15.883 -36.281 -3.084 1 95.06 305 GLU B N 1
ATOM 4625 C CA . GLU B 1 305 ? 15.523 -37.688 -3.283 1 95.06 305 GLU B CA 1
ATOM 4626 C C . GLU B 1 305 ? 14.133 -37.812 -3.895 1 95.06 305 GLU B C 1
ATOM 4628 O O . GLU B 1 305 ? 13.219 -37.062 -3.531 1 95.06 305 GLU B O 1
ATOM 4633 N N . VAL B 1 306 ? 14 -38.656 -4.891 1 97.44 306 VAL B N 1
ATOM 4634 C CA . VAL B 1 306 ? 12.695 -39 -5.445 1 97.44 306 VAL B CA 1
ATOM 4635 C C . VAL B 1 306 ? 12.445 -40.5 -5.32 1 97.44 306 VAL B C 1
ATOM 4637 O O . VAL B 1 306 ? 13.219 -41.312 -5.84 1 97.44 306 VAL B O 1
ATOM 4640 N N . GLU B 1 307 ? 11.43 -40.812 -4.609 1 96.31 307 GLU B N 1
ATOM 4641 C CA . GLU B 1 307 ? 11.055 -42.188 -4.391 1 96.31 307 GLU B CA 1
ATOM 4642 C C . GLU B 1 307 ? 9.766 -42.531 -5.137 1 96.31 307 GLU B C 1
ATOM 4644 O O . GLU B 1 307 ? 8.812 -41.781 -5.133 1 96.31 307 GLU B O 1
ATOM 4649 N N . GLU B 1 308 ? 9.781 -43.625 -5.832 1 96 308 GLU B N 1
ATOM 4650 C CA . GLU B 1 308 ? 8.547 -44.156 -6.41 1 96 308 GLU B CA 1
ATOM 4651 C C . GLU B 1 308 ? 7.758 -44.969 -5.387 1 96 308 GLU B C 1
ATOM 4653 O O . GLU B 1 308 ? 8.305 -45.875 -4.754 1 96 308 GLU B O 1
ATOM 4658 N N . ILE B 1 309 ? 6.566 -44.656 -5.219 1 94.56 309 ILE B N 1
ATOM 4659 C CA . ILE B 1 309 ? 5.711 -45.312 -4.23 1 94.56 309 ILE B CA 1
ATOM 4660 C C . ILE B 1 309 ? 4.805 -46.312 -4.926 1 94.56 309 ILE B C 1
ATOM 4662 O O . ILE B 1 309 ? 4.141 -46 -5.91 1 94.56 309 ILE B O 1
ATOM 4666 N N . THR B 1 310 ? 4.855 -47.562 -4.469 1 88.06 310 THR B N 1
ATOM 4667 C CA . THR B 1 310 ? 3.971 -48.594 -4.977 1 88.06 310 THR B CA 1
ATOM 4668 C C . THR B 1 310 ? 2.643 -48.594 -4.227 1 88.06 310 THR B C 1
ATOM 4670 O O . THR B 1 310 ? 2.621 -48.594 -2.994 1 88.06 310 THR B O 1
ATOM 4673 N N . TYR B 1 311 ? 1.595 -48.344 -5.043 1 82.25 311 TYR B N 1
ATOM 4674 C CA . TYR B 1 311 ? 0.271 -48.281 -4.43 1 82.25 311 TYR B CA 1
ATOM 4675 C C . TYR B 1 311 ? -0.76 -49 -5.316 1 82.25 311 TYR B C 1
ATOM 4677 O O . TYR B 1 311 ? -0.773 -48.781 -6.535 1 82.25 311 TYR B O 1
#

Sequence (622 aa):
MILTVTLNVSVDKAYKIKGAVCPGTVSRVDECRNTAGGKGLNVARIADLCGEDVLAAGFAGGFNGDYVKAMLCEDGIQSRFTKVKGESRSCINILAGDGTSTEFLEPGAPVEEEEWHRFLKDFEELVRESHVVTISGSAPRGLGTDCYQELIEIVKRQGKQVILDTSGEYLREGLKAKPTMIKPNQEELEDLLGVEIKNREDLILAGKKLVSQGIPYVVISLGAKGALMICEDRIYHGKPPELDAVNPVGCGDSMVGAFAAAFCQGKSDKEALAYAVAVSAANAMNPGTGRFRVKDMEEIHSKAEVEEITYMILTVTLNVSVDKAYKIKGAVCPGTVSRVDECRNTAGGKGLNVARIADLCGEDVLAAGFAGGFNGDYVKAMLCEDGIQSRFTKVKGESRSCINILAGDGTSTEFLEPGAPVEEEEWHRFLKDFEELVRESHVVTISGSAPRGLGTDCYQELIEIVKRQGKQVILDTSGEYLREGLKAKPTMIKPNQEELEDLLGVEIKNREDLILAGKKLVSQGIPYVVISLGAKGALMICEDRIYHGKPPELDAVNPVGCGDSMVGAFAAAFCQGKSDKEALAYAVAVSAANAMNPGTGRFRVKDMEEIHSKAEVEEITY

Nearest PDB structures (foldseek):
  2abq-assembly1_B  TM=9.474E-01  e=3.518E-32  Halalkalibacterium halodurans
  2jg5-assembly1_B  TM=8.730E-01  e=7.918E-33  Staphylococcus aureus
  3ie7-assembly1_A-2  TM=9.286E-01  e=7.638E-32  Listeria innocua
  3n1c-assembly1_B  TM=9.339E-01  e=4.853E-31  Escherichia coli K-12
  3kzh-assembly1_A  TM=7.971E-01  e=2.368E-21  Clostridium perfringens

Organism: Anaerostipes caccae (strain DSM 14662 / CCUG 47493 / JCM 13470 / NCIMB 13811 / L1-92) (NCBI:txid411490)

Foldseek 3Di:
DEEFEFAQKAWEKEFEFAADDDPPDDTDTPDIDTAGDGLRVLLQLLLVVLPDQYEYEHEAEDPRSVVSCVRCVVSVHHYDYQYFHFHRYYKYWYQYNVRDIDIDGDQTDAGEPVSLVVRVVVLLVVLLVHQEYEYEEDHHHNDDLLSLLVSLLSNVVNVHAYEYEYADSNVLNNLVSQHQEYEEEQVRLCRNVVHDDDDDVSVLVSQVVSVVVRHQWYWYQDQQQAIWIDGDQWIKGKHWPDDDFNALAQLSSSLVSQLRNCVVVVHDPQLSRLLSRLRSRQQRNDPDHSDGDPVSSVVRSVVMDMDIDHD/DEEFEFAQKAWEKEFEFAADDDPPDDTDTPDIDTAGDGLRVLLQLLLVVLPDQYEYEHEAEDPRSVVSCVRCVVSVHHYDYQYFHFHRYYKYWYQYNVRDIDIDGDQTDAGEPVSLVVRVVVLLVVLLVHQEYEYEEDHHHNDDLLSLLVSLQSNVVNVHAYEYEYADSNVLNNLVSQHQEYEEEQVRLCRNVVHDDDDDVSVLVSQVVSVVVRHQWYWYQDQQQAIWIDGDQWIKGKHWDDDDFNALAQLSSSLVSQLRNCVVVVHDPQLSRLLSRLRSRQQRNDPDHSDGDPVSSVVRSVVMDMDIDDD

Solvent-accessible surface area (backbone atoms only — not comparable to full-atom values): 30100 Å² total; per-residue (Å²): 73,37,34,20,30,18,52,42,32,22,42,27,35,40,32,35,30,80,50,73,78,52,75,59,37,79,41,65,37,74,42,78,47,78,41,54,27,37,47,12,46,24,17,37,44,29,20,37,73,70,70,41,57,46,38,37,31,35,43,32,7,49,47,47,20,52,44,27,53,51,45,30,50,74,70,71,46,47,70,59,60,39,72,42,85,38,50,34,23,48,30,41,35,40,32,25,56,87,65,45,50,26,35,42,38,49,62,38,44,57,48,50,70,70,51,51,52,54,38,53,55,52,46,56,56,52,48,74,69,31,54,34,36,38,42,23,44,61,66,28,40,70,60,61,61,45,52,54,18,56,52,39,42,57,38,48,73,68,72,38,48,32,38,43,40,54,56,68,62,41,36,58,39,24,50,76,44,39,37,44,23,39,56,41,38,66,68,52,47,24,64,71,69,71,48,85,68,87,49,69,68,49,48,51,51,54,37,48,52,47,34,73,70,54,21,51,30,34,33,36,49,48,70,86,62,19,32,39,37,35,37,89,95,44,34,35,40,18,31,44,61,93,72,79,68,67,25,70,61,42,22,69,32,20,27,52,11,32,38,51,39,24,60,75,70,64,50,52,72,65,55,25,42,30,47,12,34,12,43,16,52,25,17,14,57,22,87,51,67,28,37,61,52,66,68,54,20,53,57,35,40,76,56,33,43,69,44,77,54,90,127,74,36,35,20,29,18,53,42,32,22,41,29,35,41,32,34,31,82,49,72,79,52,76,58,36,80,40,66,37,74,41,79,48,79,41,52,27,36,46,12,46,24,16,35,44,28,20,37,74,69,70,42,56,47,37,37,31,35,43,31,8,49,48,47,20,53,45,27,54,51,44,30,51,75,70,70,45,48,69,59,60,38,73,42,86,36,50,35,23,48,30,42,36,40,32,25,56,86,64,45,50,26,34,44,36,50,61,40,43,58,50,51,71,70,50,51,53,53,37,53,57,52,44,58,56,51,48,72,69,31,54,33,34,38,41,25,45,61,66,29,41,71,59,62,59,45,51,54,19,56,53,40,42,58,37,50,74,70,73,39,47,34,39,42,40,54,56,70,61,42,36,60,39,24,50,76,44,38,36,44,25,39,56,41,37,67,67,54,47,25,64,72,68,71,48,83,68,87,48,69,67,47,48,50,51,53,38,49,54,49,34,73,71,54,20,51,30,32,34,36,49,49,70,85,64,20,32,39,37,36,37,88,94,46,34,36,41,19,31,45,61,92,75,80,69,68,24,69,60,40,22,69,31,20,27,52,9,34,38,50,39,24,61,74,69,64,51,52,71,64,54,24,42,30,48,13,35,13,42,15,52,24,16,13,56,22,86,50,66,27,36,59,52,67,69,55,21,53,56,35,38,75,56,33,43,70,44,78,52,90,129

Radius of gyration: 28.76 Å; Cα contacts (8 Å, |Δi|>4): 1528; chains: 2; bounding box: 49×88×65 Å

Secondary structure (DSSP, 8-state):
-EEEEETT-EEEEEEE-SS---TTSEEE-SEEEEEEESHHHHHHHHHHHTT--EEEEEEEEHHHHHHHHHHHHHHT-EEEEEEESSPPEEEEEEE-TTS-EEEEE---PPPPHHHHHHHHHHHHHHHHT-SEEEEES---TTS-TTHHHHHHHHHHHTT-EEEEE--HHHHHHHHTT--SEE---HHHHHHHHT----SHHHHHHHHHHHHHTT-SEEEEE-GGG-EEEEETTEEEEEEPPP---S--TTHHHHHHHHHHHHHHHT--HHHHHHHHHHHHHHHHTSSSTT---HHHHHHHHHH-EEEEEP-/-EEEEETT-EEEEEEE-SS---TTSEEE-SEEEEEEESHHHHHHHHHHHTT--EEEEEEEEHHHHHHHHHHHHHHT-EEEEEEESSPPEEEEEEE-TTS-EEEEE---PPPPHHHHHHHHHHHHHHHHT-SEEEEES---TTS-TTHHHHHHHHHHHTT-EEEEE--HHHHHHHHTT--SEE---HHHHHHHHT----SHHHHHHHHHHHHHTT-SEEEEE-GGG-EEEEETTEEEEEEPPP---S--TTHHHHHHHHHHHHHHHT--HHHHHHHHHHHHHHHHTSSSTT---HHHHHHHHHH-EEEEEP-

InterPro domains:
  IPR011611 Carbohydrate kinase PfkB [PF00294] (8-290)
  IPR017583 Tagatose/fructose phosphokinase [PIRSF000535] (1-308)
  IPR017583 Tagatose/fructose phosphokinase [PTHR46566] (1-309)
  IPR017583 Tagatose/fructose phosphokinase [TIGR03168] (2-306)
  IPR017583 Tagatose/fructose phosphokinase [cd01164] (1-290)
  IPR022463 Fructose 1-phosphate kinase [TIGR03828] (2-306)
  IPR029056 Ribokinase-like [G3DSA:3.40.1190.20] (1-311)
  IPR029056 Ribokinase-like [SSF53613] (1-291)